Protein AF-A0A0G0E2L6-F1 (afdb_monomer_lite)

Organism: NCBI:txid1618350

pLDDT: mean 75.74, std 18.77, range [21.58, 97.19]

Secondary structure (DSSP, 8-state):
-----------HHHHHHHHHHHHHHHTT-TTTGGGTTSS-------TTTHHHHHHHHHHHHHHHHHHHHTTT-EEEEEEEEPPSSTT-TT----EESSPPTTTEEEEEEEEEEGGG--EEEEEEE-BTTBPPPHHHHHHHTS-GGG-SEEEEE---B--HHHHH-TTT-HHHH---TTHHHHSPPTT--BBSSEEEEEETTEEEEESS-TTEEEEEEETTS-EEEEEEE---SEEEEETTEEEEE-GGGBS-TT--SSEEEE-S----HHHHT-S-GGG---EE-TTSEEEEEEEEEETTEEEEEEEEEEES-EEPPTTEEEEEE-HHHHHHHTGGGSPPP-TTSEE--SSPEEEEEEE--SS-GGGS-EEEEEEEEEEEEETTEETTS-HHHHHHHHHHTTTTSHHHHHT-SS-TT-TTS-B-EEEEEEEE-TTS-EEEEEEEE--SBTTB--B-HHHHHHHHHHHHTTSEEEEEEE---GGG--EEEESSSS-EEE-S----BTTB-TT--SS--EEEEEEE-

Structure (mmCIF, N/CA/C/O backbone):
data_AF-A0A0G0E2L6-F1
#
_entry.id   AF-A0A0G0E2L6-F1
#
loop_
_atom_site.group_PDB
_atom_site.id
_atom_site.type_symbol
_atom_site.label_atom_id
_atom_site.label_alt_id
_atom_site.label_comp_id
_atom_site.label_asym_id
_atom_site.label_entity_id
_atom_site.label_seq_id
_atom_site.pdbx_PDB_ins_code
_atom_site.Cartn_x
_atom_site.Cartn_y
_atom_site.Cartn_z
_atom_site.occupancy
_atom_site.B_iso_or_equiv
_atom_site.auth_seq_id
_atom_site.auth_comp_id
_atom_site.auth_asym_id
_atom_site.auth_atom_id
_atom_site.pdbx_PDB_model_num
ATOM 1 N N . MET A 1 1 ? -48.039 12.949 16.502 1.00 31.61 1 MET A N 1
ATOM 2 C CA . MET A 1 1 ? -47.213 14.176 16.500 1.00 31.61 1 MET A CA 1
ATOM 3 C C . MET A 1 1 ? -45.758 13.743 16.453 1.00 31.61 1 MET A C 1
ATOM 5 O O . MET A 1 1 ? -45.265 13.211 17.435 1.00 31.61 1 MET A O 1
ATOM 9 N N . ASN A 1 2 ? -45.126 13.863 15.283 1.00 24.17 2 ASN A N 1
ATOM 10 C CA . ASN A 1 2 ? -43.745 13.449 15.037 1.00 24.17 2 ASN A CA 1
ATOM 11 C C . ASN A 1 2 ? -42.788 14.577 15.440 1.00 24.17 2 ASN A C 1
ATOM 13 O O . ASN A 1 2 ? -42.776 15.619 14.794 1.00 24.17 2 ASN A O 1
ATOM 17 N N . PHE A 1 3 ? -41.979 14.352 16.474 1.00 21.58 3 PHE A N 1
ATOM 18 C CA . PHE A 1 3 ? -40.835 15.193 16.834 1.00 21.58 3 PHE A CA 1
ATOM 19 C C . PHE A 1 3 ? -39.559 14.341 16.794 1.00 21.58 3 PHE A C 1
ATOM 21 O O . PHE A 1 3 ? -38.997 13.979 17.819 1.00 21.58 3 PHE A O 1
ATOM 28 N N . PHE A 1 4 ? -39.102 14.015 15.585 1.00 23.95 4 PHE A N 1
ATOM 29 C CA . PHE A 1 4 ? -37.694 13.710 15.336 1.00 23.95 4 PHE A CA 1
ATOM 30 C C . PHE A 1 4 ? -37.155 14.843 14.470 1.00 23.95 4 PHE A C 1
ATOM 32 O O . PHE A 1 4 ? -37.249 14.821 13.246 1.00 23.95 4 PHE A O 1
ATOM 39 N N . SER A 1 5 ? -36.652 15.893 15.116 1.00 24.00 5 SER A N 1
ATOM 40 C CA . SER A 1 5 ? -35.817 16.874 14.434 1.00 24.00 5 SER A CA 1
ATOM 41 C C . SER A 1 5 ? -34.531 16.167 14.009 1.00 24.00 5 SER A C 1
ATOM 43 O O . SER A 1 5 ? -33.758 15.736 14.868 1.00 24.00 5 SER A O 1
ATOM 45 N N . ASN A 1 6 ? -34.317 16.028 12.698 1.00 26.70 6 ASN A N 1
ATOM 46 C CA . ASN A 1 6 ? -33.048 15.573 12.134 1.00 26.70 6 ASN A CA 1
ATOM 47 C C . ASN A 1 6 ? -31.884 16.336 12.802 1.00 26.70 6 ASN A C 1
ATOM 49 O O . ASN A 1 6 ? -31.960 17.566 12.907 1.00 26.70 6 ASN A O 1
ATOM 53 N N . PRO A 1 7 ? -30.812 15.664 13.270 1.00 26.58 7 PRO A N 1
ATOM 54 C CA . PRO A 1 7 ? -29.624 16.370 13.735 1.00 26.58 7 PRO A CA 1
ATOM 55 C C . PRO A 1 7 ? -29.091 17.253 12.594 1.00 26.58 7 PRO A C 1
ATOM 57 O O . PRO A 1 7 ? -29.231 16.867 11.433 1.00 26.58 7 PRO A O 1
ATOM 60 N N . PRO A 1 8 ? -28.481 18.417 12.889 1.00 27.38 8 PRO A N 1
ATOM 61 C CA . PRO A 1 8 ? -28.055 19.349 11.853 1.00 27.38 8 PRO A CA 1
ATOM 62 C C . PRO A 1 8 ? -27.110 18.649 10.873 1.00 27.38 8 PRO A C 1
ATOM 64 O O . PRO A 1 8 ? -26.011 18.228 11.241 1.00 27.38 8 PRO A O 1
ATOM 67 N N . VAL A 1 9 ? -27.582 18.505 9.635 1.00 33.31 9 VAL A N 1
ATOM 68 C CA . VAL A 1 9 ? -26.776 18.169 8.466 1.00 33.31 9 VAL A CA 1
ATOM 69 C C . VAL A 1 9 ? -26.040 19.453 8.116 1.00 33.31 9 VAL A C 1
ATOM 71 O O . VAL A 1 9 ? -26.652 20.420 7.671 1.00 33.31 9 VAL A O 1
ATOM 74 N N . ILE A 1 10 ? -24.745 19.509 8.413 1.00 36.28 10 ILE A N 1
ATOM 75 C CA . ILE A 1 10 ? -23.910 20.631 7.983 1.00 36.28 10 ILE A CA 1
ATOM 76 C C . ILE A 1 10 ? -23.690 20.429 6.485 1.00 36.28 10 ILE A C 1
ATOM 78 O O . ILE A 1 10 ? -23.135 19.406 6.085 1.00 36.28 10 ILE A O 1
ATOM 82 N N . SER A 1 11 ? -24.163 21.364 5.660 1.00 33.00 11 SER A N 1
ATOM 83 C CA . SER A 1 11 ? -23.913 21.301 4.222 1.00 33.00 11 SER A CA 1
ATOM 84 C C . SER A 1 11 ? -22.411 21.469 3.959 1.00 33.00 11 SER A C 1
ATOM 86 O O . SER A 1 11 ? -21.733 22.207 4.677 1.00 33.00 11 SER A O 1
ATOM 88 N N . ILE A 1 12 ? -21.880 20.826 2.915 1.00 36.09 12 ILE A N 1
ATOM 89 C CA . ILE A 1 12 ? -20.471 20.969 2.491 1.00 36.09 12 ILE A CA 1
ATOM 90 C C . ILE A 1 12 ? -20.079 22.460 2.364 1.00 36.09 12 ILE A C 1
ATOM 92 O O . ILE A 1 12 ? -18.966 22.848 2.717 1.00 36.09 12 ILE A O 1
ATOM 96 N N . LYS A 1 13 ? -21.025 23.329 1.973 1.00 31.09 13 LYS A N 1
ATOM 97 C CA . LYS A 1 13 ? -20.834 24.785 1.859 1.00 31.09 13 LYS A CA 1
ATOM 98 C C . LYS A 1 13 ? -20.595 25.499 3.196 1.00 31.09 13 LYS A C 1
ATOM 100 O O . LYS A 1 13 ? -19.802 26.438 3.236 1.00 31.09 13 LYS A O 1
ATOM 105 N N . ASP A 1 14 ? -21.215 25.053 4.286 1.00 35.53 14 ASP A N 1
ATOM 106 C CA . ASP A 1 14 ? -21.037 25.662 5.615 1.00 35.53 14 ASP A CA 1
ATOM 107 C C . AS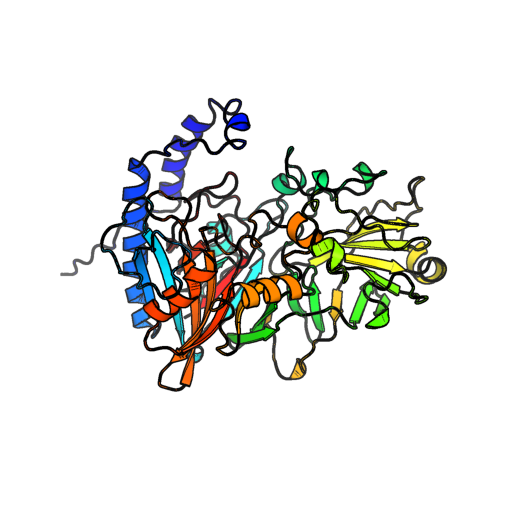P A 1 14 ? -19.688 25.289 6.253 1.00 35.53 14 ASP A C 1
ATOM 109 O O . ASP A 1 14 ? -19.181 26.005 7.122 1.00 35.53 14 ASP A O 1
ATOM 113 N N . TYR A 1 15 ? -19.083 24.187 5.798 1.00 39.19 15 TYR A N 1
ATOM 114 C CA . TYR A 1 15 ? -17.747 23.755 6.207 1.00 39.19 15 TYR A CA 1
ATOM 115 C C . TYR A 1 15 ? -16.658 24.654 5.585 1.00 39.19 15 TYR A C 1
ATOM 117 O O . TYR A 1 15 ? -15.788 25.162 6.291 1.00 39.19 15 TYR A O 1
ATOM 125 N N . VAL A 1 16 ? -16.790 24.968 4.288 1.00 34.47 16 VAL A N 1
ATOM 126 C CA . VAL A 1 16 ? -15.856 25.817 3.514 1.00 34.47 16 VAL A CA 1
ATOM 127 C C . VAL A 1 16 ? -15.777 27.257 4.049 1.00 34.47 16 VAL A C 1
ATOM 129 O O . VAL A 1 16 ? -14.713 27.876 4.034 1.00 34.47 16 VAL A O 1
ATOM 132 N N . LEU A 1 17 ? -16.877 27.800 4.582 1.00 29.02 17 LEU A N 1
ATOM 133 C CA . LEU A 1 17 ? -16.919 29.162 5.134 1.00 29.02 17 LEU A CA 1
ATOM 134 C C . LEU A 1 17 ? -16.094 29.333 6.422 1.00 29.02 17 LEU A C 1
ATOM 136 O O . LEU A 1 17 ? -15.585 30.427 6.674 1.00 29.02 17 LEU A O 1
ATOM 140 N N . LYS A 1 18 ? -15.900 28.269 7.214 1.00 36.81 18 LYS A N 1
ATOM 141 C CA . LYS A 1 18 ? -15.017 28.309 8.394 1.00 36.81 18 LYS A CA 1
ATOM 142 C C . LYS A 1 18 ? -13.532 28.198 8.026 1.00 36.81 18 LYS A C 1
ATOM 144 O O . LYS A 1 18 ? -12.710 28.804 8.711 1.00 36.81 18 LYS A O 1
ATOM 149 N N . ASP A 1 19 ? -13.201 27.550 6.909 1.00 35.25 19 ASP A N 1
ATOM 150 C CA . ASP A 1 19 ? -11.825 27.437 6.395 1.00 35.25 19 ASP A CA 1
ATOM 151 C C . ASP A 1 19 ? -11.312 28.724 5.726 1.00 35.25 19 ASP A C 1
ATOM 153 O O . ASP A 1 19 ? -10.116 29.023 5.775 1.00 35.25 19 ASP A O 1
ATOM 157 N N . ILE A 1 20 ? -12.199 29.558 5.168 1.00 31.78 20 ILE A N 1
ATOM 158 C CA . ILE A 1 20 ? -11.823 30.883 4.632 1.00 31.78 20 ILE A CA 1
ATOM 159 C C . ILE A 1 20 ? -11.288 31.804 5.746 1.00 31.78 20 ILE A C 1
ATOM 161 O O . ILE A 1 20 ? -10.346 32.570 5.525 1.00 31.78 20 ILE A O 1
ATOM 165 N N . ILE A 1 21 ? -11.818 31.687 6.969 1.00 35.00 21 ILE A N 1
ATOM 166 C CA . ILE A 1 21 ? -11.309 32.415 8.145 1.00 35.00 21 ILE A CA 1
ATOM 167 C C . ILE A 1 21 ? -9.904 31.908 8.526 1.00 35.00 21 ILE A C 1
ATOM 169 O O . ILE A 1 21 ? -9.052 32.694 8.940 1.00 35.00 21 ILE A O 1
ATOM 173 N N . TRP A 1 22 ? -9.627 30.617 8.318 1.00 37.72 22 TRP A N 1
ATOM 174 C CA . TRP A 1 22 ? -8.330 29.995 8.593 1.00 37.72 22 TRP A CA 1
ATOM 175 C C . TRP A 1 22 ? -7.247 30.427 7.582 1.00 37.72 22 TRP A C 1
ATOM 177 O O . TRP A 1 22 ? -6.146 30.821 7.979 1.00 37.72 22 TRP A O 1
ATOM 187 N N . LYS A 1 23 ? -7.577 30.486 6.281 1.00 36.22 23 LYS A N 1
ATOM 188 C CA . LYS A 1 23 ? -6.663 30.948 5.211 1.00 36.22 23 LYS A CA 1
ATOM 189 C C . LYS A 1 23 ? -6.197 32.399 5.373 1.00 36.22 23 LYS A C 1
ATOM 191 O O . LYS A 1 23 ? -5.044 32.705 5.063 1.00 36.22 23 LYS A O 1
ATOM 196 N N . ASN A 1 24 ? -7.037 33.282 5.913 1.00 33.84 24 ASN A N 1
ATOM 197 C CA . ASN A 1 24 ? -6.653 34.678 6.153 1.00 33.84 24 ASN A CA 1
ATOM 198 C C . ASN A 1 24 ? -5.701 34.859 7.350 1.00 33.84 24 ASN A C 1
ATOM 200 O O . ASN A 1 24 ? -5.024 35.880 7.431 1.00 33.84 24 ASN A O 1
ATOM 204 N N . HIS A 1 25 ? -5.586 33.872 8.248 1.00 36.31 25 HIS A N 1
ATOM 205 C CA . HIS A 1 25 ? -4.620 33.918 9.352 1.00 36.31 25 HIS A CA 1
ATOM 206 C C . HIS A 1 25 ? -3.267 33.267 9.021 1.00 36.31 25 HIS A C 1
ATOM 208 O O . HIS A 1 25 ? -2.248 33.696 9.558 1.00 36.31 25 HIS A O 1
ATOM 214 N N . VAL A 1 26 ? -3.227 32.276 8.122 1.00 37.56 26 VAL A N 1
ATOM 215 C CA . VAL A 1 26 ? -1.995 31.533 7.778 1.00 37.56 26 VAL A CA 1
ATOM 216 C C . VAL A 1 26 ? -1.183 32.203 6.657 1.00 37.56 26 VAL A C 1
ATOM 218 O O . VAL A 1 26 ? 0.040 32.067 6.601 1.00 37.56 26 VAL A O 1
ATOM 221 N N . THR A 1 27 ? -1.814 32.997 5.788 1.00 39.41 27 THR A N 1
ATOM 222 C CA . THR A 1 27 ? -1.138 33.637 4.640 1.00 39.41 27 THR A CA 1
ATOM 223 C C . THR A 1 27 ? -0.225 34.821 5.007 1.00 39.41 27 THR A C 1
ATOM 225 O O . THR A 1 27 ? 0.546 35.270 4.160 1.00 39.41 27 THR A O 1
ATOM 228 N N . GLY A 1 28 ? -0.225 35.282 6.265 1.00 32.06 28 GLY A N 1
ATOM 229 C CA . GLY A 1 28 ? 0.577 36.426 6.725 1.00 32.06 28 GLY A CA 1
ATOM 230 C C . GLY A 1 28 ? 2.044 36.150 7.106 1.00 32.06 28 GLY A C 1
ATOM 231 O O . GLY A 1 28 ? 2.835 37.088 7.133 1.00 32.06 28 GLY A O 1
ATOM 232 N N . GLU A 1 29 ? 2.458 34.903 7.378 1.00 35.09 29 GLU A N 1
ATOM 233 C CA . GLU A 1 29 ? 3.817 34.602 7.895 1.00 35.09 29 GLU A CA 1
ATOM 234 C C . GLU A 1 29 ? 4.496 33.373 7.240 1.00 35.09 29 GLU A C 1
ATOM 236 O O . GLU A 1 29 ? 5.267 32.634 7.860 1.00 35.09 29 GLU A O 1
ATOM 241 N N . SER A 1 30 ? 4.301 33.173 5.934 1.00 34.34 30 SER A N 1
ATOM 242 C CA . SER A 1 30 ? 4.857 32.027 5.181 1.00 34.34 30 SER A CA 1
ATOM 243 C C . SER A 1 30 ? 6.397 31.939 5.131 1.00 34.34 30 SER A C 1
ATOM 245 O O . SER A 1 30 ? 6.946 30.914 4.725 1.00 34.34 30 SER A O 1
ATOM 247 N N . LYS A 1 31 ? 7.134 32.963 5.590 1.00 33.06 31 LYS A N 1
ATOM 248 C CA . LYS A 1 31 ? 8.609 32.929 5.673 1.00 33.06 31 LYS A CA 1
ATOM 249 C C . LYS A 1 31 ? 9.169 32.405 7.002 1.00 33.06 31 LYS A C 1
ATOM 251 O O . LYS A 1 31 ? 10.318 31.968 7.011 1.00 33.06 31 LYS A O 1
ATOM 256 N N . LYS A 1 32 ? 8.402 32.384 8.101 1.00 30.34 32 LYS A N 1
ATOM 257 C CA . LYS A 1 32 ? 8.890 31.873 9.404 1.00 30.34 32 LYS A CA 1
ATOM 258 C C . LYS A 1 32 ? 8.626 30.382 9.628 1.00 30.34 32 LYS A C 1
ATOM 260 O O . LYS A 1 32 ? 9.382 29.743 10.354 1.00 30.34 32 LYS A O 1
ATOM 265 N N . ILE A 1 33 ? 7.643 29.796 8.942 1.00 35.12 33 ILE A N 1
ATOM 266 C CA . ILE A 1 33 ? 7.292 28.369 9.090 1.00 35.12 33 ILE A CA 1
ATOM 267 C C . ILE A 1 33 ? 8.382 27.440 8.515 1.00 35.12 33 ILE A C 1
ATOM 269 O O . ILE A 1 33 ? 8.577 26.333 9.009 1.00 35.12 33 ILE A O 1
ATOM 273 N N . LYS A 1 34 ? 9.202 27.909 7.561 1.00 31.06 34 LYS A N 1
ATOM 274 C CA . LYS A 1 34 ? 10.324 27.123 7.006 1.00 31.06 34 LYS A CA 1
ATOM 275 C C . LYS A 1 34 ? 11.425 26.772 8.018 1.00 31.06 34 LYS A C 1
ATOM 277 O O . LYS A 1 34 ? 12.205 25.865 7.755 1.00 31.06 34 LYS A O 1
ATOM 282 N N . ARG A 1 35 ? 11.493 27.446 9.173 1.00 29.92 35 ARG A N 1
ATOM 283 C CA . ARG A 1 35 ? 12.408 27.079 10.271 1.00 29.92 35 ARG A CA 1
ATOM 284 C C . ARG A 1 35 ? 11.776 26.165 11.329 1.00 29.92 35 ARG A C 1
ATOM 286 O O . ARG A 1 35 ? 12.506 25.671 12.178 1.00 29.92 35 ARG A O 1
ATOM 293 N N . PHE A 1 36 ? 10.470 25.903 11.262 1.00 29.31 36 PHE A N 1
ATOM 294 C CA . PHE A 1 36 ? 9.711 25.246 12.334 1.00 29.31 36 PHE A CA 1
ATOM 295 C C . PHE A 1 36 ? 9.744 23.708 12.308 1.00 29.31 36 PHE A C 1
ATOM 297 O O . PHE A 1 36 ? 9.370 23.085 13.290 1.00 29.31 36 PHE A O 1
ATOM 304 N N . PHE A 1 37 ? 10.208 23.083 11.219 1.00 31.06 37 PHE A N 1
ATOM 305 C CA . PHE A 1 37 ? 10.222 21.615 11.089 1.00 31.06 37 PHE A CA 1
ATOM 306 C C . PHE A 1 37 ? 11.603 20.962 11.274 1.00 31.06 37 PHE A C 1
ATOM 308 O O . PHE A 1 37 ? 11.700 19.740 11.230 1.00 31.06 37 PHE A O 1
ATOM 315 N N . ASN A 1 38 ? 12.664 21.742 11.526 1.00 29.64 38 ASN A N 1
ATOM 316 C CA . ASN A 1 38 ? 14.022 21.212 11.756 1.00 29.64 38 ASN A CA 1
ATOM 317 C C . ASN A 1 38 ? 14.417 21.076 13.234 1.00 29.64 38 ASN A C 1
ATOM 319 O O . ASN A 1 38 ? 15.556 20.752 13.556 1.00 29.64 38 ASN A O 1
ATOM 323 N N . GLY A 1 39 ? 13.467 21.259 14.137 1.00 26.28 39 GLY A N 1
ATOM 324 C CA . GLY A 1 39 ? 13.588 20.883 15.532 1.00 26.28 39 GLY A CA 1
ATOM 325 C C . GLY A 1 39 ? 12.181 20.678 16.045 1.00 26.28 39 GLY A C 1
ATOM 326 O O . GLY A 1 39 ? 11.316 21.503 15.774 1.00 26.28 39 GLY A O 1
ATOM 327 N N . TYR A 1 40 ? 11.936 19.565 16.730 1.00 33.19 40 TYR A N 1
ATOM 328 C CA . TYR A 1 40 ? 10.768 19.433 17.588 1.00 33.19 40 TYR A CA 1
ATOM 329 C C . TYR A 1 40 ? 10.705 20.670 18.488 1.00 33.19 40 TYR A C 1
ATOM 331 O O . TYR A 1 40 ? 11.457 20.745 19.458 1.00 33.19 40 TYR A O 1
ATOM 339 N N . ASP A 1 41 ? 9.830 21.624 18.174 1.00 26.61 41 ASP A N 1
ATOM 340 C CA . ASP A 1 41 ? 9.464 22.657 19.124 1.00 26.61 41 ASP A CA 1
ATOM 341 C C . ASP A 1 41 ? 7.949 22.776 19.248 1.00 26.61 41 ASP A C 1
ATOM 343 O O . ASP A 1 41 ? 7.178 22.825 18.285 1.00 26.61 41 ASP A O 1
ATOM 347 N N . LYS A 1 42 ? 7.554 22.711 20.512 1.00 34.97 42 LYS A N 1
ATOM 348 C CA . LYS A 1 42 ? 6.214 22.537 21.042 1.00 34.97 42 LYS A CA 1
ATOM 349 C C . LYS A 1 42 ? 5.433 23.828 20.816 1.00 34.97 42 LYS A C 1
ATOM 351 O O . LYS A 1 42 ? 5.510 24.754 21.614 1.00 34.97 42 LYS A O 1
ATOM 356 N N . GLY A 1 43 ? 4.661 23.886 19.737 1.00 29.44 43 GLY A N 1
ATOM 357 C CA . GLY A 1 43 ? 3.778 25.009 19.432 1.00 29.44 43 GLY A CA 1
ATOM 358 C C . GLY A 1 43 ? 2.333 24.558 19.282 1.00 29.44 43 GLY A C 1
ATOM 359 O O . GLY A 1 43 ? 1.904 24.241 18.180 1.00 29.44 43 GLY A O 1
ATOM 360 N N . LEU A 1 44 ? 1.605 24.534 20.401 1.00 35.66 44 LEU A N 1
ATOM 361 C CA . LEU A 1 44 ? 0.147 24.431 20.513 1.00 35.66 44 LEU A CA 1
ATOM 362 C C . LEU A 1 44 ? -0.625 24.965 19.286 1.00 35.66 44 LEU A C 1
ATOM 364 O O . LEU A 1 44 ? -0.798 26.175 19.119 1.00 35.66 44 LEU A O 1
ATOM 368 N N . LEU A 1 45 ? -1.223 24.063 18.508 1.00 36.59 45 LEU A N 1
ATOM 369 C CA . LEU A 1 45 ? -2.431 24.387 17.751 1.00 36.59 45 LEU A CA 1
ATOM 370 C C . LEU A 1 45 ? -3.613 24.338 18.732 1.00 36.59 45 LEU A C 1
ATOM 372 O O . LEU A 1 45 ? -4.063 23.278 19.148 1.00 36.59 45 LEU A O 1
ATOM 376 N N . LYS A 1 46 ? -4.022 25.539 19.157 1.00 36.97 46 LYS A N 1
ATOM 377 C CA . LYS A 1 46 ? -5.048 25.894 20.156 1.00 36.97 46 LYS A CA 1
ATOM 378 C C . LYS A 1 46 ? -6.202 24.882 20.331 1.00 36.97 46 LYS A C 1
ATOM 380 O O . LYS A 1 46 ? -7.015 24.681 19.430 1.00 36.97 46 LYS A O 1
ATOM 385 N N . ALA A 1 47 ? -6.350 24.429 21.578 1.00 36.81 47 ALA A N 1
ATOM 386 C CA . ALA A 1 47 ? -7.369 23.533 22.143 1.00 36.81 47 ALA A CA 1
ATOM 387 C C . ALA A 1 47 ? -8.857 23.880 21.877 1.00 36.81 47 ALA A C 1
ATOM 389 O O . ALA A 1 47 ? -9.732 23.042 22.047 1.00 36.81 47 ALA A O 1
ATOM 390 N N . ASN A 1 48 ? -9.202 25.084 21.407 1.00 36.97 48 ASN A N 1
ATOM 391 C CA . ASN A 1 48 ? -10.617 25.455 21.230 1.00 36.97 48 ASN A CA 1
ATOM 392 C C . ASN A 1 48 ? -11.272 24.893 19.953 1.00 36.97 48 ASN A C 1
ATOM 394 O O . ASN A 1 48 ? -12.501 24.864 19.855 1.00 36.97 48 ASN A O 1
ATOM 398 N N . LEU A 1 49 ? -10.480 24.467 18.962 1.00 44.91 49 LEU A N 1
ATOM 399 C CA . LEU A 1 49 ? -10.991 23.794 17.759 1.00 44.91 49 LEU A CA 1
ATOM 400 C C . LEU A 1 49 ? -11.029 22.269 17.922 1.00 44.91 49 LEU A C 1
ATOM 402 O O . LEU A 1 49 ? -11.872 21.631 17.291 1.00 44.91 49 LEU A O 1
ATOM 406 N N . SER A 1 50 ? -10.189 21.693 18.793 1.00 58.16 50 SER A N 1
ATOM 407 C CA . SER A 1 50 ? -10.164 20.247 19.026 1.00 58.16 50 SER A CA 1
ATOM 408 C C . SER A 1 50 ? -11.463 19.755 19.643 1.00 58.16 50 SER A C 1
ATOM 410 O O . SER A 1 50 ? -12.002 18.771 19.163 1.00 58.16 50 SER A O 1
ATOM 412 N N . ASP A 1 51 ? -12.022 20.447 20.636 1.00 64.75 51 ASP A N 1
ATOM 413 C CA . ASP A 1 51 ? -13.127 19.887 21.430 1.00 64.75 51 ASP A CA 1
ATOM 414 C C . ASP A 1 51 ? -14.444 19.820 20.651 1.00 64.75 51 ASP A C 1
ATOM 416 O O . ASP A 1 51 ? -15.169 18.826 20.709 1.00 64.75 51 ASP A O 1
ATOM 420 N N . LYS A 1 52 ? -14.737 20.845 19.840 1.00 68.62 52 LYS A N 1
ATOM 421 C CA . LYS A 1 52 ? -15.905 20.829 18.943 1.00 68.62 52 LYS A CA 1
ATOM 422 C C . LYS A 1 52 ? -15.758 19.782 17.845 1.00 68.62 52 LYS A C 1
ATOM 424 O O . LYS A 1 52 ? -16.746 19.154 17.468 1.00 68.62 52 LYS A O 1
ATOM 429 N N . TYR A 1 53 ? -14.545 19.611 17.326 1.00 73.56 53 TYR A N 1
ATOM 430 C CA . TYR A 1 53 ? -14.269 18.604 16.310 1.00 73.56 53 TYR A CA 1
ATOM 431 C C . TYR A 1 53 ? -14.353 17.190 16.898 1.00 73.56 53 TYR A C 1
ATOM 433 O O . TYR A 1 53 ? -14.998 16.325 16.317 1.00 73.56 53 TYR A O 1
ATOM 441 N N . TRP A 1 54 ? -13.830 16.984 18.107 1.00 78.00 54 TRP A N 1
ATOM 442 C CA . TRP A 1 54 ? -13.972 15.748 18.871 1.00 78.00 54 TRP A CA 1
ATOM 443 C C . TRP A 1 54 ? -15.431 15.388 19.116 1.00 78.00 54 TRP A C 1
ATOM 445 O O . TRP A 1 54 ? -15.847 14.284 18.779 1.00 78.00 54 TRP A O 1
ATOM 455 N N . ALA A 1 55 ? -16.229 16.328 19.625 1.00 82.88 55 ALA A N 1
ATOM 456 C CA . ALA A 1 55 ? -17.655 16.108 19.843 1.00 82.88 55 ALA A CA 1
ATOM 457 C C . ALA A 1 55 ? -18.387 15.723 18.544 1.00 82.88 55 ALA A C 1
ATOM 459 O O . ALA A 1 55 ? -19.284 14.880 18.563 1.00 82.88 55 ALA A O 1
ATOM 460 N N . LEU A 1 56 ? -17.990 16.302 17.404 1.00 85.31 56 LEU A N 1
ATOM 461 C CA . LEU A 1 56 ? -18.529 15.932 16.096 1.00 85.31 56 LEU A CA 1
ATOM 462 C C . LEU A 1 56 ? -18.129 14.508 15.684 1.00 85.31 56 LEU A C 1
ATOM 464 O O . LEU A 1 56 ? -18.992 13.762 15.226 1.00 85.31 56 LEU A O 1
ATOM 468 N N . ILE A 1 57 ? -16.859 14.127 15.848 1.00 88.12 57 ILE A N 1
ATOM 469 C CA . ILE A 1 57 ? -16.377 12.774 15.535 1.00 88.12 57 ILE A CA 1
ATOM 470 C C . ILE A 1 57 ? -17.090 11.735 16.399 1.00 88.12 57 ILE A C 1
ATOM 472 O O . ILE A 1 57 ? -17.620 10.775 15.852 1.00 88.12 57 ILE A O 1
ATOM 476 N N . ILE A 1 58 ? -17.196 11.952 17.713 1.00 90.06 58 ILE A N 1
ATOM 477 C CA . ILE A 1 58 ? -17.917 11.040 18.614 1.00 90.06 58 ILE A CA 1
ATOM 478 C C . ILE A 1 58 ? -19.386 10.915 18.199 1.00 90.06 58 ILE A C 1
ATOM 480 O O . ILE A 1 58 ? -19.878 9.807 18.013 1.00 90.06 58 ILE A O 1
ATOM 484 N N . LYS A 1 59 ? -20.065 12.035 17.920 1.00 92.19 59 LYS A N 1
ATOM 485 C CA . LYS A 1 59 ? -21.453 12.013 17.435 1.00 92.19 59 LYS A CA 1
ATOM 486 C C . LYS A 1 59 ? -21.604 11.257 16.109 1.00 92.19 59 LYS A C 1
ATOM 488 O O . LYS A 1 59 ? -22.606 10.574 15.900 1.00 92.19 59 LYS A O 1
ATOM 493 N N . ASN A 1 60 ? -20.645 11.402 15.194 1.00 93.25 60 ASN A N 1
ATOM 494 C CA . ASN A 1 60 ? -20.630 10.653 13.940 1.00 93.25 60 ASN A CA 1
ATOM 495 C C . ASN A 1 60 ? -20.436 9.155 14.191 1.00 93.25 60 ASN A C 1
ATOM 497 O O . ASN A 1 60 ? -21.166 8.359 13.610 1.00 93.25 60 ASN A O 1
ATOM 501 N N . CYS A 1 61 ? -19.505 8.784 15.068 1.00 94.75 61 CYS A N 1
ATOM 502 C CA . CYS A 1 61 ? -19.263 7.407 15.480 1.00 94.75 61 CYS A CA 1
ATOM 503 C C . CYS A 1 61 ? -20.505 6.768 16.114 1.00 94.75 61 CYS A C 1
ATOM 505 O O . CYS A 1 61 ? -20.891 5.679 15.706 1.00 94.75 61 CYS A O 1
ATOM 507 N N . ASP A 1 62 ? -21.191 7.463 17.025 1.00 94.88 62 ASP A N 1
ATOM 508 C CA . ASP A 1 62 ? -22.424 6.976 17.659 1.00 94.88 62 ASP A CA 1
ATOM 509 C C . ASP A 1 62 ? -23.553 6.751 16.649 1.00 94.88 62 ASP A C 1
ATOM 511 O O . ASP A 1 62 ? -24.327 5.798 16.762 1.00 94.88 62 ASP A O 1
ATOM 515 N N . PHE A 1 63 ? -23.667 7.640 15.659 1.00 94.38 63 PHE A N 1
ATOM 516 C CA . PHE A 1 63 ? -24.621 7.480 14.568 1.00 94.38 63 PHE A CA 1
ATOM 517 C C . PHE A 1 63 ? -24.285 6.244 13.729 1.00 94.38 63 PHE A C 1
ATOM 519 O O . PHE A 1 63 ? -25.142 5.389 13.526 1.00 94.38 63 PHE A O 1
ATOM 526 N N . VAL A 1 64 ? -23.035 6.140 13.268 1.00 93.31 64 VAL A N 1
ATOM 527 C CA . VAL A 1 64 ? -22.591 5.034 12.412 1.00 93.31 64 VAL A CA 1
ATOM 528 C C . VAL A 1 64 ? -22.688 3.706 13.143 1.00 93.31 64 VAL A C 1
ATOM 530 O O . VAL A 1 64 ? -23.133 2.732 12.553 1.00 93.31 64 VAL A O 1
ATOM 533 N N . LYS A 1 65 ? -22.380 3.665 14.439 1.00 95.25 65 LYS A N 1
ATOM 534 C CA . LYS A 1 65 ? -22.552 2.469 15.259 1.00 95.25 65 LYS A CA 1
ATOM 535 C C . LYS A 1 65 ? -23.962 1.895 15.158 1.00 95.25 65 LYS A C 1
ATOM 537 O O . LYS A 1 65 ? -24.104 0.724 14.830 1.00 95.25 65 LYS A O 1
ATOM 542 N N . LYS A 1 66 ? -24.989 2.729 15.340 1.00 93.81 66 LYS A N 1
ATOM 543 C CA . LYS A 1 66 ? -26.395 2.304 15.232 1.00 93.81 66 LYS A CA 1
ATOM 544 C C . LYS A 1 66 ? -26.755 1.831 13.823 1.00 93.81 66 LYS A C 1
ATOM 546 O O . LYS A 1 66 ? -27.472 0.847 13.677 1.00 93.81 66 LYS A O 1
ATOM 551 N N . GLU A 1 67 ? -26.257 2.523 12.799 1.00 91.25 67 GLU A N 1
ATOM 552 C CA . GLU A 1 67 ? -26.505 2.164 11.397 1.00 91.25 67 GLU A CA 1
ATOM 553 C C . GLU A 1 67 ? -25.894 0.808 11.030 1.00 91.25 67 GLU A C 1
ATOM 555 O O . GLU A 1 67 ? -26.553 -0.007 10.388 1.00 91.25 67 GLU A O 1
ATOM 560 N N . LEU A 1 68 ? -24.645 0.556 11.435 1.00 90.06 68 LEU A N 1
ATOM 561 C CA . LEU A 1 68 ? -23.946 -0.688 11.113 1.00 90.06 68 LEU A CA 1
ATOM 562 C C . LEU A 1 68 ? -24.481 -1.865 11.942 1.00 90.06 68 LEU A C 1
ATOM 564 O O . LEU A 1 68 ? -24.663 -2.946 11.389 1.00 90.06 68 LEU A O 1
ATOM 568 N N . GLU A 1 69 ? -24.815 -1.652 13.221 1.00 90.88 69 GLU A N 1
ATOM 569 C CA . GLU A 1 69 ? -25.474 -2.662 14.069 1.00 90.88 69 GLU A CA 1
ATOM 570 C C . GLU A 1 69 ? -26.820 -3.105 13.478 1.00 90.88 69 GLU A C 1
ATOM 572 O O . GLU A 1 69 ? -27.115 -4.299 13.430 1.00 90.88 69 GLU A O 1
ATOM 577 N N . GLY A 1 70 ? -27.607 -2.166 12.936 1.00 87.44 70 GLY A N 1
ATOM 578 C CA . GLY A 1 70 ? -28.862 -2.468 12.235 1.00 87.44 70 GLY A CA 1
ATOM 579 C C . GLY A 1 70 ? -28.698 -3.319 10.968 1.00 87.44 70 GLY A C 1
ATOM 580 O O . GLY A 1 70 ? -29.683 -3.853 10.464 1.00 87.44 70 GLY A O 1
ATOM 581 N N . ARG A 1 71 ? -27.465 -3.467 10.470 1.00 86.56 71 ARG A N 1
ATOM 582 C CA . ARG A 1 71 ? -27.090 -4.243 9.276 1.00 86.56 71 ARG A CA 1
ATOM 583 C C . ARG A 1 71 ? -26.269 -5.492 9.613 1.00 86.56 71 ARG A C 1
ATOM 585 O O . ARG A 1 71 ? -25.683 -6.104 8.729 1.00 86.56 71 ARG A O 1
ATOM 592 N N . GLY A 1 72 ? -26.192 -5.860 10.894 1.00 88.12 72 GLY A N 1
ATOM 593 C CA . GLY A 1 72 ? -25.428 -7.023 11.355 1.00 88.12 72 GLY A CA 1
ATOM 594 C C . GLY A 1 72 ? -23.912 -6.807 11.435 1.00 88.12 72 GLY A C 1
ATOM 595 O O . GLY A 1 72 ? -23.179 -7.766 11.670 1.00 88.12 72 GLY A O 1
ATOM 596 N N . GLY A 1 73 ? -23.438 -5.573 11.251 1.00 91.31 73 GLY A N 1
ATOM 597 C CA . GLY A 1 73 ? -22.049 -5.184 11.473 1.00 91.31 73 GLY A CA 1
ATOM 598 C C . GLY A 1 73 ? -21.795 -4.664 12.887 1.00 91.31 73 GLY A C 1
ATOM 599 O O . GLY A 1 73 ? -22.698 -4.514 13.709 1.00 91.31 73 GLY A O 1
ATOM 600 N N . PHE A 1 74 ? -20.535 -4.347 13.164 1.00 93.94 74 PHE A N 1
ATOM 601 C CA . PHE A 1 74 ? -20.071 -3.823 14.444 1.00 93.94 74 PHE A CA 1
ATOM 602 C C . PHE A 1 74 ? -19.239 -2.570 14.217 1.00 93.94 74 PHE A C 1
ATOM 604 O O . PHE A 1 74 ? -18.427 -2.514 13.294 1.00 93.94 74 PHE A O 1
ATOM 611 N N . PHE A 1 75 ? -19.399 -1.583 15.096 1.00 95.56 75 PHE A N 1
ATOM 612 C CA . PHE A 1 75 ? -18.568 -0.386 15.111 1.00 95.56 75 PHE A CA 1
ATOM 613 C C . PHE A 1 75 ? -17.958 -0.167 16.491 1.00 95.56 75 PHE A C 1
ATOM 615 O O . PHE A 1 75 ? -18.625 -0.288 17.522 1.00 95.56 75 PHE A O 1
ATOM 622 N N . TYR A 1 76 ? -16.686 0.205 16.494 1.00 96.00 76 TYR A N 1
ATOM 623 C CA . TYR A 1 76 ? -15.883 0.442 17.679 1.00 96.00 76 TYR A CA 1
ATOM 624 C C . TYR A 1 76 ? -15.389 1.880 17.642 1.00 96.00 76 TYR A C 1
ATOM 626 O O . TYR A 1 76 ? -14.824 2.309 16.640 1.00 96.00 76 TYR A O 1
ATOM 634 N N . SER A 1 77 ? -15.577 2.616 18.733 1.00 95.69 77 SER A N 1
ATOM 635 C CA . SER A 1 77 ? -15.032 3.965 18.884 1.00 95.69 77 SER A CA 1
ATOM 636 C C . SER A 1 77 ? -14.820 4.296 20.351 1.00 95.69 77 SER A C 1
ATOM 638 O O . SER A 1 77 ? -15.794 4.541 21.057 1.00 95.69 77 SER A O 1
ATOM 640 N N . ASN A 1 78 ? -13.572 4.281 20.815 1.00 94.81 78 ASN A N 1
ATOM 641 C CA . ASN A 1 78 ? -13.239 4.539 22.218 1.00 94.81 78 ASN A CA 1
ATOM 642 C C . ASN A 1 78 ? -11.845 5.156 22.357 1.00 94.81 78 ASN A C 1
ATOM 644 O O . ASN A 1 78 ? -10.969 4.958 21.508 1.00 94.81 78 ASN A O 1
ATOM 648 N N . PHE A 1 79 ? -11.626 5.855 23.470 1.00 93.94 79 PHE A N 1
ATOM 649 C CA . PHE A 1 79 ? -10.283 6.199 23.920 1.00 93.94 79 PHE A CA 1
ATOM 650 C C . PHE A 1 79 ? -9.712 5.059 24.748 1.00 93.94 79 PHE A C 1
ATOM 652 O O . PHE A 1 79 ? -10.366 4.557 25.662 1.00 93.94 79 PHE A O 1
ATOM 659 N N . HIS A 1 80 ? -8.471 4.697 24.456 1.00 95.38 80 HIS A N 1
ATOM 660 C CA . HIS A 1 80 ? -7.719 3.711 25.213 1.00 95.38 80 HIS A CA 1
ATOM 661 C C . HIS A 1 80 ? -6.507 4.367 25.854 1.00 95.38 80 HIS A C 1
ATOM 663 O O . HIS A 1 80 ? -5.763 5.090 25.188 1.00 95.38 80 HIS A O 1
ATOM 669 N N . ILE A 1 81 ? -6.317 4.123 27.148 1.00 92.75 81 ILE A N 1
ATOM 670 C CA . ILE A 1 81 ? -5.124 4.550 27.876 1.00 92.75 81 ILE A CA 1
ATOM 671 C C . ILE A 1 81 ? -3.986 3.611 27.486 1.00 92.75 81 ILE A C 1
ATOM 673 O O . ILE A 1 81 ? -4.085 2.398 27.661 1.00 92.75 81 ILE A O 1
ATOM 677 N N . LEU A 1 82 ? -2.917 4.184 26.943 1.00 89.50 82 LEU A N 1
ATOM 678 C CA . LEU A 1 82 ? -1.703 3.469 26.579 1.00 89.50 82 LEU A CA 1
ATOM 679 C C . LEU A 1 82 ? -0.718 3.466 27.760 1.00 89.50 82 LEU A C 1
ATOM 681 O O . LEU A 1 82 ? -0.641 4.460 28.491 1.00 89.50 82 LEU A O 1
ATOM 685 N N . PRO A 1 83 ? 0.073 2.394 27.946 1.00 84.38 83 PRO A N 1
ATOM 686 C CA . PRO A 1 83 ? 1.079 2.331 29.002 1.00 84.38 83 PRO A CA 1
ATOM 687 C C . PRO A 1 83 ? 2.147 3.416 28.811 1.00 84.38 83 PRO A C 1
ATOM 689 O O . PRO A 1 83 ? 2.461 3.822 27.690 1.00 84.38 83 PRO A O 1
ATOM 692 N N . GLU A 1 84 ? 2.754 3.889 29.899 1.00 76.81 84 GLU A N 1
ATOM 693 C CA . GLU A 1 84 ? 3.898 4.808 29.796 1.00 76.81 84 GLU A CA 1
ATOM 694 C C . GLU A 1 84 ? 5.139 4.085 29.264 1.00 76.81 84 GLU A C 1
ATOM 696 O O . GLU A 1 84 ? 5.882 4.632 28.444 1.00 76.81 84 GLU A O 1
ATOM 701 N N . ASN A 1 85 ? 5.331 2.831 29.683 1.00 73.44 85 ASN A N 1
ATOM 702 C CA . ASN A 1 85 ? 6.416 1.996 29.201 1.00 73.44 85 ASN A CA 1
ATOM 703 C C . ASN A 1 85 ? 6.009 1.242 27.928 1.00 73.44 85 ASN A C 1
ATOM 705 O O . ASN A 1 85 ? 5.166 0.348 27.959 1.00 73.44 85 ASN A O 1
ATOM 709 N N . ARG A 1 86 ? 6.667 1.574 26.814 1.00 67.75 86 ARG A N 1
ATOM 710 C CA . ARG A 1 86 ? 6.411 0.983 25.492 1.00 67.75 86 ARG A CA 1
ATOM 711 C C . ARG A 1 86 ? 6.872 -0.472 25.357 1.00 67.75 86 ARG A C 1
ATOM 713 O O . ARG A 1 86 ? 6.568 -1.078 24.341 1.00 67.75 86 ARG A O 1
ATOM 720 N N . SER A 1 87 ? 7.600 -1.019 26.336 1.00 61.81 87 SER A N 1
ATOM 721 C CA . SER A 1 87 ? 8.024 -2.428 26.344 1.00 61.81 87 SER A CA 1
ATOM 722 C C . SER A 1 87 ? 7.048 -3.374 27.057 1.00 61.81 87 SER A C 1
ATOM 724 O O . SER A 1 87 ? 7.316 -4.568 27.152 1.00 61.81 87 SER A O 1
ATOM 726 N N . GLN A 1 88 ? 5.930 -2.864 27.587 1.00 64.06 88 GLN A N 1
ATOM 727 C CA . GLN A 1 88 ? 4.892 -3.676 28.231 1.00 64.06 88 GLN A CA 1
ATOM 728 C C . GLN A 1 88 ? 3.811 -4.066 27.216 1.00 64.06 88 GLN A C 1
ATOM 730 O O . GLN A 1 88 ? 2.735 -3.468 27.170 1.00 64.06 88 GLN A O 1
ATOM 735 N N . PHE A 1 89 ? 4.116 -5.064 26.387 1.00 59.16 89 PHE A N 1
ATOM 736 C CA . PHE A 1 89 ? 3.256 -5.501 25.279 1.00 59.16 89 PHE A CA 1
ATOM 737 C C . PHE A 1 89 ? 1.977 -6.225 25.742 1.00 59.16 89 PHE A C 1
ATOM 739 O O . PHE A 1 89 ? 0.944 -6.105 25.089 1.00 59.16 89 PHE A O 1
ATOM 746 N N . ASP A 1 90 ? 2.008 -6.847 26.927 1.00 60.25 90 ASP A N 1
ATOM 747 C CA . ASP A 1 90 ? 0.863 -7.519 27.574 1.00 60.25 90 ASP A CA 1
ATOM 748 C C . ASP A 1 90 ? 0.044 -6.594 28.493 1.00 60.25 90 ASP A C 1
ATOM 750 O O . ASP A 1 90 ? -0.681 -7.040 29.388 1.00 60.25 90 ASP A O 1
ATOM 754 N N . SER A 1 91 ? 0.197 -5.280 28.338 1.00 65.62 91 SER A N 1
ATOM 755 C CA . SER A 1 91 ? -0.517 -4.320 29.175 1.00 65.62 91 SER A CA 1
ATOM 756 C C . SER A 1 91 ? -2.020 -4.326 28.888 1.00 65.62 91 SER A C 1
ATOM 758 O O . SER A 1 91 ? -2.484 -4.517 27.765 1.00 65.62 91 SER A O 1
ATOM 760 N N . VAL A 1 92 ? -2.807 -4.097 29.938 1.00 78.88 92 VAL A N 1
ATOM 761 C CA . VAL A 1 92 ? -4.224 -3.762 29.789 1.00 78.88 92 VAL A CA 1
ATOM 762 C C . VAL A 1 92 ? -4.300 -2.344 29.229 1.00 78.88 92 VAL A C 1
ATOM 764 O O . VAL A 1 92 ? -3.588 -1.463 29.712 1.00 78.88 92 VAL A O 1
ATOM 767 N N . TYR A 1 93 ? -5.197 -2.109 28.270 1.00 87.69 93 TYR A N 1
ATOM 768 C CA . TYR A 1 93 ? -5.469 -0.793 27.688 1.00 87.69 93 TYR A CA 1
ATOM 769 C C . TYR A 1 93 ? -6.857 -0.296 28.126 1.00 87.69 93 TYR A C 1
ATOM 771 O O . TYR A 1 93 ? -7.830 -0.458 27.373 1.00 87.69 93 TYR A O 1
ATOM 779 N N . PRO A 1 94 ? -7.018 0.245 29.352 1.00 91.19 94 PRO A N 1
ATOM 780 C CA . PRO A 1 94 ? -8.318 0.662 29.863 1.00 91.19 94 PRO A CA 1
ATOM 781 C C . PRO A 1 94 ? -9.027 1.620 28.912 1.00 91.19 94 PRO A C 1
ATOM 783 O O . PRO A 1 94 ? -8.398 2.497 28.315 1.00 91.19 94 PRO A O 1
ATOM 786 N N . ILE A 1 95 ? -10.344 1.463 28.805 1.00 92.81 95 ILE A N 1
ATOM 787 C CA . ILE A 1 95 ? -11.185 2.447 28.129 1.00 92.81 95 ILE A CA 1
ATOM 788 C C . ILE A 1 95 ? -11.294 3.672 29.035 1.00 92.81 95 ILE A C 1
ATOM 790 O O . ILE A 1 95 ? -11.418 3.537 30.253 1.00 92.81 95 ILE A O 1
ATOM 794 N N . SER A 1 96 ? -11.248 4.855 28.433 1.00 89.12 96 SER A N 1
ATOM 795 C CA . SER A 1 96 ? -11.517 6.114 29.113 1.00 89.12 96 SER A CA 1
ATOM 796 C C . SER A 1 96 ? -12.688 6.828 28.451 1.00 89.12 96 SER A C 1
ATOM 798 O O . SER A 1 96 ? -12.707 6.982 27.231 1.00 89.12 96 SER A O 1
ATOM 800 N N . ASP A 1 97 ? -13.629 7.319 29.255 1.00 85.75 97 ASP A N 1
ATOM 801 C CA . ASP A 1 97 ? -14.747 8.134 28.759 1.00 85.75 97 ASP A CA 1
ATOM 802 C C . ASP A 1 97 ? -14.278 9.518 28.281 1.00 85.75 97 ASP A C 1
ATOM 804 O O . ASP A 1 97 ? -14.949 10.175 27.490 1.00 85.75 97 ASP A O 1
ATOM 808 N N . ASN A 1 98 ? -13.103 9.960 28.749 1.00 85.50 98 ASN A N 1
ATOM 809 C CA . ASN A 1 98 ? -12.481 11.225 28.369 1.00 85.50 98 ASN A CA 1
ATOM 810 C C . ASN A 1 98 ? -11.013 11.011 27.969 1.00 85.50 98 ASN A C 1
ATOM 812 O O . ASN A 1 98 ? -10.307 10.247 28.634 1.00 85.50 98 ASN A O 1
ATOM 816 N N . PRO A 1 99 ? -10.503 11.687 26.927 1.00 86.81 99 PRO A N 1
ATOM 817 C CA . PRO A 1 99 ? -9.092 11.590 26.581 1.00 86.81 99 PRO A CA 1
ATOM 818 C C . PRO A 1 99 ? -8.205 12.108 27.717 1.00 86.81 99 PRO A C 1
ATOM 820 O O . PRO A 1 99 ? -8.475 13.148 28.317 1.00 86.81 99 PRO A O 1
ATOM 823 N N . ILE A 1 100 ? -7.108 11.397 27.975 1.00 87.44 100 ILE A N 1
ATOM 824 C CA . ILE A 1 100 ? -6.046 11.841 28.879 1.00 87.44 100 ILE A CA 1
ATOM 825 C C . ILE A 1 100 ? -4.890 12.331 28.017 1.00 87.44 100 ILE A C 1
ATOM 827 O O . ILE A 1 100 ? -4.339 11.565 27.212 1.00 87.44 100 ILE A O 1
ATOM 831 N N . SER A 1 101 ? -4.538 13.602 28.211 1.00 86.00 101 SER A N 1
ATOM 832 C CA . SER A 1 101 ? -3.453 14.283 27.509 1.00 86.00 101 SER A CA 1
ATOM 833 C C . SER A 1 101 ? -2.171 13.446 27.533 1.00 86.00 101 SER A C 1
ATOM 835 O O . SER A 1 101 ? -1.737 12.954 28.576 1.00 86.00 101 SER A O 1
ATOM 837 N N . PHE A 1 102 ? -1.612 13.228 26.346 1.00 85.38 102 PHE A N 1
ATOM 838 C CA . PHE A 1 102 ? -0.406 12.457 26.056 1.00 85.38 102 PHE A CA 1
ATOM 839 C C . PHE A 1 102 ? -0.395 10.986 26.505 1.00 85.38 102 PHE A C 1
ATOM 841 O O . PHE A 1 102 ? 0.659 10.348 26.465 1.00 85.38 102 PHE A O 1
ATOM 848 N N . LYS A 1 103 ? -1.542 10.424 26.904 1.00 88.94 103 LYS A N 1
ATOM 849 C CA . LYS A 1 103 ? -1.649 9.034 27.384 1.00 88.94 103 LYS A CA 1
ATOM 850 C C . LYS A 1 103 ? -2.691 8.199 26.657 1.00 88.94 103 LYS A C 1
ATOM 852 O O . LYS A 1 103 ? -2.751 6.997 26.878 1.00 88.94 103 LYS A O 1
ATOM 857 N N . THR A 1 104 ? -3.517 8.807 25.814 1.00 92.19 104 THR A N 1
ATOM 858 C CA . THR A 1 104 ? -4.618 8.106 25.147 1.00 92.19 104 THR A CA 1
ATOM 859 C C . THR A 1 104 ? -4.421 7.996 23.647 1.00 92.19 104 THR A C 1
ATOM 861 O O . THR A 1 104 ? -3.769 8.835 23.025 1.00 92.19 104 THR A O 1
ATOM 864 N N . VAL A 1 105 ? -5.012 6.955 23.067 1.00 94.19 105 VAL A N 1
ATOM 865 C CA . VAL A 1 105 ? -5.252 6.823 21.629 1.00 94.19 105 VAL A CA 1
ATOM 866 C C . VAL A 1 105 ? -6.750 6.696 21.393 1.00 94.19 105 VAL A C 1
ATOM 868 O O . VAL A 1 105 ? -7.429 5.917 22.061 1.00 94.19 105 VAL A O 1
ATOM 871 N N . PHE A 1 106 ? -7.275 7.470 20.450 1.00 95.12 106 PHE A N 1
ATOM 872 C CA . PHE A 1 106 ? -8.621 7.273 19.938 1.00 95.12 106 PHE A CA 1
ATOM 873 C C . PHE A 1 106 ? -8.591 6.228 18.831 1.00 95.12 106 PHE A C 1
ATOM 875 O O . PHE A 1 106 ? -7.910 6.402 17.811 1.00 95.12 106 PHE A O 1
ATOM 882 N N . VAL A 1 107 ? -9.340 5.155 19.043 1.00 96.44 107 VAL A N 1
ATOM 883 C CA . VAL A 1 107 ? -9.515 4.076 18.078 1.00 96.44 107 VAL A CA 1
ATOM 884 C C . VAL A 1 107 ? -10.901 4.195 17.486 1.00 96.44 107 VAL A C 1
ATOM 886 O O . VAL A 1 107 ? -11.868 4.317 18.237 1.00 96.44 107 VAL A O 1
ATOM 889 N N . SER A 1 108 ? -11.005 4.109 16.164 1.00 95.88 108 SER A N 1
ATOM 890 C CA . SER A 1 108 ? -12.281 3.885 15.498 1.00 95.88 108 SER A CA 1
ATOM 891 C C . SER A 1 108 ? -12.156 2.863 14.381 1.00 95.88 108 SER A C 1
ATOM 893 O O . SER A 1 108 ? -11.188 2.871 13.620 1.00 95.88 108 SER A O 1
ATOM 895 N N . GLY A 1 109 ? -13.126 1.965 14.286 1.00 95.69 109 GLY A N 1
ATOM 896 C CA . GLY A 1 109 ? -13.093 0.886 13.314 1.00 95.69 109 GLY A CA 1
ATOM 897 C C . GLY A 1 109 ? -14.393 0.112 13.253 1.00 95.69 109 GLY A C 1
ATOM 898 O O . GLY A 1 109 ? -15.296 0.320 14.061 1.00 95.69 109 GLY A O 1
ATOM 899 N N . PHE A 1 110 ? -14.487 -0.785 12.285 1.00 94.38 110 PHE A N 1
ATOM 900 C CA 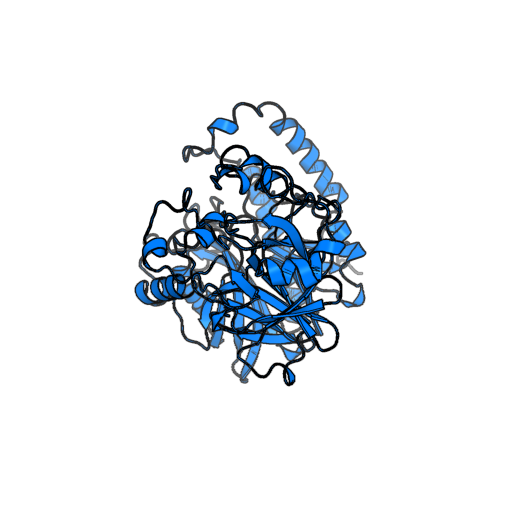. PHE A 1 110 ? -15.678 -1.591 12.058 1.00 94.38 110 PHE A CA 1
ATOM 901 C C . PHE A 1 110 ? -15.318 -3.041 11.753 1.00 94.38 110 PHE A C 1
ATOM 903 O O . PHE A 1 110 ? -14.183 -3.329 11.379 1.00 94.38 110 PHE A O 1
ATOM 910 N N . LEU A 1 111 ? -16.302 -3.928 11.881 1.00 93.94 111 LEU A N 1
ATOM 911 C CA . LEU A 1 111 ? -16.276 -5.294 11.363 1.00 93.94 111 LEU A CA 1
ATOM 912 C C . LEU A 1 111 ? -17.628 -5.626 10.730 1.00 93.94 111 LEU A C 1
ATOM 914 O O . LEU A 1 111 ? -18.667 -5.304 11.301 1.00 93.94 111 LEU A O 1
ATOM 918 N N . PHE A 1 112 ? -17.607 -6.289 9.580 1.00 90.88 112 PHE A N 1
ATOM 919 C CA . PHE A 1 112 ? -18.793 -6.788 8.890 1.00 90.88 112 PHE A CA 1
ATOM 920 C C . PHE A 1 112 ? -18.631 -8.258 8.531 1.00 90.88 112 PHE A C 1
ATOM 922 O O . PHE A 1 112 ? -17.566 -8.626 8.031 1.00 90.88 112 PHE A O 1
ATOM 929 N N . PRO A 1 113 ? -19.667 -9.092 8.727 1.00 90.19 113 PRO A N 1
ATOM 930 C CA . PRO A 1 113 ? -19.670 -10.446 8.194 1.00 90.19 113 PRO A CA 1
ATOM 931 C C . PRO A 1 113 ? -19.448 -10.423 6.682 1.00 90.19 113 PRO A C 1
ATOM 933 O O . PRO A 1 113 ? -20.051 -9.615 5.976 1.00 90.19 113 PRO A O 1
ATOM 936 N N . GLN A 1 114 ? -18.594 -11.316 6.185 1.00 87.62 114 GLN A N 1
ATOM 937 C CA . GLN A 1 114 ? -18.264 -11.389 4.763 1.00 87.62 114 GLN A CA 1
ATOM 938 C C . GLN A 1 114 ? -19.518 -11.512 3.882 1.00 87.62 114 GLN A C 1
ATOM 940 O O . GLN A 1 114 ? -19.592 -10.897 2.823 1.00 87.62 114 GLN A O 1
ATOM 945 N N . ASP A 1 115 ? -20.502 -12.299 4.323 1.00 85.06 115 ASP A N 1
ATOM 946 C CA . ASP A 1 115 ? -21.743 -12.564 3.588 1.00 85.06 115 ASP A CA 1
ATOM 947 C C . ASP A 1 115 ? -22.681 -11.345 3.481 1.00 85.06 115 ASP A C 1
ATOM 949 O O . ASP A 1 115 ? -23.622 -11.381 2.692 1.00 85.06 115 ASP A O 1
ATOM 953 N N . GLN A 1 116 ? -22.418 -10.267 4.229 1.00 84.06 116 GLN A N 1
ATOM 954 C CA . GLN A 1 116 ? -23.142 -8.992 4.137 1.00 84.06 116 GLN A CA 1
ATOM 955 C C . GLN A 1 116 ? -22.452 -7.969 3.228 1.00 84.06 116 GLN A C 1
ATOM 957 O O . GLN A 1 116 ? -23.002 -6.899 2.977 1.00 84.06 116 GLN A O 1
ATOM 962 N N . ILE A 1 117 ? -21.244 -8.258 2.742 1.00 80.81 117 ILE A N 1
ATOM 963 C CA . ILE A 1 117 ? -20.505 -7.328 1.892 1.00 80.81 117 ILE A CA 1
ATOM 964 C C . ILE A 1 117 ? -20.957 -7.522 0.449 1.00 80.81 117 ILE A C 1
ATOM 966 O O . ILE A 1 117 ? -20.644 -8.524 -0.190 1.00 80.81 117 ILE A O 1
ATOM 970 N N . ILE A 1 118 ? -21.682 -6.534 -0.068 1.00 77.00 118 ILE A N 1
ATOM 971 C CA . ILE A 1 118 ? -22.246 -6.569 -1.422 1.00 77.00 118 ILE A CA 1
ATOM 972 C C . ILE A 1 118 ? -21.163 -6.274 -2.459 1.00 77.00 118 ILE A C 1
ATOM 974 O O . ILE A 1 118 ? -21.162 -6.839 -3.551 1.00 77.00 118 ILE A O 1
ATOM 978 N N . ASN A 1 119 ? -20.248 -5.363 -2.126 1.00 76.19 119 ASN A N 1
ATOM 979 C CA . ASN A 1 119 ? -19.208 -4.911 -3.034 1.00 76.19 119 ASN A CA 1
ATOM 980 C C . ASN A 1 119 ? -17.977 -4.431 -2.261 1.00 76.19 119 ASN A C 1
ATOM 982 O O . ASN A 1 119 ? -18.107 -3.766 -1.229 1.00 76.19 119 ASN A O 1
ATOM 986 N N . ILE A 1 120 ? -16.800 -4.747 -2.808 1.00 76.62 120 ILE A N 1
ATOM 987 C CA . ILE A 1 120 ? -15.503 -4.225 -2.388 1.00 76.62 120 ILE A CA 1
ATOM 988 C C . ILE A 1 120 ? -14.816 -3.650 -3.624 1.00 76.62 120 ILE A C 1
ATOM 990 O O . ILE A 1 120 ? -14.499 -4.383 -4.561 1.00 76.62 120 ILE A O 1
ATOM 994 N N . GLU A 1 121 ? -14.541 -2.347 -3.622 1.00 74.88 121 GLU A N 1
ATOM 995 C CA . GLU A 1 121 ? -13.850 -1.688 -4.735 1.00 74.88 121 GLU A CA 1
ATOM 996 C C . GLU A 1 121 ? -12.698 -0.820 -4.265 1.00 74.88 121 GLU A C 1
ATOM 998 O O . GLU A 1 121 ? -12.888 0.042 -3.413 1.00 74.88 121 GLU A O 1
ATOM 1003 N N . GLY A 1 122 ? -11.540 -1.028 -4.893 1.00 72.25 122 GLY A N 1
ATOM 1004 C CA . GLY A 1 122 ? -10.422 -0.100 -4.936 1.00 72.25 122 GLY A CA 1
ATOM 1005 C C . GLY A 1 122 ? -10.645 0.976 -5.997 1.00 72.25 122 GLY A C 1
ATOM 1006 O O . GLY A 1 122 ? -11.159 0.689 -7.079 1.00 72.25 122 GLY A O 1
ATOM 1007 N N . GLY A 1 123 ? -10.209 2.201 -5.737 1.00 67.31 123 GLY A N 1
ATOM 1008 C CA . GLY A 1 123 ? -10.127 3.224 -6.776 1.00 67.31 123 GLY A CA 1
ATOM 1009 C C . GLY A 1 123 ? -9.072 4.260 -6.456 1.00 67.31 123 GLY A C 1
ATOM 1010 O O . GLY A 1 123 ? -8.764 4.448 -5.285 1.00 67.31 123 GLY A O 1
ATOM 1011 N N . PHE A 1 124 ? -8.511 4.879 -7.494 1.00 66.56 124 PHE A N 1
ATOM 1012 C CA . PHE A 1 124 ? -7.306 5.701 -7.420 1.00 66.56 124 PHE A CA 1
ATOM 1013 C C . PHE A 1 124 ? -7.526 7.092 -8.011 1.00 66.56 124 PHE A C 1
ATOM 1015 O O . PHE A 1 124 ? -7.065 7.442 -9.098 1.00 66.56 124 PHE A O 1
ATOM 1022 N N . TYR A 1 125 ? -8.274 7.917 -7.299 1.00 63.34 125 TYR A N 1
ATOM 1023 C CA . TYR A 1 125 ? -8.880 9.075 -7.933 1.00 63.34 125 TYR A CA 1
ATOM 1024 C C . TYR A 1 125 ? -7.895 10.248 -8.002 1.00 63.34 125 TYR A C 1
ATOM 1026 O O . TYR A 1 125 ? -7.650 10.930 -7.012 1.00 63.34 125 TYR A O 1
ATOM 1034 N N . ILE A 1 126 ? -7.321 10.465 -9.187 1.00 61.28 126 ILE A N 1
ATOM 1035 C CA . ILE A 1 126 ? -6.569 11.663 -9.582 1.00 61.28 126 ILE A CA 1
ATOM 1036 C C . ILE A 1 126 ? -7.149 12.161 -10.909 1.00 61.28 126 ILE A C 1
ATOM 1038 O O . ILE A 1 126 ? -7.341 11.382 -11.847 1.00 61.28 126 ILE A O 1
ATOM 1042 N N . LYS A 1 127 ? -7.409 13.470 -10.993 1.00 57.09 127 LYS A N 1
ATOM 1043 C CA . LYS A 1 127 ? -7.926 14.160 -12.179 1.00 57.09 127 LYS A CA 1
ATOM 1044 C C . LYS A 1 127 ? -6.888 15.168 -12.670 1.00 57.09 127 LYS A C 1
ATOM 1046 O O . LYS A 1 127 ? -6.699 16.235 -12.084 1.00 57.09 127 LYS A O 1
ATOM 1051 N N . GLY A 1 128 ? -6.201 14.827 -13.759 1.00 63.81 128 GLY A N 1
ATOM 1052 C CA . GLY A 1 128 ? -5.061 15.608 -14.246 1.00 63.81 128 GLY A CA 1
ATOM 1053 C C . GLY A 1 128 ? -3.916 15.600 -13.230 1.00 63.81 128 GLY A C 1
ATOM 1054 O O . GLY A 1 128 ? -3.459 14.536 -12.833 1.00 63.81 128 GLY A O 1
ATOM 1055 N N . GLU A 1 129 ? -3.474 16.779 -12.785 1.00 57.84 129 GLU A N 1
ATOM 1056 C CA . GLU A 1 129 ? -2.414 16.925 -11.769 1.00 57.84 129 GLU A CA 1
ATOM 1057 C C . GLU A 1 129 ? -2.946 17.065 -10.325 1.00 57.84 129 GLU A C 1
ATOM 1059 O O . GLU A 1 129 ? -2.177 17.401 -9.422 1.00 57.84 129 GLU A O 1
ATOM 1064 N N . LYS A 1 130 ? -4.255 16.881 -10.086 1.00 59.41 130 LYS A N 1
ATOM 1065 C CA . LYS A 1 130 ? -4.888 17.153 -8.784 1.00 59.41 130 LYS A CA 1
ATOM 1066 C C . LYS A 1 130 ? -5.684 15.968 -8.251 1.00 59.41 130 LYS A C 1
ATOM 1068 O O . LYS A 1 130 ? -6.329 15.239 -9.005 1.00 59.41 130 LYS A O 1
ATOM 1073 N N . SER A 1 131 ? -5.684 15.835 -6.931 1.00 60.50 131 SER A N 1
ATOM 1074 C CA . SER A 1 131 ? -6.654 15.016 -6.210 1.00 60.50 131 SER A CA 1
ATOM 1075 C C . SER A 1 131 ? -8.057 15.627 -6.371 1.00 60.50 131 SER A C 1
ATOM 1077 O O . SER A 1 131 ? -8.186 16.845 -6.215 1.00 60.50 131 SER A O 1
ATOM 1079 N N . PRO A 1 132 ? -9.097 14.842 -6.702 1.00 60.66 132 PRO A N 1
ATOM 1080 C CA . PRO A 1 132 ? -10.466 15.337 -6.773 1.00 60.66 132 PRO A CA 1
ATOM 1081 C C . PRO A 1 132 ? -10.957 15.728 -5.381 1.00 60.66 132 PRO A C 1
ATOM 1083 O O . PRO A 1 132 ? -10.430 15.250 -4.375 1.00 60.66 132 PRO A O 1
ATOM 1086 N N . SER A 1 133 ? -11.979 16.579 -5.311 1.00 67.06 133 SER A N 1
ATOM 1087 C CA . SER A 1 133 ? -12.648 16.830 -4.034 1.00 67.06 133 SER A CA 1
ATOM 1088 C C . SER A 1 133 ? -13.399 15.581 -3.548 1.00 67.06 133 SER A C 1
ATOM 1090 O O . SER A 1 133 ? -13.751 14.704 -4.336 1.00 67.06 133 SER A O 1
ATOM 1092 N N . LEU A 1 134 ? -13.697 15.498 -2.248 1.00 68.62 134 LEU A N 1
ATOM 1093 C CA . LEU A 1 134 ? -14.579 14.447 -1.721 1.00 68.62 134 LEU A CA 1
ATOM 1094 C C . LEU A 1 134 ? -15.960 14.462 -2.395 1.00 68.62 134 LEU A C 1
ATOM 1096 O O . LEU A 1 134 ? -16.526 13.404 -2.619 1.00 68.62 134 LEU A O 1
ATOM 1100 N N . GLU A 1 135 ? -16.479 15.641 -2.735 1.00 69.75 135 GLU A N 1
ATOM 1101 C CA . GLU A 1 135 ? -17.736 15.790 -3.479 1.00 69.75 135 GLU A CA 1
ATOM 1102 C C . GLU A 1 135 ? -17.609 15.222 -4.897 1.00 69.75 135 GLU A C 1
ATOM 1104 O O . GLU A 1 135 ? -18.436 14.420 -5.313 1.00 69.75 135 GLU A O 1
ATOM 1109 N N . GLU A 1 136 ? -16.527 15.536 -5.618 1.00 71.12 136 GLU A N 1
ATOM 1110 C CA . GLU A 1 136 ? -16.269 14.936 -6.932 1.00 71.12 136 GLU A CA 1
ATOM 1111 C C . GLU A 1 136 ? -16.149 13.409 -6.831 1.00 71.12 136 GLU A C 1
ATOM 1113 O O . GLU A 1 136 ? -16.702 12.688 -7.660 1.00 71.12 136 GLU A O 1
ATOM 1118 N N . LEU A 1 137 ? -15.478 12.909 -5.790 1.00 72.38 137 LEU A N 1
ATOM 1119 C CA . LEU A 1 137 ? -15.367 11.483 -5.513 1.00 72.38 137 LEU A CA 1
ATOM 1120 C C . LEU A 1 137 ? -16.743 10.834 -5.287 1.00 72.38 137 LEU A C 1
ATOM 1122 O O . LEU A 1 137 ? -17.043 9.812 -5.907 1.00 72.38 137 LEU A O 1
ATOM 1126 N N . THR A 1 138 ? -17.586 11.398 -4.418 1.00 72.81 138 THR A N 1
ATOM 1127 C CA . THR A 1 138 ? -18.910 10.825 -4.135 1.00 72.81 138 THR A CA 1
ATOM 1128 C C . THR A 1 138 ? -19.861 10.951 -5.319 1.00 72.81 138 THR A C 1
ATOM 1130 O O . THR A 1 138 ? -20.659 10.050 -5.567 1.00 72.81 138 THR A O 1
ATOM 1133 N N . GLU A 1 139 ? -19.782 12.034 -6.088 1.00 73.12 139 GLU A N 1
ATOM 1134 C CA . GLU A 1 139 ? -20.678 12.258 -7.216 1.00 73.12 139 GLU A CA 1
ATOM 1135 C C . GLU A 1 139 ? -20.335 11.414 -8.441 1.00 73.12 139 GLU A C 1
ATOM 1137 O O . GLU A 1 139 ? -21.261 10.899 -9.080 1.00 73.12 139 GLU A O 1
ATOM 1142 N N . GLN A 1 140 ? -19.042 11.286 -8.762 1.00 71.62 140 GLN A N 1
ATOM 1143 C CA . GLN A 1 140 ? -18.559 10.749 -10.040 1.00 71.62 140 GLN A CA 1
ATOM 1144 C C . GLN A 1 140 ? -18.050 9.309 -9.948 1.00 71.62 140 GLN A C 1
ATOM 1146 O O . GLN A 1 140 ? -17.954 8.639 -10.977 1.00 71.62 140 GLN A O 1
ATOM 1151 N N . HIS A 1 141 ? -17.699 8.829 -8.752 1.00 71.88 141 HIS A N 1
ATOM 1152 C CA . HIS A 1 141 ? -16.977 7.563 -8.609 1.00 71.88 141 HIS A CA 1
ATOM 1153 C C . HIS A 1 141 ? -17.641 6.536 -7.694 1.00 71.88 141 HIS A C 1
ATOM 1155 O O . HIS A 1 141 ? -17.251 5.371 -7.733 1.00 71.88 141 HIS A O 1
ATOM 1161 N N . ILE A 1 142 ? -18.653 6.928 -6.917 1.00 75.94 142 ILE A N 1
ATOM 1162 C CA . ILE A 1 142 ? -19.443 6.005 -6.098 1.00 75.94 142 ILE A CA 1
ATOM 1163 C C . ILE A 1 142 ? -20.876 5.959 -6.659 1.00 75.94 142 ILE A C 1
ATOM 1165 O O . ILE A 1 142 ? -21.619 6.940 -6.537 1.00 75.94 142 ILE A O 1
ATOM 1169 N N . PRO A 1 143 ? -21.268 4.850 -7.314 1.00 76.69 143 PRO A N 1
ATOM 1170 C CA . PRO A 1 143 ? -22.628 4.641 -7.804 1.00 76.69 143 PRO A CA 1
ATOM 1171 C C . PRO A 1 143 ? -23.684 4.749 -6.694 1.00 76.69 143 PRO A C 1
ATOM 1173 O O . PRO A 1 143 ? -23.411 4.480 -5.524 1.00 76.69 143 PRO A O 1
ATOM 1176 N N . GLN A 1 144 ? -24.908 5.154 -7.046 1.00 79.56 144 GLN A N 1
ATOM 1177 C CA . GLN A 1 144 ? -25.966 5.398 -6.055 1.00 79.56 144 GLN A CA 1
ATOM 1178 C C . GLN A 1 144 ? -26.401 4.107 -5.339 1.00 79.56 144 GLN A C 1
ATOM 1180 O O . GLN A 1 144 ? -26.784 4.130 -4.172 1.00 79.56 144 GLN A O 1
ATOM 1185 N N . GLU A 1 145 ? -26.310 2.985 -6.035 1.00 80.62 145 GLU A N 1
ATOM 1186 C CA . GLU A 1 145 ? -26.579 1.635 -5.560 1.00 80.62 145 GLU A CA 1
ATOM 1187 C C . GLU A 1 145 ? -25.545 1.119 -4.547 1.00 80.62 145 GLU A C 1
ATOM 1189 O O . GLU A 1 145 ? -25.816 0.146 -3.854 1.00 80.62 145 GLU A O 1
ATOM 1194 N N . HIS A 1 146 ? -24.379 1.765 -4.428 1.00 79.50 146 HIS A N 1
ATOM 1195 C CA . HIS A 1 146 ? -23.326 1.360 -3.490 1.00 79.50 146 HIS A CA 1
ATOM 1196 C C . HIS A 1 146 ? -23.484 1.994 -2.101 1.00 79.50 146 HIS A C 1
ATOM 1198 O O . HIS A 1 146 ? -22.658 1.736 -1.223 1.00 79.50 146 HIS A O 1
ATOM 1204 N N . TYR A 1 147 ? -24.510 2.825 -1.887 1.00 81.31 147 TYR A N 1
ATOM 1205 C CA . TYR A 1 147 ? -24.771 3.450 -0.593 1.00 81.31 147 TYR A CA 1
ATOM 1206 C C . TYR A 1 147 ? -25.682 2.594 0.308 1.00 81.31 147 TYR A C 1
ATOM 1208 O O . TYR A 1 147 ? -26.660 2.025 -0.177 1.00 81.31 147 TYR A O 1
ATOM 1216 N N . PRO A 1 148 ? -25.450 2.602 1.635 1.00 86.25 148 PRO A N 1
ATOM 1217 C CA . PRO A 1 148 ? -24.359 3.298 2.317 1.00 86.25 148 PRO A CA 1
ATOM 1218 C C . PRO A 1 148 ? -23.008 2.599 2.114 1.00 86.25 148 PRO A C 1
ATOM 1220 O O . PRO A 1 148 ? -22.949 1.386 1.944 1.00 86.25 148 PRO A O 1
ATOM 1223 N N . THR A 1 149 ? -21.917 3.369 2.165 1.00 86.44 149 THR A N 1
ATOM 1224 C CA . THR A 1 149 ? -20.558 2.825 2.034 1.00 86.44 149 THR A CA 1
ATOM 1225 C C . THR A 1 149 ? -19.626 3.338 3.119 1.00 86.44 149 THR A C 1
ATOM 1227 O O . THR A 1 149 ? -19.659 4.514 3.495 1.00 86.44 149 THR A O 1
ATOM 1230 N N . LEU A 1 150 ? -18.738 2.468 3.590 1.00 87.25 150 LEU A N 1
ATOM 1231 C CA . LEU A 1 150 ? -17.559 2.866 4.359 1.00 87.25 150 LEU A CA 1
ATOM 1232 C C . LEU A 1 150 ? -16.402 3.132 3.400 1.00 87.25 150 LEU A C 1
ATOM 1234 O O . LEU A 1 150 ? -16.238 2.401 2.427 1.00 87.25 150 LEU A O 1
ATOM 1238 N N . LEU A 1 151 ? -15.631 4.182 3.676 1.00 83.56 151 LEU A N 1
ATOM 1239 C CA . LEU A 1 151 ? -14.450 4.584 2.917 1.00 83.56 151 LEU A CA 1
ATOM 1240 C C . LEU A 1 151 ? -13.248 4.686 3.845 1.00 83.56 151 LEU A C 1
ATOM 1242 O O . LEU A 1 151 ? -13.313 5.354 4.879 1.00 83.56 151 LEU A O 1
ATOM 1246 N N . PHE A 1 152 ? -12.126 4.103 3.441 1.00 82.25 152 PHE A N 1
ATOM 1247 C CA . PHE A 1 152 ? -10.871 4.218 4.176 1.00 82.25 152 PHE A CA 1
ATOM 1248 C C . PHE A 1 152 ? -9.649 4.122 3.270 1.00 82.25 152 PHE A C 1
ATOM 1250 O O . PHE A 1 152 ? -9.732 3.569 2.178 1.00 82.25 152 PHE A O 1
ATOM 1257 N N . ASN A 1 153 ? -8.517 4.677 3.710 1.00 76.31 153 ASN A N 1
ATOM 1258 C CA . ASN A 1 153 ? -7.317 4.799 2.884 1.00 76.31 153 ASN A CA 1
ATOM 1259 C C . ASN A 1 153 ? -6.560 3.467 2.704 1.00 76.31 153 ASN A C 1
ATOM 1261 O O . ASN A 1 153 ? -6.329 2.729 3.658 1.00 76.31 153 ASN A O 1
ATOM 1265 N N . LEU A 1 154 ? -6.092 3.216 1.481 1.00 65.50 154 LEU A N 1
ATOM 1266 C CA . LEU A 1 154 ? -5.200 2.113 1.116 1.00 65.50 154 LEU A CA 1
ATOM 1267 C C . LEU A 1 154 ? -3.740 2.563 0.986 1.00 65.50 154 LEU A C 1
ATOM 1269 O O . LEU A 1 154 ? -2.837 1.829 1.366 1.00 65.50 154 LEU A O 1
ATOM 1273 N N . GLY A 1 155 ? -3.492 3.765 0.467 1.00 65.50 155 GLY A N 1
ATOM 1274 C CA . GLY A 1 155 ? -2.148 4.269 0.176 1.00 65.50 155 GLY A CA 1
ATOM 1275 C C . GLY A 1 155 ? -2.175 5.614 -0.536 1.00 65.50 155 GLY A C 1
ATOM 1276 O O . GLY A 1 155 ? -3.226 6.250 -0.606 1.00 65.50 155 GLY A O 1
ATOM 1277 N N . TYR A 1 156 ? -1.054 6.012 -1.139 1.00 65.06 156 TYR A N 1
ATOM 1278 C CA . TYR A 1 156 ? -0.855 7.370 -1.652 1.00 65.06 156 TYR A CA 1
ATOM 1279 C C . TYR A 1 156 ? -0.073 7.418 -2.994 1.00 65.06 156 TYR A C 1
ATOM 1281 O O . TYR A 1 156 ? 0.544 6.433 -3.399 1.00 65.06 156 TYR A O 1
ATOM 1289 N N . TYR A 1 157 ? -0.115 8.554 -3.702 1.00 65.31 157 TYR A N 1
ATOM 1290 C CA . TYR A 1 157 ? 0.702 8.870 -4.891 1.00 65.31 157 TYR A CA 1
ATOM 1291 C C . TYR A 1 157 ? 1.575 10.072 -4.604 1.00 65.31 157 TYR A C 1
ATOM 1293 O O . TYR A 1 157 ? 1.054 11.060 -4.098 1.00 65.31 157 TYR A O 1
ATOM 1301 N N . TYR A 1 158 ? 2.836 10.079 -5.036 1.00 63.09 158 TYR A N 1
ATOM 1302 C CA . TYR A 1 158 ? 3.619 11.313 -4.964 1.00 63.09 158 TYR A CA 1
ATOM 1303 C C . TYR A 1 158 ? 2.958 12.409 -5.795 1.00 63.09 158 TYR A C 1
ATOM 1305 O O . TYR A 1 158 ? 2.978 12.381 -7.023 1.00 63.09 158 TYR A O 1
ATOM 1313 N N . THR A 1 159 ? 2.414 13.415 -5.120 1.00 60.53 159 THR A N 1
ATOM 1314 C CA . THR A 1 159 ? 1.984 14.647 -5.773 1.00 60.53 159 THR A CA 1
ATOM 1315 C C . THR A 1 159 ? 3.182 15.376 -6.379 1.00 60.53 159 THR A C 1
ATOM 1317 O O . THR A 1 159 ? 4.337 15.186 -5.985 1.00 60.53 159 THR A O 1
ATOM 1320 N N . LYS A 1 160 ? 2.909 16.292 -7.309 1.00 64.12 160 LYS A N 1
ATOM 1321 C CA . LYS A 1 160 ? 3.900 17.220 -7.875 1.00 64.12 160 LYS A CA 1
ATOM 1322 C C . LYS A 1 160 ? 4.748 17.911 -6.810 1.00 64.12 160 LYS A C 1
ATOM 1324 O O . LYS A 1 160 ? 5.955 18.068 -6.985 1.00 64.12 160 LYS A O 1
ATOM 1329 N N . GLN A 1 161 ? 4.125 18.301 -5.701 1.00 62.19 161 GLN A N 1
ATOM 1330 C CA . GLN A 1 161 ? 4.821 18.912 -4.580 1.00 62.19 161 GLN A CA 1
ATOM 1331 C C . GLN A 1 161 ? 5.866 17.960 -3.985 1.00 62.19 161 GLN A C 1
ATOM 1333 O O . GLN A 1 161 ? 6.996 18.373 -3.775 1.00 62.19 161 GLN A O 1
ATOM 1338 N N . LEU A 1 162 ? 5.557 16.677 -3.816 1.00 61.28 162 LEU A N 1
ATOM 1339 C CA . LEU A 1 162 ? 6.487 15.686 -3.261 1.00 61.28 162 LEU A CA 1
ATOM 1340 C C . LEU A 1 162 ? 7.566 15.232 -4.232 1.00 61.28 162 LEU A C 1
ATOM 1342 O O . LEU A 1 162 ? 8.649 14.818 -3.820 1.00 61.28 162 LEU A O 1
ATOM 1346 N N . LEU A 1 163 ? 7.294 15.312 -5.529 1.00 66.75 163 LEU A N 1
ATOM 1347 C CA . LEU A 1 163 ? 8.329 15.118 -6.536 1.00 66.75 163 LEU A CA 1
ATOM 1348 C C . LEU A 1 163 ? 9.351 16.263 -6.498 1.00 66.75 163 LEU A C 1
ATOM 1350 O O . LEU A 1 163 ? 10.545 16.011 -6.659 1.00 66.75 163 LEU A O 1
ATOM 1354 N N . ASN A 1 164 ? 8.896 17.494 -6.233 1.00 61.31 164 ASN A N 1
ATOM 1355 C CA . ASN A 1 164 ? 9.679 18.721 -6.423 1.00 61.31 164 ASN A CA 1
ATOM 1356 C C . ASN A 1 164 ? 10.111 19.445 -5.128 1.00 61.31 164 ASN A C 1
ATOM 1358 O O . ASN A 1 164 ? 10.867 20.417 -5.205 1.00 61.31 164 ASN A O 1
ATOM 1362 N N . GLU A 1 165 ? 9.639 19.021 -3.950 1.00 61.25 165 GLU A N 1
ATOM 1363 C CA . GLU A 1 165 ? 9.879 19.692 -2.665 1.00 61.25 165 GLU A CA 1
ATOM 1364 C C . GLU A 1 165 ? 11.377 19.863 -2.374 1.00 61.25 165 GLU A C 1
ATOM 1366 O O . GLU A 1 165 ? 12.195 18.970 -2.602 1.00 61.25 165 GLU A O 1
ATOM 1371 N N . ILE A 1 166 ? 11.739 21.050 -1.870 1.00 48.81 166 ILE A N 1
ATOM 1372 C CA . ILE A 1 166 ? 13.114 21.564 -1.930 1.00 48.81 166 ILE A CA 1
ATOM 1373 C C . ILE A 1 166 ? 14.096 20.812 -1.017 1.00 48.81 166 ILE A C 1
ATOM 1375 O O . ILE A 1 166 ? 15.280 20.772 -1.350 1.00 48.81 166 ILE A O 1
ATOM 1379 N N . ASP A 1 167 ? 13.625 20.171 0.048 1.00 46.66 167 ASP A N 1
ATOM 1380 C CA . ASP A 1 167 ? 14.510 19.568 1.053 1.00 46.66 167 ASP A CA 1
ATOM 1381 C C . ASP A 1 167 ? 14.386 18.033 1.140 1.00 46.66 167 ASP A C 1
ATOM 1383 O O . ASP A 1 167 ? 15.333 17.368 1.560 1.00 46.66 167 ASP A O 1
ATOM 1387 N N . TYR A 1 168 ? 13.266 17.456 0.677 1.00 48.75 168 TYR A N 1
ATOM 1388 C CA . TYR A 1 168 ? 12.964 16.019 0.820 1.00 48.75 168 TYR A CA 1
ATOM 1389 C C . TYR A 1 168 ? 12.263 15.387 -0.393 1.00 48.75 168 TYR A C 1
ATOM 1391 O O . TYR A 1 168 ? 11.852 14.231 -0.320 1.00 48.75 168 TYR A O 1
ATOM 1399 N N . GLY A 1 169 ? 12.111 16.117 -1.504 1.00 57.28 169 GLY A N 1
ATOM 1400 C CA . GLY A 1 169 ? 11.409 15.598 -2.674 1.00 57.28 169 GLY A CA 1
ATOM 1401 C C . GLY A 1 169 ? 12.123 14.403 -3.313 1.00 57.28 169 GLY A C 1
ATOM 1402 O O . GLY A 1 169 ? 13.357 14.335 -3.322 1.00 57.28 169 GLY A O 1
ATOM 1403 N N . TYR A 1 170 ? 11.350 13.478 -3.889 1.00 64.38 170 TYR A N 1
ATOM 1404 C CA . TYR A 1 170 ? 11.857 12.245 -4.509 1.00 64.38 170 TYR A CA 1
ATOM 1405 C C . TYR A 1 170 ? 13.029 12.486 -5.470 1.00 64.38 170 TYR A C 1
ATOM 1407 O O . TYR A 1 170 ? 14.046 11.792 -5.442 1.00 64.38 170 TYR A O 1
ATOM 1415 N N . ASN A 1 171 ? 12.907 13.514 -6.307 1.00 67.44 171 ASN A N 1
ATOM 1416 C CA . ASN A 1 171 ? 13.909 13.852 -7.309 1.00 67.44 171 ASN A CA 1
ATOM 1417 C C . ASN A 1 171 ? 15.210 14.403 -6.704 1.00 67.44 171 ASN A C 1
ATOM 1419 O O . ASN A 1 171 ? 16.262 14.298 -7.328 1.00 67.44 171 ASN A O 1
ATOM 1423 N N . LYS A 1 172 ? 15.171 14.953 -5.484 1.00 65.50 172 LYS A N 1
ATOM 1424 C CA . LYS A 1 172 ? 16.346 15.527 -4.809 1.00 65.50 172 LYS A CA 1
ATOM 1425 C C . LYS A 1 172 ? 17.161 14.518 -4.016 1.00 65.50 172 LYS A C 1
ATOM 1427 O O . LYS A 1 172 ? 18.367 14.701 -3.861 1.00 65.50 172 LYS A O 1
ATOM 1432 N N . VAL A 1 173 ? 16.525 13.461 -3.510 1.00 59.56 173 VAL A N 1
ATOM 1433 C CA . VAL A 1 173 ? 17.236 12.381 -2.804 1.00 59.56 173 VAL A CA 1
ATOM 1434 C C . VAL A 1 173 ? 18.000 11.461 -3.765 1.00 59.56 173 VAL A C 1
ATOM 1436 O O . VAL A 1 173 ? 18.885 10.725 -3.343 1.00 59.56 173 VAL A O 1
ATOM 1439 N N . ARG A 1 174 ? 17.731 11.534 -5.074 1.00 60.53 174 ARG A N 1
ATOM 1440 C CA . ARG A 1 174 ? 18.465 10.789 -6.106 1.00 60.53 174 ARG A CA 1
ATOM 1441 C C . ARG A 1 174 ? 19.676 11.601 -6.568 1.00 60.53 174 ARG A C 1
ATOM 1443 O O . ARG A 1 174 ? 19.540 12.761 -6.930 1.00 60.53 174 ARG A O 1
ATOM 1450 N N . ARG A 1 175 ? 20.875 11.005 -6.567 1.00 53.16 175 ARG A N 1
ATOM 1451 C CA . ARG A 1 175 ? 22.107 11.662 -7.050 1.00 53.16 175 ARG A CA 1
ATOM 1452 C C . ARG A 1 175 ? 22.620 10.939 -8.293 1.00 53.16 175 ARG A C 1
ATOM 1454 O O . ARG A 1 175 ? 23.023 9.785 -8.212 1.00 53.16 175 ARG A O 1
ATOM 1461 N N . SER A 1 176 ? 22.643 11.629 -9.432 1.00 48.41 176 SER A N 1
ATOM 1462 C CA . SER A 1 176 ? 23.180 11.121 -10.700 1.00 48.41 176 SER A CA 1
ATOM 1463 C C . SER A 1 176 ? 24.068 12.160 -11.385 1.00 48.41 176 SER A C 1
ATOM 1465 O O . SER A 1 176 ? 23.888 13.357 -11.183 1.00 48.41 176 SER A O 1
ATOM 1467 N N . LYS A 1 177 ? 25.006 11.707 -12.233 1.00 42.47 177 LYS A N 1
ATOM 1468 C CA . LYS A 1 177 ? 25.792 12.585 -13.123 1.00 42.47 177 LYS A CA 1
ATOM 1469 C C . LYS A 1 177 ? 24.938 13.232 -14.226 1.00 42.47 177 LYS A C 1
ATOM 1471 O O . LYS A 1 177 ? 25.373 14.213 -14.812 1.00 42.47 177 LYS A O 1
ATOM 1476 N N . HIS A 1 178 ? 23.741 12.701 -14.487 1.00 51.75 178 HIS A N 1
ATOM 1477 C CA . HIS A 1 178 ? 22.764 13.240 -15.440 1.00 51.75 178 HIS A CA 1
ATOM 1478 C C . HIS A 1 178 ? 21.455 13.597 -14.727 1.00 51.75 178 HIS A C 1
ATOM 1480 O O . HIS A 1 178 ? 20.380 13.251 -15.211 1.00 51.75 178 HIS A O 1
ATOM 1486 N N . LEU A 1 179 ? 21.551 14.223 -13.545 1.00 61.62 179 LEU A N 1
ATOM 1487 C CA . LEU A 1 179 ? 20.416 14.442 -12.644 1.00 61.62 179 LEU A CA 1
ATOM 1488 C C . LEU A 1 179 ? 19.203 15.032 -13.377 1.00 61.62 179 LEU A C 1
ATOM 1490 O O . LEU A 1 179 ? 18.141 14.420 -13.368 1.00 61.62 179 LEU A O 1
ATOM 1494 N N . ASP A 1 180 ? 19.393 16.120 -14.119 1.00 60.44 180 ASP A N 1
ATOM 1495 C CA . ASP A 1 180 ? 18.308 16.815 -14.823 1.00 60.44 180 ASP A CA 1
ATOM 1496 C C . ASP A 1 180 ? 17.586 15.928 -15.851 1.00 60.44 180 ASP A C 1
ATOM 1498 O O . ASP A 1 180 ? 16.379 16.049 -16.050 1.00 60.44 180 ASP A O 1
ATOM 1502 N N . LYS A 1 181 ? 18.302 14.974 -16.463 1.00 64.31 181 LYS A N 1
ATOM 1503 C CA . LYS A 1 181 ? 17.748 14.034 -17.451 1.00 64.31 181 LYS A CA 1
ATOM 1504 C C . LYS A 1 181 ? 17.209 12.744 -16.834 1.00 64.31 181 LYS A C 1
ATOM 1506 O O . LYS A 1 181 ? 16.471 12.029 -17.504 1.00 64.31 181 LYS A O 1
ATOM 1511 N N . GLU A 1 182 ? 17.498 12.451 -15.569 1.00 66.94 182 GLU A N 1
ATOM 1512 C CA . GLU A 1 182 ? 17.021 11.254 -14.852 1.00 66.94 182 GLU A CA 1
ATOM 1513 C C . GLU A 1 182 ? 15.912 11.550 -13.828 1.00 66.94 182 GLU A C 1
ATOM 1515 O O . GLU A 1 182 ? 15.266 10.623 -13.343 1.00 66.94 182 GLU A O 1
ATOM 1520 N N . ILE A 1 183 ? 15.646 12.829 -13.552 1.00 71.25 183 ILE A N 1
ATOM 1521 C CA . ILE A 1 183 ? 14.522 13.312 -12.739 1.00 71.25 183 ILE A CA 1
ATOM 1522 C C . ILE A 1 183 ? 13.182 12.869 -13.341 1.00 71.25 183 ILE A C 1
ATOM 1524 O O . ILE A 1 183 ? 12.995 12.935 -14.557 1.00 71.25 183 ILE A O 1
ATOM 1528 N N . LEU A 1 184 ? 12.243 12.417 -12.507 1.00 70.44 184 LEU A N 1
ATOM 1529 C CA . LEU A 1 184 ? 10.873 12.161 -12.952 1.00 70.44 184 LEU A CA 1
ATOM 1530 C C . LEU A 1 184 ? 10.150 13.487 -13.170 1.00 70.44 184 LEU A C 1
ATOM 1532 O O . LEU A 1 184 ? 10.223 14.383 -12.324 1.00 70.44 184 LEU A O 1
ATOM 1536 N N . GLU A 1 185 ? 9.437 13.592 -14.285 1.00 70.44 185 GLU A N 1
ATOM 1537 C CA . GLU A 1 185 ? 8.602 14.753 -14.570 1.00 70.44 185 GLU A CA 1
ATOM 1538 C C . GLU A 1 185 ? 7.462 14.846 -13.550 1.00 70.44 185 GLU A C 1
ATOM 1540 O O . GLU A 1 185 ? 6.986 13.846 -13.006 1.00 70.44 185 GLU A O 1
ATOM 1545 N N . SER A 1 186 ? 7.049 16.071 -13.228 1.00 62.81 186 SER A N 1
ATOM 1546 C CA . SER A 1 186 ? 6.115 16.316 -12.127 1.00 62.81 186 SER A CA 1
ATOM 1547 C C . SER A 1 186 ? 4.702 15.775 -12.348 1.00 62.81 186 SER A C 1
ATOM 1549 O O . SER A 1 186 ? 3.937 15.654 -11.395 1.00 62.81 186 SER A O 1
ATOM 1551 N N . ASP A 1 187 ? 4.360 15.482 -13.595 1.00 64.38 187 ASP A N 1
ATOM 1552 C CA . ASP A 1 187 ? 3.102 14.891 -14.046 1.00 64.38 187 ASP A CA 1
ATOM 1553 C C . ASP A 1 187 ? 3.130 13.346 -13.992 1.00 64.38 187 ASP A C 1
ATOM 1555 O O . ASP A 1 187 ? 2.155 12.680 -14.342 1.00 64.38 187 ASP A O 1
ATOM 1559 N N . CYS A 1 188 ? 4.257 12.740 -13.596 1.00 68.50 188 CYS A N 1
ATOM 1560 C CA . CYS A 1 188 ? 4.374 11.288 -13.516 1.00 68.50 188 CYS A CA 1
ATOM 1561 C C . CYS A 1 188 ? 3.622 10.694 -12.322 1.00 68.50 188 CYS A C 1
ATOM 1563 O O . CYS A 1 188 ? 3.268 9.526 -12.389 1.00 68.50 188 CYS A O 1
ATOM 1565 N N . LEU A 1 189 ? 3.379 11.468 -11.257 1.00 70.06 189 LEU A N 1
ATOM 1566 C CA . LEU A 1 189 ? 2.573 11.083 -10.086 1.00 70.06 189 LEU A CA 1
ATOM 1567 C C . LEU A 1 189 ? 2.733 9.600 -9.674 1.00 70.06 189 LEU A C 1
ATOM 1569 O O . LEU A 1 189 ? 1.762 8.837 -9.738 1.00 70.06 189 LEU A O 1
ATOM 1573 N N . PRO A 1 190 ? 3.961 9.154 -9.328 1.00 71.19 190 PRO A N 1
ATOM 1574 C CA . PRO A 1 190 ? 4.247 7.745 -9.132 1.00 71.19 190 PRO A CA 1
ATOM 1575 C C . PRO A 1 190 ? 3.465 7.184 -7.950 1.00 71.19 190 PRO A C 1
ATOM 1577 O O . PRO A 1 190 ? 3.356 7.801 -6.884 1.00 71.19 190 PRO A O 1
ATOM 1580 N N . PHE A 1 191 ? 2.938 5.985 -8.158 1.00 71.88 191 PHE A N 1
ATOM 1581 C CA . PHE A 1 191 ? 2.253 5.222 -7.133 1.00 71.88 191 PHE A CA 1
ATOM 1582 C C . PHE A 1 191 ? 3.231 4.592 -6.145 1.00 71.88 191 PHE A C 1
ATOM 1584 O O . PHE A 1 191 ? 4.248 4.032 -6.556 1.00 71.88 191 PHE A O 1
ATOM 1591 N N . LEU A 1 192 ? 2.925 4.690 -4.848 1.00 67.81 192 LEU A N 1
ATOM 1592 C CA . LEU A 1 192 ? 3.835 4.261 -3.786 1.00 67.81 192 LEU A CA 1
ATOM 1593 C C . LEU A 1 192 ? 3.754 2.790 -3.415 1.00 67.81 192 LEU A C 1
ATOM 1595 O O . LEU A 1 192 ? 4.774 2.178 -3.101 1.00 67.81 192 LEU A O 1
ATOM 1599 N N . GLY A 1 193 ? 2.548 2.237 -3.415 1.00 69.69 193 GLY A N 1
ATOM 1600 C CA . GLY A 1 193 ? 2.395 0.795 -3.414 1.00 69.69 193 GLY A CA 1
ATOM 1601 C C . GLY A 1 193 ? 2.334 0.306 -4.843 1.00 69.69 193 GLY A C 1
ATOM 1602 O O . GLY A 1 193 ? 2.547 1.057 -5.794 1.00 69.69 193 GLY A O 1
ATOM 1603 N N . GLY A 1 194 ? 1.968 -0.947 -5.016 1.00 75.56 194 GLY A N 1
ATOM 1604 C CA . GLY A 1 194 ? 1.571 -1.359 -6.344 1.00 75.56 194 GLY A CA 1
ATOM 1605 C C . GLY A 1 194 ? 0.264 -2.112 -6.337 1.00 75.56 194 GLY A C 1
ATOM 1606 O O . GLY A 1 194 ? -0.323 -2.370 -5.289 1.00 75.56 194 GLY A O 1
ATOM 1607 N N . SER A 1 195 ? -0.261 -2.335 -7.528 1.00 80.25 195 SER A N 1
ATOM 1608 C CA . SER A 1 195 ? -1.646 -2.749 -7.711 1.00 80.25 195 SER A CA 1
ATOM 1609 C C . SER A 1 195 ? -1.743 -3.935 -8.635 1.00 80.25 195 SER A C 1
ATOM 1611 O O . SER A 1 195 ? -0.901 -4.151 -9.508 1.00 80.25 195 SER A O 1
ATOM 1613 N N . VAL A 1 196 ? -2.803 -4.688 -8.418 1.00 81.12 196 VAL A N 1
ATOM 1614 C CA . VAL A 1 196 ? -3.157 -5.857 -9.193 1.00 81.12 196 VAL A CA 1
ATOM 1615 C C . VAL A 1 196 ? -4.612 -5.709 -9.570 1.00 81.12 196 VAL A C 1
ATOM 1617 O O . VAL A 1 196 ? -5.430 -5.331 -8.740 1.00 81.12 196 VAL A O 1
ATOM 1620 N N . TRP A 1 197 ? -4.958 -5.984 -10.812 1.00 79.56 197 TRP A N 1
ATOM 1621 C CA . TRP A 1 197 ? -6.351 -6.020 -11.237 1.00 79.56 197 TRP A CA 1
ATOM 1622 C C . TRP A 1 197 ? -6.479 -6.910 -12.461 1.00 79.56 197 TRP A C 1
ATOM 1624 O O . TRP A 1 197 ? -5.496 -7.207 -13.141 1.00 79.56 197 TRP A O 1
ATOM 1634 N N . LYS A 1 198 ? -7.695 -7.374 -12.731 1.00 76.19 198 LYS A N 1
ATOM 1635 C CA . LYS A 1 198 ? -7.959 -8.271 -13.851 1.00 76.19 198 LYS A CA 1
ATOM 1636 C C . LYS A 1 198 ? -8.529 -7.481 -15.029 1.00 76.19 198 LYS A C 1
ATOM 1638 O O . LYS A 1 198 ? -9.541 -6.795 -14.895 1.00 76.19 198 LYS A O 1
ATOM 1643 N N . LYS A 1 199 ? -7.883 -7.575 -16.192 1.00 73.50 199 LYS A N 1
ATOM 1644 C CA . LYS A 1 199 ? -8.391 -7.082 -17.479 1.00 73.50 199 LYS A CA 1
ATOM 1645 C C . LYS A 1 199 ? -8.755 -8.286 -18.339 1.00 73.50 199 LYS A C 1
ATOM 1647 O O . LYS A 1 199 ? -7.860 -8.947 -18.863 1.00 73.50 199 LYS A O 1
ATOM 1652 N N . SER A 1 200 ? -10.047 -8.572 -18.491 1.00 73.38 200 SER A N 1
ATOM 1653 C CA . SER A 1 200 ? -10.505 -9.814 -19.139 1.00 73.38 200 SER A CA 1
ATOM 1654 C C . SER A 1 200 ? -9.901 -11.037 -18.427 1.00 73.38 200 SER A C 1
ATOM 1656 O O . SER A 1 200 ? -10.138 -11.183 -17.234 1.00 73.38 200 SER A O 1
ATOM 1658 N N . ASP A 1 201 ? -9.079 -11.855 -19.092 1.00 67.81 201 ASP A N 1
ATOM 1659 C CA . ASP A 1 201 ? -8.394 -13.014 -18.490 1.00 67.81 201 ASP A CA 1
ATOM 1660 C C . ASP A 1 201 ? -6.924 -12.739 -18.126 1.00 67.81 201 ASP A C 1
ATOM 1662 O O . ASP A 1 201 ? -6.158 -13.651 -17.817 1.00 67.81 201 ASP A O 1
ATOM 1666 N N . ILE A 1 202 ? -6.496 -11.474 -18.174 1.00 68.00 202 ILE A N 1
ATOM 1667 C CA . ILE A 1 202 ? -5.114 -11.072 -17.904 1.00 68.00 202 ILE A CA 1
ATOM 1668 C C . ILE A 1 202 ? -5.042 -10.388 -16.544 1.00 68.00 202 ILE A C 1
ATOM 1670 O O . ILE A 1 202 ? -5.719 -9.390 -16.293 1.00 68.00 202 ILE A O 1
ATOM 1674 N N . LEU A 1 203 ? -4.169 -10.896 -15.678 1.00 72.12 203 LEU A N 1
ATOM 1675 C CA . LEU A 1 203 ? -3.798 -10.212 -14.450 1.00 72.12 203 LEU A CA 1
ATOM 1676 C C . LEU A 1 203 ? -2.785 -9.113 -14.774 1.00 72.12 203 LEU A C 1
ATOM 1678 O O . LEU A 1 203 ? -1.674 -9.410 -15.208 1.00 72.12 203 LEU A O 1
ATOM 1682 N N . VAL A 1 204 ? -3.180 -7.861 -14.569 1.00 76.75 204 VAL A N 1
ATOM 1683 C CA . VAL A 1 204 ? -2.328 -6.686 -14.738 1.00 76.75 204 VAL A CA 1
ATOM 1684 C C . VAL A 1 204 ? -1.697 -6.347 -13.398 1.00 76.75 204 VAL A C 1
ATOM 1686 O O . VAL A 1 204 ? -2.401 -6.170 -12.404 1.00 76.75 204 VAL A O 1
ATOM 1689 N N . VAL A 1 205 ? -0.371 -6.238 -13.381 1.00 77.00 205 VAL A N 1
ATOM 1690 C CA . VAL A 1 205 ? 0.414 -5.939 -12.178 1.00 77.00 205 VAL A CA 1
ATOM 1691 C C . VAL A 1 205 ? 1.221 -4.665 -12.387 1.00 77.00 205 VAL A C 1
ATOM 1693 O O . VAL A 1 205 ? 1.936 -4.531 -13.373 1.00 77.00 205 VAL A O 1
ATOM 1696 N N . ASN A 1 206 ? 1.118 -3.724 -11.453 1.00 75.81 206 ASN A N 1
ATOM 1697 C CA . ASN A 1 206 ? 1.818 -2.445 -11.504 1.00 75.81 206 ASN A CA 1
ATOM 1698 C C . ASN A 1 206 ? 2.836 -2.349 -10.354 1.00 75.81 206 ASN A C 1
ATOM 1700 O O . ASN A 1 206 ? 2.432 -2.479 -9.196 1.00 75.81 206 ASN A O 1
ATOM 1704 N N . PRO A 1 207 ? 4.130 -2.096 -10.624 1.00 69.31 207 PRO A N 1
ATOM 1705 C CA . PRO A 1 207 ? 5.147 -1.885 -9.589 1.00 69.31 207 PRO A CA 1
ATOM 1706 C C . PRO A 1 207 ? 4.912 -0.575 -8.797 1.00 69.31 207 PRO A C 1
ATOM 1708 O O . PRO A 1 207 ? 4.176 0.287 -9.284 1.00 69.31 207 PRO A O 1
ATOM 1711 N N . PRO A 1 208 ? 5.581 -0.363 -7.643 1.00 61.78 208 PRO A N 1
ATOM 1712 C CA . PRO A 1 208 ? 6.485 -1.280 -6.938 1.00 61.78 208 PRO A CA 1
ATOM 1713 C C . PRO A 1 208 ? 5.732 -2.224 -5.974 1.00 61.78 208 PRO A C 1
ATOM 1715 O O . PRO A 1 208 ? 5.461 -1.884 -4.828 1.00 61.78 208 PRO A O 1
ATOM 1718 N N . LEU A 1 209 ? 5.418 -3.447 -6.417 1.00 60.56 209 LEU A N 1
ATOM 1719 C CA . LEU A 1 209 ? 4.754 -4.467 -5.580 1.00 60.56 209 LEU A CA 1
ATOM 1720 C C . LEU A 1 209 ? 5.709 -5.424 -4.877 1.00 60.56 209 LEU A C 1
ATOM 1722 O O . LEU A 1 209 ? 5.338 -6.078 -3.903 1.00 60.56 209 LEU A O 1
ATOM 1726 N N . PHE A 1 210 ? 6.897 -5.589 -5.444 1.00 71.62 210 PHE A N 1
ATOM 1727 C CA . PHE A 1 210 ? 7.629 -6.825 -5.246 1.00 71.62 210 PHE A CA 1
ATOM 1728 C C . PHE A 1 210 ? 8.321 -6.871 -3.882 1.00 71.62 210 PHE A C 1
ATOM 1730 O O . PHE A 1 210 ? 8.702 -5.857 -3.318 1.00 71.62 210 PHE A O 1
ATOM 1737 N N . ASN A 1 211 ? 8.458 -8.066 -3.324 1.00 81.56 211 ASN A N 1
ATOM 1738 C CA . ASN A 1 211 ? 9.005 -8.329 -1.997 1.00 81.56 211 ASN A CA 1
ATOM 1739 C C . ASN A 1 211 ? 8.183 -7.762 -0.812 1.00 81.56 211 ASN A C 1
ATOM 1741 O O . ASN A 1 211 ? 8.675 -7.713 0.313 1.00 81.56 211 ASN A O 1
ATOM 1745 N N . LYS A 1 212 ? 6.929 -7.343 -1.034 1.00 84.50 212 LYS A N 1
ATOM 1746 C CA . LYS A 1 212 ? 5.983 -6.875 0.000 1.00 84.50 212 LYS A CA 1
ATOM 1747 C C . LYS A 1 212 ? 4.759 -7.782 0.069 1.00 84.50 212 LYS A C 1
ATOM 1749 O O . LYS A 1 212 ? 4.538 -8.610 -0.815 1.00 84.50 212 LYS A O 1
ATOM 1754 N N . SER A 1 213 ? 3.962 -7.641 1.125 1.00 86.94 213 SER A N 1
ATOM 1755 C CA . SER A 1 213 ? 2.665 -8.318 1.188 1.00 86.94 213 SER A CA 1
ATOM 1756 C C . SER A 1 213 ? 1.613 -7.585 0.357 1.00 86.94 213 SER A C 1
ATOM 1758 O O . SER A 1 213 ? 1.647 -6.354 0.236 1.00 86.94 213 SER A O 1
ATOM 1760 N N . VAL A 1 214 ? 0.688 -8.360 -0.208 1.00 86.19 214 VAL A N 1
ATOM 1761 C CA . VAL A 1 214 ? -0.391 -7.900 -1.088 1.00 86.19 214 VAL A CA 1
ATOM 1762 C C . VAL A 1 214 ? -1.718 -8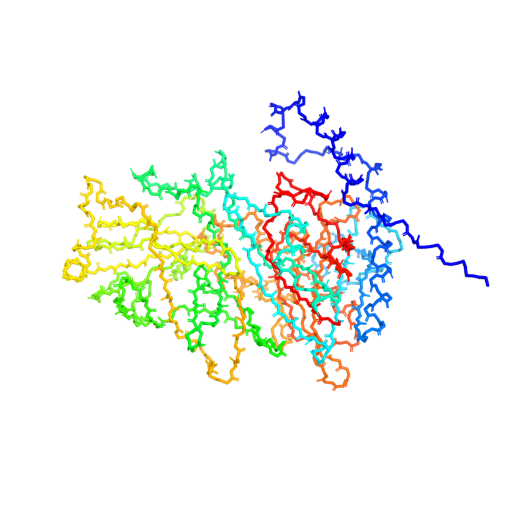.449 -0.581 1.00 86.19 214 VAL A C 1
ATOM 1764 O O . VAL A 1 214 ? -1.803 -9.623 -0.220 1.00 86.19 214 VAL A O 1
ATOM 1767 N N . ILE A 1 215 ? -2.744 -7.601 -0.568 1.00 86.94 215 ILE A N 1
ATOM 1768 C CA . ILE A 1 215 ? -4.131 -7.991 -0.319 1.00 86.94 215 ILE A CA 1
ATOM 1769 C C . ILE A 1 215 ? -4.849 -8.025 -1.667 1.00 86.94 215 ILE A C 1
ATOM 1771 O O . ILE A 1 215 ? -4.774 -7.065 -2.435 1.00 86.94 215 ILE A O 1
ATOM 1775 N N . LEU A 1 216 ? -5.522 -9.129 -1.957 1.00 86.56 216 LEU A N 1
ATOM 1776 C CA . LEU A 1 216 ? -6.291 -9.373 -3.168 1.00 86.56 216 LEU A CA 1
ATOM 1777 C C . LEU A 1 216 ? -7.763 -9.541 -2.800 1.00 86.56 216 LEU A C 1
ATOM 1779 O O . LEU A 1 216 ? -8.094 -10.303 -1.894 1.00 86.56 216 LEU A O 1
ATOM 1783 N N . PHE A 1 217 ? -8.635 -8.873 -3.539 1.00 84.06 217 PHE A N 1
ATOM 1784 C CA . PHE A 1 217 ? -10.076 -8.870 -3.329 1.00 84.06 217 PHE A CA 1
ATOM 1785 C C . PHE A 1 217 ? -10.763 -9.522 -4.529 1.00 84.06 217 PHE A C 1
ATOM 1787 O O . PHE A 1 217 ? -10.492 -9.157 -5.680 1.00 84.06 217 PHE A O 1
ATOM 1794 N N . SER A 1 218 ? -11.633 -10.499 -4.273 1.00 82.06 218 SER A N 1
ATOM 1795 C CA . SER A 1 218 ? -12.481 -11.083 -5.316 1.00 82.06 218 SER A CA 1
ATOM 1796 C C . SER A 1 218 ? -13.712 -10.213 -5.574 1.00 82.06 218 SER A C 1
ATOM 1798 O O . SER A 1 218 ? -14.041 -9.337 -4.770 1.00 82.06 218 SER A O 1
ATOM 1800 N N . LYS A 1 219 ? -14.410 -10.446 -6.691 1.00 75.06 219 LYS A N 1
ATOM 1801 C CA . LYS A 1 219 ? -15.692 -9.773 -6.965 1.00 75.06 219 LYS A CA 1
ATOM 1802 C C . LYS A 1 219 ? -16.772 -10.102 -5.935 1.00 75.06 219 LYS A C 1
ATOM 1804 O O . LYS A 1 219 ? -17.600 -9.256 -5.635 1.00 75.06 219 LYS A O 1
ATOM 1809 N N . GLU A 1 220 ? -16.736 -11.300 -5.365 1.00 73.62 220 GLU A N 1
ATOM 1810 C CA . GLU A 1 220 ? -17.643 -11.772 -4.311 1.00 73.62 220 GLU A CA 1
ATOM 1811 C C . GLU A 1 220 ? -17.180 -11.352 -2.905 1.00 73.62 220 GLU A C 1
ATOM 1813 O O . GLU A 1 220 ? -17.582 -11.946 -1.906 1.00 73.62 220 GLU A O 1
ATOM 1818 N N . GLY A 1 221 ? -16.260 -10.388 -2.821 1.00 74.06 221 GLY A N 1
ATOM 1819 C CA . GLY A 1 221 ? -15.780 -9.837 -1.562 1.00 74.06 221 GLY A CA 1
ATOM 1820 C C . GLY A 1 221 ? -14.818 -10.736 -0.788 1.00 74.06 221 GLY A C 1
ATOM 1821 O O . GLY A 1 221 ? -14.447 -10.363 0.317 1.00 74.06 221 GLY A O 1
ATOM 1822 N N . LYS A 1 222 ? -14.370 -11.883 -1.324 1.00 81.94 222 LYS A N 1
ATOM 1823 C CA . LYS A 1 222 ? -13.353 -12.720 -0.656 1.00 81.94 222 LYS A CA 1
ATOM 1824 C C . LYS A 1 222 ? -12.015 -11.998 -0.603 1.00 81.94 222 LYS A C 1
ATOM 1826 O O . LYS A 1 222 ? -11.678 -11.223 -1.505 1.00 81.94 222 LYS A O 1
ATOM 1831 N N . ILE A 1 223 ? -11.213 -12.322 0.409 1.00 84.25 223 ILE A N 1
ATOM 1832 C CA . ILE A 1 223 ? -9.882 -11.742 0.593 1.00 84.25 223 ILE A CA 1
ATOM 1833 C C . ILE A 1 223 ? -8.810 -12.827 0.585 1.00 84.25 223 ILE A C 1
ATOM 1835 O O . ILE A 1 223 ? -8.898 -13.821 1.300 1.00 84.25 223 ILE A O 1
ATOM 1839 N N . LEU A 1 224 ? -7.761 -12.596 -0.201 1.00 86.62 224 LEU A N 1
ATOM 1840 C CA . LEU A 1 224 ? -6.561 -13.418 -0.250 1.00 86.62 224 LEU A CA 1
ATOM 1841 C C . LEU A 1 224 ? -5.350 -12.544 0.061 1.00 86.62 224 LEU A C 1
ATOM 1843 O O . LEU A 1 224 ? -5.160 -11.486 -0.535 1.00 86.62 224 LEU A O 1
ATOM 1847 N N . ILE A 1 225 ? -4.511 -12.993 0.989 1.00 87.25 225 ILE A N 1
ATOM 1848 C CA . ILE A 1 225 ? -3.318 -12.256 1.406 1.00 87.25 225 ILE A CA 1
ATOM 1849 C C . ILE A 1 225 ? -2.086 -13.051 0.997 1.00 87.25 225 ILE A C 1
ATOM 1851 O O . ILE A 1 225 ? -1.869 -14.167 1.465 1.00 87.25 225 ILE A O 1
ATOM 1855 N N . ILE A 1 226 ? -1.260 -12.454 0.141 1.00 85.88 226 ILE A N 1
ATOM 1856 C CA . ILE A 1 226 ? 0.007 -13.036 -0.301 1.00 85.88 226 ILE A CA 1
ATOM 1857 C C . ILE A 1 226 ? 1.132 -12.338 0.453 1.00 85.88 226 ILE A C 1
ATOM 1859 O O . ILE A 1 226 ? 1.365 -11.141 0.278 1.00 85.88 226 ILE A O 1
ATOM 1863 N N . LYS A 1 227 ? 1.852 -13.091 1.288 1.00 86.94 227 LYS A N 1
ATOM 1864 C CA . LYS A 1 227 ? 3.074 -12.612 1.942 1.00 86.94 227 LYS A CA 1
ATOM 1865 C C . LYS A 1 227 ? 4.233 -12.656 0.949 1.00 86.94 227 LYS A C 1
ATOM 1867 O O . LYS A 1 227 ? 4.481 -13.695 0.348 1.00 86.94 227 LYS A O 1
ATOM 1872 N N . ASN A 1 228 ? 4.991 -11.563 0.867 1.00 82.62 228 ASN A N 1
ATOM 1873 C CA . ASN A 1 228 ? 6.239 -11.487 0.102 1.00 82.62 228 ASN A CA 1
ATOM 1874 C C . ASN A 1 228 ? 6.077 -11.861 -1.388 1.00 82.62 228 ASN A C 1
ATOM 1876 O O . ASN A 1 228 ? 6.718 -12.788 -1.884 1.00 82.62 228 ASN A O 1
ATOM 1880 N N . TRP A 1 229 ? 5.210 -11.149 -2.112 1.00 82.94 229 TRP A N 1
ATOM 1881 C CA . TRP A 1 229 ? 5.029 -11.390 -3.544 1.00 82.94 229 TRP A CA 1
ATOM 1882 C C . TRP A 1 229 ? 6.276 -10.942 -4.310 1.00 82.94 229 TRP A C 1
ATOM 1884 O O . TRP A 1 229 ? 6.573 -9.754 -4.385 1.00 82.94 229 TRP A O 1
ATOM 1894 N N . LYS A 1 230 ? 7.013 -11.881 -4.908 1.00 81.25 230 LYS A N 1
ATOM 1895 C CA . LYS A 1 230 ? 8.182 -11.596 -5.752 1.00 81.25 230 LYS A CA 1
ATOM 1896 C C . LYS A 1 230 ? 7.829 -11.595 -7.237 1.00 81.25 230 LYS A C 1
ATOM 1898 O O . LYS A 1 230 ? 6.985 -12.368 -7.676 1.00 81.25 230 LYS A O 1
ATOM 1903 N N . LEU A 1 231 ? 8.504 -10.744 -8.007 1.00 82.06 231 LEU A N 1
ATOM 1904 C CA . LEU A 1 231 ? 8.492 -10.870 -9.460 1.00 82.06 231 LEU A CA 1
ATOM 1905 C C . LEU A 1 231 ? 9.355 -12.074 -9.831 1.00 82.06 231 LEU A C 1
ATOM 1907 O O . LEU A 1 231 ? 10.554 -12.062 -9.563 1.00 82.06 231 LEU A O 1
ATOM 1911 N N . GLU A 1 232 ? 8.741 -13.101 -10.405 1.00 82.44 232 GLU A N 1
ATOM 1912 C CA . GLU A 1 232 ? 9.451 -14.281 -10.893 1.00 82.44 232 GLU A CA 1
ATOM 1913 C C . GLU A 1 232 ? 9.478 -14.241 -12.420 1.00 82.44 232 GLU A C 1
ATOM 1915 O O . GLU A 1 232 ? 10.311 -13.560 -13.007 1.00 82.44 232 GLU A O 1
ATOM 1920 N N . GLU A 1 233 ? 8.525 -14.885 -13.073 1.00 86.00 233 GLU A N 1
ATOM 1921 C CA . GLU A 1 233 ? 8.364 -14.852 -14.524 1.00 86.00 233 GLU A CA 1
ATOM 1922 C C . GLU A 1 233 ? 7.214 -13.938 -14.947 1.00 86.00 233 GLU A C 1
ATOM 1924 O O . GLU A 1 233 ? 6.328 -13.584 -14.157 1.00 86.00 233 GLU A O 1
ATOM 1929 N N . GLY A 1 234 ? 7.216 -13.562 -16.219 1.00 86.25 234 GLY A N 1
ATOM 1930 C CA . GLY A 1 234 ? 6.107 -12.829 -16.791 1.00 86.25 234 GLY A CA 1
ATOM 1931 C C . GLY A 1 234 ? 6.371 -12.340 -18.201 1.00 86.25 234 GLY A C 1
ATOM 1932 O O . GLY A 1 234 ? 7.363 -12.683 -18.842 1.00 86.25 234 GLY A O 1
ATOM 1933 N N . SER A 1 235 ? 5.442 -11.529 -18.683 1.00 87.12 235 SER A N 1
ATOM 1934 C CA . SER A 1 235 ? 5.534 -10.871 -19.971 1.00 87.12 235 SER A CA 1
ATOM 1935 C C . SER A 1 235 ? 5.023 -9.442 -19.905 1.00 87.12 235 SER A C 1
ATOM 1937 O O . SER A 1 235 ? 4.130 -9.129 -19.116 1.00 87.12 235 SER A O 1
ATOM 1939 N N . VAL A 1 236 ? 5.543 -8.593 -20.780 1.00 87.25 236 VAL A N 1
ATOM 1940 C CA . VAL A 1 236 ? 5.073 -7.229 -20.991 1.00 87.25 236 VAL A CA 1
ATOM 1941 C C . VAL A 1 236 ? 4.732 -7.026 -22.458 1.00 87.25 236 VAL A C 1
ATOM 1943 O O . VAL A 1 236 ? 5.447 -7.500 -23.338 1.00 87.25 236 VAL A O 1
ATOM 1946 N N . GLU A 1 237 ? 3.647 -6.313 -22.729 1.00 87.00 237 GLU A N 1
ATOM 1947 C CA . GLU A 1 237 ? 3.339 -5.845 -24.079 1.00 87.00 237 GLU A CA 1
ATOM 1948 C C . GLU A 1 237 ? 3.853 -4.413 -24.270 1.00 87.00 237 GLU A C 1
ATOM 1950 O O . GLU A 1 237 ? 3.495 -3.511 -23.507 1.00 87.00 237 GLU A O 1
ATOM 1955 N N . ILE A 1 238 ? 4.689 -4.202 -25.290 1.00 87.25 238 ILE A N 1
ATOM 1956 C CA . ILE A 1 238 ? 5.218 -2.892 -25.684 1.00 87.25 238 ILE A CA 1
ATOM 1957 C C . ILE A 1 238 ? 5.008 -2.733 -27.187 1.00 87.25 238 ILE A C 1
ATOM 1959 O O . ILE A 1 238 ? 5.578 -3.488 -27.972 1.00 87.25 238 ILE A O 1
ATOM 1963 N N . LEU A 1 239 ? 4.208 -1.741 -27.594 1.00 86.06 239 LEU A N 1
ATOM 1964 C CA . LEU A 1 239 ? 3.911 -1.455 -29.008 1.00 86.06 239 LEU A CA 1
ATOM 1965 C C . LEU A 1 239 ? 3.439 -2.706 -29.786 1.00 86.06 239 LEU A C 1
ATOM 1967 O O . LEU A 1 239 ? 3.908 -2.977 -30.889 1.00 86.06 239 LEU A O 1
ATOM 1971 N N . GLY A 1 240 ? 2.554 -3.505 -29.179 1.00 83.44 240 GLY A N 1
ATOM 1972 C CA . GLY A 1 240 ? 2.027 -4.744 -29.767 1.00 83.44 240 GLY A CA 1
ATOM 1973 C C . GLY A 1 240 ? 2.990 -5.937 -29.749 1.00 83.44 240 GLY A C 1
ATOM 1974 O O . GLY A 1 240 ? 2.635 -7.013 -30.227 1.00 83.44 240 GLY A O 1
ATOM 1975 N N . LYS A 1 241 ? 4.209 -5.782 -29.211 1.00 86.69 241 LYS A N 1
ATOM 1976 C CA . LYS A 1 241 ? 5.176 -6.875 -29.054 1.00 86.69 241 LYS A CA 1
ATOM 1977 C C . LYS A 1 241 ? 5.169 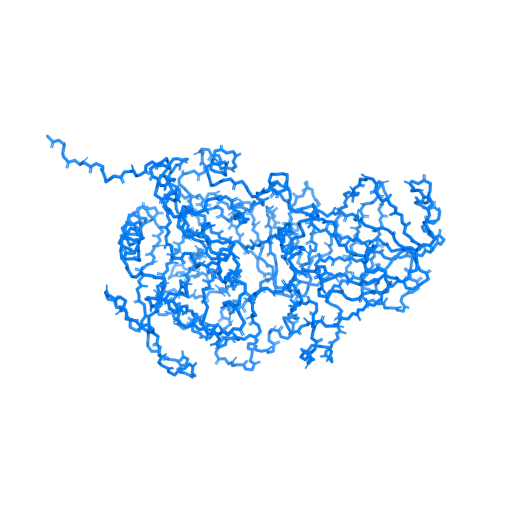-7.407 -27.629 1.00 86.69 241 LYS A C 1
ATOM 1979 O O . LYS A 1 241 ? 5.340 -6.642 -26.681 1.00 86.69 241 LYS A O 1
ATOM 1984 N N . PHE A 1 242 ? 5.046 -8.723 -27.491 1.00 87.69 242 PHE A N 1
ATOM 1985 C CA . PHE A 1 242 ? 5.156 -9.408 -26.208 1.00 87.69 242 PHE A CA 1
ATOM 1986 C C . PHE A 1 242 ? 6.611 -9.762 -25.915 1.00 87.69 242 PHE A C 1
ATOM 1988 O O . PHE A 1 242 ? 7.243 -10.513 -26.654 1.00 87.69 242 PHE A O 1
ATOM 1995 N N . LEU A 1 243 ? 7.127 -9.226 -24.817 1.00 90.75 243 LEU A N 1
ATOM 1996 C CA . LEU A 1 243 ? 8.443 -9.535 -24.278 1.00 90.75 243 LEU A CA 1
ATOM 1997 C C . LEU A 1 243 ? 8.252 -10.404 -23.045 1.00 90.75 243 LEU A C 1
ATOM 1999 O O . LEU A 1 243 ? 7.590 -9.970 -22.107 1.00 90.75 243 LEU A O 1
ATOM 2003 N N . SER A 1 244 ? 8.809 -11.610 -23.042 1.00 91.25 244 SER A N 1
ATOM 2004 C CA . SER A 1 244 ? 8.725 -12.520 -21.895 1.00 91.25 244 SER A CA 1
ATOM 2005 C C . SER A 1 244 ? 10.079 -12.635 -21.213 1.00 91.25 244 SER A C 1
ATOM 2007 O O . SER A 1 244 ? 11.108 -12.610 -21.884 1.00 91.25 244 SER A O 1
ATOM 2009 N N . TRP A 1 245 ? 10.071 -12.773 -19.894 1.00 90.88 245 TRP A N 1
ATOM 2010 C CA . TRP A 1 245 ? 11.261 -13.013 -19.084 1.00 90.88 245 TRP A CA 1
ATOM 2011 C C . TRP A 1 245 ? 11.011 -14.182 -18.135 1.00 90.88 245 TRP A C 1
ATOM 2013 O O . TRP A 1 245 ? 9.868 -14.513 -17.797 1.00 90.88 245 TRP A O 1
ATOM 2023 N N . LYS A 1 246 ? 12.099 -14.788 -17.678 1.00 90.94 246 LYS A N 1
ATOM 2024 C CA . LYS A 1 246 ? 12.093 -15.847 -16.674 1.00 90.94 246 LYS A CA 1
ATOM 2025 C C . LYS A 1 246 ? 12.574 -15.315 -15.331 1.00 90.94 246 LYS A C 1
ATOM 2027 O O . LYS A 1 246 ? 13.093 -14.205 -15.221 1.00 90.94 246 LYS A O 1
ATOM 2032 N N . LYS A 1 247 ? 12.439 -16.131 -14.290 1.00 88.19 247 LYS A N 1
ATOM 2033 C CA . LYS A 1 247 ? 12.872 -15.782 -12.932 1.00 88.19 247 LYS A CA 1
ATOM 2034 C C . LYS A 1 247 ? 14.348 -15.372 -12.866 1.00 88.19 247 LYS A C 1
ATOM 2036 O O . LYS A 1 247 ? 14.689 -14.433 -12.154 1.00 88.19 247 LYS A O 1
ATOM 2041 N N . GLU A 1 248 ? 15.210 -16.047 -13.619 1.00 91.75 248 GLU A N 1
ATOM 2042 C CA . GLU A 1 248 ? 16.645 -15.767 -13.713 1.00 91.75 248 GLU A CA 1
ATOM 2043 C C . GLU A 1 248 ? 16.995 -14.428 -14.386 1.00 91.75 248 GLU A C 1
ATOM 2045 O O . GLU A 1 248 ? 18.132 -13.973 -14.258 1.00 91.75 248 GLU A O 1
ATOM 2050 N N . ASP A 1 249 ? 16.035 -13.777 -15.049 1.00 92.31 249 ASP A N 1
ATOM 2051 C CA . ASP A 1 249 ? 16.203 -12.468 -15.690 1.00 92.31 249 ASP A CA 1
ATOM 2052 C C . ASP A 1 249 ? 15.888 -11.296 -14.748 1.00 92.31 249 ASP A C 1
ATOM 2054 O O . ASP A 1 249 ? 16.162 -10.136 -15.072 1.00 92.31 249 ASP A O 1
ATOM 2058 N N . VAL A 1 250 ? 15.309 -11.572 -13.574 1.00 90.12 250 VAL A N 1
ATOM 2059 C CA . VAL A 1 250 ? 14.915 -10.550 -12.601 1.00 90.12 250 VAL A CA 1
ATOM 2060 C C . VAL A 1 250 ? 16.060 -10.260 -11.634 1.00 90.12 250 VAL A C 1
ATOM 2062 O O . VAL A 1 250 ? 16.530 -11.136 -10.913 1.00 90.12 250 VAL A O 1
ATOM 2065 N N . ASN A 1 251 ? 16.485 -8.997 -11.568 1.00 90.31 251 ASN A N 1
ATOM 2066 C CA . ASN A 1 251 ? 17.564 -8.490 -10.717 1.00 90.31 251 ASN A CA 1
ATOM 2067 C C . ASN A 1 251 ? 18.906 -9.224 -10.897 1.00 90.31 251 ASN A C 1
ATOM 2069 O O . ASN A 1 251 ? 19.771 -9.156 -10.022 1.00 90.31 251 ASN A O 1
ATOM 2073 N N . ASN A 1 252 ? 19.106 -9.880 -12.041 1.00 89.50 252 ASN A N 1
ATOM 2074 C CA . ASN A 1 252 ? 20.343 -10.564 -12.382 1.00 89.50 252 ASN A CA 1
ATOM 2075 C C . ASN A 1 252 ? 21.226 -9.670 -13.260 1.00 89.50 252 ASN A C 1
ATOM 2077 O O . ASN A 1 252 ? 20.963 -9.466 -14.442 1.00 89.50 252 ASN A O 1
ATOM 2081 N N . PHE A 1 253 ? 22.300 -9.150 -12.670 1.00 90.00 253 PHE A N 1
ATOM 2082 C CA . PHE A 1 253 ? 23.243 -8.250 -13.341 1.00 90.00 253 PHE A CA 1
ATOM 2083 C C . PHE A 1 253 ? 24.095 -8.942 -14.412 1.00 90.00 253 PHE A C 1
ATOM 2085 O O . PHE A 1 253 ? 24.690 -8.253 -15.236 1.00 90.00 253 PHE A O 1
ATOM 2092 N N . ASN A 1 254 ? 24.142 -10.276 -14.394 1.00 87.75 254 ASN A N 1
ATOM 2093 C CA . ASN A 1 254 ? 25.003 -11.093 -15.246 1.00 87.75 254 ASN A CA 1
ATOM 2094 C C . ASN A 1 254 ? 24.200 -11.974 -16.219 1.00 87.75 254 ASN A C 1
ATOM 2096 O O . ASN A 1 254 ? 24.763 -12.911 -16.772 1.00 87.75 254 ASN A O 1
ATOM 2100 N N . SER A 1 255 ? 22.889 -11.750 -16.381 1.00 86.44 255 SER A N 1
ATOM 2101 C CA . SER A 1 255 ? 22.107 -12.528 -17.350 1.00 86.44 255 SER A CA 1
ATOM 2102 C C . SER A 1 255 ? 22.490 -12.131 -18.780 1.00 86.44 255 SER A C 1
ATOM 2104 O O . SER A 1 255 ? 22.486 -10.949 -19.108 1.00 86.44 255 SER A O 1
ATOM 2106 N N . ASP A 1 256 ? 22.755 -13.096 -19.655 1.00 88.06 256 ASP A N 1
ATOM 2107 C CA . ASP A 1 256 ? 23.001 -12.834 -21.082 1.00 88.06 256 ASP A CA 1
ATOM 2108 C C . ASP A 1 256 ? 21.704 -12.800 -21.910 1.00 88.06 256 ASP A C 1
ATOM 2110 O O . ASP A 1 256 ? 21.742 -12.805 -23.138 1.00 88.06 256 ASP A O 1
ATOM 2114 N N . SER A 1 257 ? 20.534 -12.784 -21.264 1.00 93.12 257 SER A N 1
ATOM 2115 C CA . SER A 1 257 ? 19.255 -12.778 -21.972 1.00 93.12 257 SER A CA 1
ATOM 2116 C C . SER A 1 257 ? 18.988 -11.466 -22.715 1.00 93.12 257 SER A C 1
ATOM 2118 O O . SER A 1 257 ? 19.486 -10.388 -22.365 1.00 93.12 257 SER A O 1
ATOM 2120 N N . ASP A 1 258 ? 18.121 -11.541 -23.726 1.00 94.75 258 ASP A N 1
ATOM 2121 C CA . ASP A 1 258 ? 17.671 -10.377 -24.495 1.00 94.75 258 ASP A CA 1
ATOM 2122 C C . ASP A 1 258 ? 16.891 -9.371 -23.638 1.00 94.75 258 ASP A C 1
ATOM 2124 O O . ASP A 1 258 ? 16.845 -8.184 -23.964 1.00 94.75 258 ASP A O 1
ATOM 2128 N N . ILE A 1 259 ? 16.298 -9.816 -22.525 1.00 94.69 259 ILE A N 1
ATOM 2129 C CA . ILE A 1 259 ? 15.441 -9.015 -21.647 1.00 94.69 259 ILE A CA 1
ATOM 2130 C C . ILE A 1 259 ? 15.817 -9.280 -20.189 1.00 94.69 259 ILE A C 1
ATOM 2132 O O . ILE A 1 259 ? 15.631 -10.379 -19.688 1.00 94.69 259 ILE A O 1
ATOM 2136 N N . GLN A 1 260 ? 16.240 -8.239 -19.476 1.00 95.06 260 GLN A N 1
ATOM 2137 C CA . GLN A 1 260 ? 16.435 -8.267 -18.027 1.00 95.06 260 GLN A CA 1
ATOM 2138 C C . GLN A 1 260 ? 15.437 -7.336 -17.347 1.00 95.06 260 GLN A C 1
ATOM 2140 O O . GLN A 1 260 ? 15.122 -6.259 -17.866 1.00 95.06 260 GLN A O 1
ATOM 2145 N N . ILE A 1 261 ? 14.987 -7.713 -16.153 1.00 92.38 261 ILE A N 1
ATOM 2146 C CA . ILE A 1 261 ? 14.053 -6.916 -15.363 1.00 92.38 261 ILE A CA 1
ATOM 2147 C C . ILE A 1 261 ? 14.706 -6.495 -14.059 1.00 92.38 261 ILE A C 1
ATOM 2149 O O . ILE A 1 261 ? 15.175 -7.311 -13.280 1.00 92.38 261 ILE A O 1
ATOM 2153 N N . PHE A 1 262 ? 14.686 -5.205 -13.776 1.00 91.44 262 PHE A N 1
ATOM 2154 C CA . PHE A 1 262 ? 15.343 -4.615 -12.623 1.00 91.44 262 PHE A CA 1
ATOM 2155 C C . PHE A 1 262 ? 14.302 -3.908 -11.753 1.00 91.44 262 PHE A C 1
ATOM 2157 O O . PHE A 1 262 ? 13.602 -3.007 -12.212 1.00 91.44 262 PHE A O 1
ATOM 2164 N N . THR A 1 263 ? 14.185 -4.317 -10.492 1.00 88.00 263 THR A N 1
ATOM 2165 C CA . THR A 1 263 ? 13.230 -3.779 -9.512 1.00 88.00 263 THR A CA 1
ATOM 2166 C C . THR A 1 263 ? 13.971 -3.222 -8.290 1.00 88.00 263 THR A C 1
ATOM 2168 O O . THR A 1 263 ? 15.088 -3.649 -8.004 1.00 88.00 263 THR A O 1
ATOM 2171 N N . PRO A 1 264 ? 13.380 -2.300 -7.510 1.00 81.06 264 PRO A N 1
ATOM 2172 C CA . PRO A 1 264 ? 14.008 -1.733 -6.310 1.00 81.06 264 PRO A CA 1
ATOM 2173 C C . PRO A 1 264 ? 14.240 -2.733 -5.167 1.00 81.06 264 PRO A C 1
ATOM 2175 O O . PRO A 1 264 ? 14.833 -2.373 -4.153 1.00 81.06 264 PRO A O 1
ATOM 2178 N N . PHE A 1 265 ? 13.800 -3.982 -5.305 1.00 75.94 265 PHE A N 1
ATOM 2179 C CA . PHE A 1 265 ? 13.971 -5.030 -4.300 1.00 75.94 265 PHE A CA 1
ATOM 2180 C C . PHE A 1 265 ? 15.016 -6.060 -4.747 1.00 75.94 265 PHE A C 1
ATOM 2182 O O . PHE A 1 265 ? 14.784 -7.266 -4.691 1.00 75.94 265 PHE A O 1
ATOM 2189 N N . ILE A 1 266 ? 16.165 -5.578 -5.233 1.00 74.19 266 ILE A N 1
ATOM 2190 C CA . ILE A 1 266 ? 17.363 -6.409 -5.424 1.00 74.19 266 ILE A CA 1
ATOM 2191 C C . ILE A 1 266 ? 17.750 -6.987 -4.059 1.00 74.19 266 ILE A C 1
ATOM 2193 O O . ILE A 1 266 ? 17.790 -6.252 -3.072 1.00 74.19 266 ILE A O 1
ATOM 2197 N N . ASP A 1 267 ? 18.051 -8.286 -3.996 1.00 68.31 267 ASP A N 1
ATOM 2198 C CA . ASP A 1 267 ? 18.544 -8.893 -2.760 1.00 68.31 267 ASP A CA 1
ATOM 2199 C C . ASP A 1 267 ? 19.935 -8.331 -2.435 1.00 68.31 267 ASP A C 1
ATOM 2201 O O . ASP A 1 267 ? 20.951 -8.704 -3.022 1.00 68.31 267 ASP A O 1
ATOM 2205 N N . ASN A 1 268 ? 19.966 -7.360 -1.525 1.00 69.38 268 ASN A N 1
ATOM 2206 C CA . ASN A 1 268 ? 21.186 -6.767 -1.009 1.00 69.38 268 ASN A CA 1
ATOM 2207 C C . ASN A 1 268 ? 21.070 -6.607 0.508 1.00 69.38 268 ASN A C 1
ATOM 2209 O O . ASN A 1 268 ? 20.768 -5.534 1.045 1.00 69.38 268 ASN A O 1
ATOM 2213 N N . LYS A 1 269 ? 21.317 -7.716 1.212 1.00 73.88 269 LYS A N 1
ATOM 2214 C CA . LYS A 1 269 ? 21.285 -7.771 2.680 1.00 73.88 269 LYS A CA 1
ATOM 2215 C C . LYS A 1 269 ? 22.194 -6.721 3.321 1.00 73.88 269 LYS A C 1
ATOM 2217 O O . LYS A 1 269 ? 21.772 -6.044 4.251 1.00 73.88 269 LYS A O 1
ATOM 2222 N N . ASN A 1 270 ? 23.388 -6.504 2.766 1.00 72.94 270 ASN A N 1
ATOM 2223 C CA . ASN A 1 270 ? 24.339 -5.507 3.272 1.00 72.94 270 ASN A CA 1
ATOM 2224 C C . ASN A 1 270 ? 23.809 -4.073 3.137 1.00 72.94 270 ASN A C 1
ATOM 2226 O O . ASN A 1 270 ? 23.984 -3.259 4.042 1.00 72.94 270 ASN A O 1
ATOM 2230 N N . ALA A 1 271 ? 23.135 -3.753 2.030 1.00 73.56 271 ALA A N 1
ATOM 2231 C CA . ALA A 1 271 ? 22.519 -2.442 1.840 1.00 73.56 271 ALA A CA 1
ATOM 2232 C C . ALA A 1 271 ? 21.389 -2.187 2.847 1.00 73.56 271 ALA A C 1
ATOM 2234 O O . ALA A 1 271 ? 21.247 -1.064 3.327 1.00 73.56 271 ALA A O 1
ATOM 2235 N N . SER A 1 272 ? 20.633 -3.226 3.205 1.00 74.62 272 SER A N 1
ATOM 2236 C CA . SER A 1 272 ? 19.524 -3.143 4.168 1.00 74.62 272 SER A CA 1
ATOM 2237 C C . SER A 1 272 ? 19.985 -2.836 5.600 1.00 74.62 272 SER A C 1
ATOM 2239 O O . SER A 1 272 ? 19.217 -2.298 6.390 1.00 74.62 272 SER A O 1
ATOM 2241 N N . LEU A 1 273 ? 21.257 -3.097 5.918 1.00 74.06 273 LEU A N 1
ATOM 2242 C CA . LEU A 1 273 ? 21.880 -2.737 7.196 1.00 74.06 273 LEU A CA 1
ATOM 2243 C C . LEU A 1 273 ? 22.434 -1.299 7.212 1.00 74.06 273 LEU A C 1
ATOM 2245 O O . LEU A 1 273 ? 22.868 -0.810 8.252 1.00 74.06 273 LEU A O 1
ATOM 2249 N N . SER A 1 274 ? 22.451 -0.598 6.072 1.00 70.12 274 SER A N 1
ATOM 2250 C CA . SER A 1 274 ? 23.030 0.744 5.980 1.00 70.12 274 SER A CA 1
ATOM 2251 C C . SER A 1 274 ? 22.049 1.835 6.413 1.00 70.12 274 SER A C 1
ATOM 2253 O O . SER A 1 274 ? 20.942 1.954 5.887 1.00 70.12 274 SER A O 1
ATOM 2255 N N . GLU A 1 275 ? 22.497 2.730 7.293 1.00 64.19 275 GLU A N 1
ATOM 2256 C CA . GLU A 1 275 ? 21.753 3.948 7.651 1.00 64.19 275 GLU A CA 1
ATOM 2257 C C . GLU A 1 275 ? 21.836 5.046 6.572 1.00 64.19 275 GLU A C 1
ATOM 2259 O O . GLU A 1 275 ? 21.044 5.988 6.558 1.00 64.19 275 GLU A O 1
ATOM 2264 N N . LYS A 1 276 ? 22.762 4.933 5.606 1.00 73.00 276 LYS A N 1
ATOM 2265 C CA . LYS A 1 276 ? 23.001 5.950 4.562 1.00 73.00 276 LYS A CA 1
ATOM 2266 C C . LYS A 1 276 ? 22.073 5.798 3.348 1.00 73.00 276 LYS A C 1
ATOM 2268 O O . LYS A 1 276 ? 22.500 5.977 2.206 1.00 73.00 276 LYS A O 1
ATOM 2273 N N . TYR A 1 277 ? 20.791 5.514 3.573 1.00 75.25 277 TYR A N 1
ATOM 2274 C CA . TYR A 1 277 ? 19.842 5.239 2.488 1.00 75.25 277 TYR A CA 1
ATOM 2275 C C . TYR A 1 277 ? 19.616 6.437 1.551 1.00 75.25 277 TYR A C 1
ATOM 2277 O O . TYR A 1 277 ? 19.423 6.248 0.354 1.00 75.25 277 TYR A O 1
ATOM 2285 N N . LYS A 1 278 ? 19.721 7.680 2.042 1.00 73.50 278 LYS A N 1
ATOM 2286 C CA . LYS A 1 278 ? 19.496 8.905 1.243 1.00 73.50 278 LYS A CA 1
ATOM 2287 C C . LYS A 1 278 ? 20.468 9.102 0.073 1.00 73.50 278 LYS A C 1
ATOM 2289 O O . LYS A 1 278 ? 20.181 9.896 -0.805 1.00 73.50 278 LYS A O 1
ATOM 2294 N N . ASN A 1 279 ? 21.611 8.412 0.060 1.00 73.25 279 ASN A N 1
ATOM 2295 C CA . ASN A 1 279 ? 22.598 8.489 -1.027 1.00 73.25 279 ASN A CA 1
ATOM 2296 C C . ASN A 1 279 ? 22.796 7.144 -1.739 1.00 73.25 279 ASN A C 1
ATOM 2298 O O . ASN A 1 279 ? 23.752 6.982 -2.501 1.00 73.25 279 ASN A O 1
ATOM 2302 N N . TYR A 1 280 ? 21.932 6.168 -1.464 1.00 79.12 280 TYR A N 1
ATOM 2303 C CA . TYR A 1 280 ? 22.016 4.856 -2.078 1.00 79.12 280 TYR A CA 1
ATOM 2304 C C . TYR A 1 280 ? 21.600 4.936 -3.548 1.00 79.12 280 TYR A C 1
ATOM 2306 O O . TYR A 1 280 ? 20.490 5.359 -3.865 1.00 79.12 280 TYR A O 1
ATOM 2314 N N . ASN A 1 281 ? 22.504 4.542 -4.441 1.00 82.31 281 ASN A N 1
ATOM 2315 C CA . ASN A 1 281 ? 22.301 4.580 -5.883 1.00 82.31 281 ASN A CA 1
ATOM 2316 C C . ASN A 1 281 ? 22.788 3.262 -6.485 1.00 82.31 281 ASN A C 1
ATOM 2318 O O . ASN A 1 281 ? 23.898 2.820 -6.188 1.00 82.31 281 ASN A O 1
ATOM 2322 N N . VAL A 1 282 ? 21.979 2.670 -7.362 1.00 86.00 282 VAL A N 1
ATOM 2323 C CA . VAL A 1 282 ? 22.335 1.463 -8.116 1.00 86.00 282 VAL A CA 1
ATOM 2324 C C . VAL A 1 282 ? 22.131 1.753 -9.592 1.00 86.00 282 VAL A C 1
ATOM 2326 O O . VAL A 1 282 ? 21.043 2.153 -10.004 1.00 86.00 282 VAL A O 1
ATOM 2329 N N . PHE A 1 283 ? 23.185 1.569 -10.381 1.00 88.81 283 PHE A N 1
ATOM 2330 C CA . PHE A 1 283 ? 23.117 1.665 -11.834 1.00 88.81 283 PHE A CA 1
ATOM 2331 C C . PHE A 1 283 ? 22.920 0.271 -12.426 1.00 88.81 283 PHE A C 1
ATOM 2333 O O . PHE A 1 283 ? 23.620 -0.660 -12.032 1.00 88.81 283 PHE A O 1
ATOM 2340 N N . VAL A 1 284 ? 21.995 0.141 -13.375 1.00 91.69 284 VAL A N 1
ATOM 2341 C CA . VAL A 1 284 ? 21.648 -1.131 -14.030 1.00 91.69 284 VAL A CA 1
ATOM 2342 C C . VAL A 1 284 ? 21.688 -1.021 -15.552 1.00 91.69 284 VAL A C 1
ATOM 2344 O O . VAL A 1 284 ? 21.699 0.087 -16.094 1.00 91.69 284 VAL A O 1
ATOM 2347 N N . GLY A 1 285 ? 21.740 -2.174 -16.229 1.00 92.50 285 GLY A N 1
ATOM 2348 C CA . GLY A 1 285 ? 21.645 -2.272 -17.688 1.00 92.50 285 GLY A CA 1
ATOM 2349 C C . GLY A 1 285 ? 22.805 -1.624 -18.446 1.00 92.50 285 GLY A C 1
ATOM 2350 O O . GLY A 1 285 ? 22.596 -0.891 -19.414 1.00 92.50 285 GLY A O 1
ATOM 2351 N N . SER A 1 286 ? 24.037 -1.827 -17.975 1.00 92.06 286 SER A N 1
ATOM 2352 C CA . SER A 1 286 ? 25.229 -1.364 -18.695 1.00 92.06 286 SER A CA 1
ATOM 2353 C C . SER A 1 286 ? 25.333 -2.054 -20.058 1.00 92.06 286 SER A C 1
ATOM 2355 O O . SER A 1 286 ? 25.137 -3.258 -20.137 1.00 92.06 286 SER A O 1
ATOM 2357 N N . GLY A 1 287 ? 25.643 -1.299 -21.119 1.00 91.69 287 GLY A N 1
ATOM 2358 C CA . GLY A 1 287 ? 25.732 -1.835 -22.488 1.00 91.69 287 GLY A CA 1
ATOM 2359 C C . GLY A 1 287 ? 24.390 -2.221 -23.125 1.00 91.69 287 GLY A C 1
ATOM 2360 O O . GLY A 1 287 ? 24.382 -2.874 -24.157 1.00 91.69 287 GLY A O 1
ATOM 2361 N N . ARG A 1 288 ? 23.265 -1.835 -22.514 1.00 96.00 288 ARG A N 1
ATOM 2362 C CA . ARG A 1 288 ? 21.906 -2.225 -22.919 1.00 96.00 288 ARG A CA 1
ATOM 2363 C C . ARG A 1 288 ? 21.030 -1.000 -23.173 1.00 96.00 288 ARG A C 1
ATOM 2365 O O . ARG A 1 288 ? 21.424 0.126 -22.855 1.00 96.00 288 ARG A O 1
ATOM 2372 N N . VAL A 1 289 ? 19.833 -1.199 -23.719 1.00 95.75 289 VAL A N 1
ATOM 2373 C CA . VAL A 1 289 ? 18.810 -0.149 -23.842 1.00 95.75 289 VAL A CA 1
ATOM 2374 C C . VAL A 1 289 ? 17.769 -0.324 -22.741 1.00 95.75 289 VAL A C 1
ATOM 2376 O O . VAL A 1 289 ? 17.128 -1.360 -22.628 1.00 95.75 289 VAL A O 1
ATOM 2379 N N . ASN A 1 290 ? 17.606 0.698 -21.910 1.00 94.50 290 ASN A N 1
ATOM 2380 C CA . ASN A 1 290 ? 16.845 0.641 -20.670 1.00 94.50 290 ASN A CA 1
ATOM 2381 C C . ASN A 1 290 ? 15.556 1.448 -20.764 1.00 94.50 290 ASN A C 1
ATOM 2383 O O . ASN A 1 290 ? 15.600 2.660 -20.975 1.00 94.50 290 ASN A O 1
ATOM 2387 N N . PHE A 1 291 ? 14.421 0.795 -20.541 1.00 92.69 291 PHE A N 1
ATOM 2388 C CA . PHE A 1 291 ? 13.113 1.425 -20.403 1.00 92.69 291 PHE A CA 1
ATOM 2389 C C . PHE A 1 291 ? 12.809 1.626 -18.923 1.00 92.69 291 PHE A C 1
ATOM 2391 O O . PHE A 1 291 ? 12.660 0.661 -18.174 1.00 92.69 291 PHE A O 1
ATOM 2398 N N . LEU A 1 292 ? 12.722 2.885 -18.500 1.00 89.44 292 LEU A N 1
ATOM 2399 C CA . LEU A 1 292 ? 12.308 3.260 -17.155 1.00 89.44 292 LEU A CA 1
ATOM 2400 C C . LEU A 1 292 ? 10.784 3.259 -17.078 1.00 89.44 292 LEU A C 1
ATOM 2402 O O . LEU A 1 292 ? 10.135 4.023 -17.795 1.00 89.44 292 LEU A O 1
ATOM 2406 N N . ILE A 1 293 ? 10.234 2.440 -16.184 1.00 87.31 293 ILE A N 1
ATOM 2407 C CA . ILE A 1 293 ? 8.794 2.247 -16.039 1.00 87.31 293 ILE A CA 1
ATOM 2408 C C . ILE A 1 293 ? 8.328 2.738 -14.675 1.00 87.31 293 ILE A C 1
ATOM 2410 O O . ILE A 1 293 ? 8.906 2.389 -13.643 1.00 87.31 293 ILE A O 1
ATOM 2414 N N . ILE A 1 294 ? 7.264 3.539 -14.691 1.00 82.75 294 ILE A N 1
ATOM 2415 C CA . ILE A 1 294 ? 6.616 4.112 -13.512 1.00 82.75 294 ILE A CA 1
ATOM 2416 C C . ILE A 1 294 ? 5.106 3.908 -13.620 1.00 82.75 294 ILE A C 1
ATOM 2418 O O . ILE A 1 294 ? 4.521 4.108 -14.685 1.00 82.75 294 ILE A O 1
ATOM 2422 N N . SER A 1 295 ? 4.480 3.550 -12.503 1.00 79.62 295 SER A N 1
ATOM 2423 C CA . SER A 1 295 ? 3.024 3.489 -12.381 1.00 79.62 295 SER A CA 1
ATOM 2424 C C . SER A 1 295 ? 2.471 4.879 -12.093 1.00 79.62 295 SER A C 1
ATOM 2426 O O . SER A 1 295 ? 2.744 5.427 -11.025 1.00 79.62 295 SER A O 1
ATOM 2428 N N . LYS A 1 296 ? 1.692 5.442 -13.017 1.00 76.94 296 LYS A N 1
ATOM 2429 C CA . LYS A 1 296 ? 0.953 6.691 -12.808 1.00 76.94 296 LYS A CA 1
ATOM 2430 C C . LYS A 1 296 ? -0.415 6.391 -12.190 1.00 76.94 296 LYS A C 1
ATOM 2432 O O . LYS A 1 296 ? -1.074 5.414 -12.554 1.00 76.94 296 LYS A O 1
ATOM 2437 N N . GLY A 1 297 ? -0.854 7.234 -11.263 1.00 66.38 297 GLY A N 1
ATOM 2438 C CA . GLY A 1 297 ? -2.216 7.199 -10.731 1.00 66.38 297 GLY A CA 1
ATOM 2439 C C . GLY A 1 297 ? -3.187 7.969 -11.590 1.00 66.38 297 GLY A C 1
ATOM 2440 O O . GLY A 1 297 ? -3.229 9.188 -11.491 1.00 66.38 297 GLY A O 1
ATOM 2441 N N . THR A 1 298 ? -3.968 7.291 -12.423 1.00 61.75 298 THR A N 1
ATOM 2442 C CA . THR A 1 298 ? -4.992 7.954 -13.237 1.00 61.75 298 THR A CA 1
ATOM 2443 C C . THR A 1 298 ? -6.275 7.132 -13.244 1.00 61.75 298 THR A C 1
ATOM 2445 O O . THR A 1 298 ? -6.313 6.046 -13.815 1.00 61.75 298 THR A O 1
ATOM 2448 N N . GLY A 1 299 ? -7.352 7.664 -12.662 1.00 64.38 299 GLY A N 1
ATOM 2449 C CA . GLY A 1 299 ? -8.687 7.061 -12.740 1.00 64.38 299 GLY A CA 1
ATOM 2450 C C . GLY A 1 299 ? -8.918 5.862 -11.809 1.00 64.38 299 GLY A C 1
ATOM 2451 O O . GLY A 1 299 ? -8.551 5.880 -10.644 1.00 64.38 299 GLY A O 1
ATOM 2452 N N . LYS A 1 300 ? -9.610 4.815 -12.278 1.00 65.94 300 LYS A N 1
ATOM 2453 C CA . LYS A 1 300 ? -10.001 3.691 -11.401 1.00 65.94 300 LYS A CA 1
ATOM 2454 C C . LYS A 1 300 ? -8.820 2.791 -11.018 1.00 65.94 300 LYS A C 1
ATOM 2456 O O . LYS A 1 300 ? -8.834 2.257 -9.920 1.00 65.94 300 LYS A O 1
ATOM 2461 N N . ASN A 1 301 ? -7.812 2.648 -11.883 1.00 73.75 301 ASN A N 1
ATOM 2462 C CA . ASN A 1 301 ? -6.655 1.770 -11.677 1.00 73.75 301 ASN A CA 1
ATOM 2463 C C . ASN A 1 301 ? -5.348 2.521 -11.980 1.00 73.75 301 ASN A C 1
ATOM 2465 O O . ASN A 1 301 ? -5.325 3.307 -12.926 1.00 73.75 301 ASN A O 1
ATOM 2469 N N . PRO A 1 302 ? -4.239 2.259 -11.264 1.00 75.44 302 PRO A N 1
ATOM 2470 C CA . PRO A 1 302 ? -2.935 2.775 -11.649 1.00 75.44 302 PRO A CA 1
ATOM 2471 C C . PRO A 1 302 ? -2.503 2.120 -12.964 1.00 75.44 302 PRO A C 1
ATOM 2473 O O . PRO A 1 302 ? -2.846 0.967 -13.247 1.00 75.44 302 PRO A O 1
ATOM 2476 N N . GLU A 1 303 ? -1.717 2.834 -13.757 1.00 80.31 303 GLU A N 1
ATOM 2477 C CA . GLU A 1 303 ? -1.275 2.363 -15.066 1.00 80.31 303 GLU A CA 1
ATOM 2478 C C . GLU A 1 303 ? 0.232 2.543 -15.213 1.00 80.31 303 GLU A C 1
ATOM 2480 O O . GLU A 1 303 ? 0.778 3.583 -14.853 1.00 80.31 303 GLU A O 1
ATOM 2485 N N . SER A 1 304 ? 0.914 1.524 -15.729 1.00 83.56 304 SER A N 1
ATOM 2486 C CA . SER A 1 304 ? 2.360 1.557 -15.934 1.00 83.56 304 SER A CA 1
ATOM 2487 C C . SER A 1 304 ? 2.718 2.204 -17.265 1.00 83.56 304 SER A C 1
ATOM 2489 O O . SER A 1 304 ? 2.131 1.877 -18.297 1.00 83.56 304 SER A O 1
ATOM 2491 N N . TYR A 1 305 ? 3.724 3.077 -17.249 1.00 85.25 305 TYR A N 1
ATOM 2492 C CA . TYR A 1 305 ? 4.207 3.784 -18.429 1.00 85.25 305 TYR A CA 1
ATOM 2493 C C . TYR A 1 305 ? 5.726 3.728 -18.542 1.00 85.25 305 TYR A C 1
ATOM 2495 O O . TYR A 1 305 ? 6.428 3.916 -17.548 1.00 85.25 305 TYR A O 1
ATOM 2503 N N . ILE A 1 306 ? 6.235 3.569 -19.765 1.00 87.62 306 ILE A N 1
ATOM 2504 C CA . ILE A 1 306 ? 7.623 3.891 -20.100 1.00 87.62 306 ILE A CA 1
ATOM 2505 C C . ILE A 1 306 ? 7.740 5.414 -20.100 1.00 87.62 306 ILE A C 1
ATOM 2507 O O . ILE A 1 306 ? 7.204 6.082 -20.984 1.00 87.62 306 ILE A O 1
ATOM 2511 N N . VAL A 1 307 ? 8.427 5.954 -19.097 1.00 82.88 307 VAL A N 1
ATOM 2512 C CA . VAL A 1 307 ? 8.609 7.403 -18.931 1.00 82.88 307 VAL A CA 1
ATOM 2513 C C . VAL A 1 307 ? 9.918 7.895 -19.537 1.00 82.88 307 VAL A C 1
ATOM 2515 O O . VAL A 1 307 ? 10.005 9.050 -19.937 1.00 82.88 307 VAL A O 1
ATOM 2518 N N . LYS A 1 308 ? 10.945 7.036 -19.616 1.00 86.88 308 LYS A N 1
ATOM 2519 C CA . LYS A 1 308 ? 12.248 7.354 -20.224 1.00 86.88 308 LYS A CA 1
ATOM 2520 C C . LYS A 1 308 ? 12.868 6.123 -20.866 1.00 86.88 308 LYS A C 1
ATOM 2522 O O . LYS A 1 308 ? 12.703 5.012 -20.367 1.00 86.88 308 LYS A O 1
ATOM 2527 N N . ILE A 1 309 ? 13.637 6.343 -21.928 1.00 91.06 309 ILE A N 1
ATOM 2528 C CA . ILE A 1 309 ? 14.460 5.316 -22.571 1.00 91.06 309 ILE A CA 1
ATOM 2529 C C . ILE A 1 309 ? 15.904 5.805 -22.585 1.00 91.06 309 ILE A C 1
ATOM 2531 O O . ILE A 1 309 ? 16.162 6.942 -22.987 1.00 91.06 309 ILE A O 1
ATOM 2535 N N . LYS A 1 310 ? 16.836 4.957 -22.143 1.00 92.00 310 LYS A N 1
ATOM 2536 C CA . LYS A 1 310 ? 18.258 5.291 -22.048 1.00 92.00 310 LYS A CA 1
ATOM 2537 C C . LYS A 1 310 ? 19.146 4.191 -22.619 1.00 92.00 310 LYS A C 1
ATOM 2539 O O . LYS A 1 310 ? 19.050 3.044 -22.193 1.00 92.00 310 LYS A O 1
ATOM 2544 N N . LYS A 1 311 ? 20.061 4.546 -23.517 1.00 94.00 311 LYS A N 1
ATOM 2545 C CA . LYS A 1 311 ? 21.171 3.688 -23.940 1.00 94.00 311 LYS A CA 1
ATOM 2546 C C . LYS A 1 311 ? 22.293 3.713 -22.897 1.00 94.00 311 LYS A C 1
ATOM 2548 O O . LYS A 1 311 ? 22.719 4.776 -22.444 1.00 94.00 311 LYS A O 1
ATOM 2553 N N . GLY A 1 312 ? 22.795 2.536 -22.538 1.00 91.75 312 GLY A N 1
ATOM 2554 C CA . GLY A 1 312 ? 23.776 2.354 -21.473 1.00 91.75 312 GLY A CA 1
ATOM 2555 C C . GLY A 1 312 ? 23.160 2.483 -20.078 1.00 91.75 312 GLY A C 1
ATOM 2556 O O . GLY A 1 312 ? 21.948 2.587 -19.917 1.00 91.75 312 GLY A O 1
ATOM 2557 N N . LYS A 1 313 ? 24.007 2.479 -19.045 1.00 90.50 313 LYS A N 1
ATOM 2558 C CA . LYS A 1 313 ? 23.570 2.359 -17.645 1.00 90.50 313 LYS A CA 1
ATOM 2559 C C . LYS A 1 313 ? 22.552 3.426 -17.215 1.00 90.50 313 LYS A C 1
ATOM 2561 O O . LYS A 1 313 ? 22.770 4.619 -17.440 1.00 90.50 313 LYS A O 1
ATOM 2566 N N . ILE A 1 314 ? 21.507 3.023 -16.494 1.00 89.00 314 ILE A N 1
ATOM 2567 C CA . ILE A 1 314 ? 20.488 3.915 -15.913 1.00 89.00 314 ILE A CA 1
ATOM 2568 C C . ILE A 1 314 ? 20.436 3.777 -14.388 1.00 89.00 314 ILE A C 1
ATOM 2570 O O . ILE A 1 314 ? 20.720 2.708 -13.849 1.00 89.00 314 ILE A O 1
ATOM 2574 N N . LEU A 1 315 ? 20.085 4.853 -13.680 1.00 86.69 315 LEU A N 1
ATOM 2575 C CA . LEU A 1 315 ? 19.837 4.806 -12.240 1.00 86.69 315 LEU A CA 1
ATOM 2576 C C . LEU A 1 315 ? 18.503 4.098 -11.941 1.00 86.69 315 LEU A C 1
ATOM 2578 O O . LEU A 1 315 ? 17.445 4.556 -12.377 1.00 86.69 315 LEU A O 1
ATOM 2582 N N . MET A 1 316 ? 18.544 3.034 -11.137 1.00 86.38 316 MET A N 1
ATOM 2583 C CA . MET A 1 316 ? 17.355 2.310 -10.677 1.00 86.38 316 MET A CA 1
ATOM 2584 C C . MET A 1 316 ? 16.378 3.244 -9.934 1.00 86.38 316 MET A C 1
ATOM 2586 O O . MET A 1 316 ? 16.810 3.980 -9.040 1.00 86.38 316 MET A O 1
ATOM 2590 N N . PRO A 1 317 ? 15.068 3.222 -10.252 1.00 81.81 317 PRO A N 1
ATOM 2591 C CA . PRO A 1 317 ? 14.056 3.914 -9.462 1.00 81.81 317 PRO A CA 1
ATOM 2592 C C . PRO A 1 317 ? 13.673 3.151 -8.190 1.00 81.81 317 PRO A C 1
ATOM 2594 O O . PRO A 1 317 ? 13.466 1.944 -8.219 1.00 81.81 317 PRO A O 1
ATOM 2597 N N . SER A 1 318 ? 13.459 3.873 -7.089 1.00 79.19 318 SER A N 1
ATOM 2598 C CA . SER A 1 318 ? 12.821 3.335 -5.873 1.00 79.19 318 SER A CA 1
ATOM 2599 C C . SER A 1 318 ? 11.311 3.095 -6.006 1.00 79.19 318 SER A C 1
ATOM 2601 O O . SER A 1 318 ? 10.767 2.313 -5.240 1.00 79.19 318 SER A O 1
ATOM 2603 N N . MET A 1 319 ? 10.638 3.731 -6.975 1.00 78.19 319 MET A N 1
ATOM 2604 C CA . MET A 1 319 ? 9.177 3.664 -7.173 1.00 78.19 319 MET A CA 1
ATOM 2605 C C . MET A 1 319 ? 8.775 3.158 -8.566 1.00 78.19 319 MET A C 1
ATOM 2607 O O . MET A 1 319 ? 7.846 3.663 -9.193 1.00 78.19 319 MET A O 1
ATOM 2611 N N . GLY A 1 320 ? 9.526 2.207 -9.111 1.00 83.94 320 GLY A N 1
ATOM 2612 C CA . GLY A 1 320 ? 9.295 1.727 -10.468 1.00 83.94 320 GLY A CA 1
ATOM 2613 C C . GLY A 1 320 ? 10.103 0.491 -10.787 1.00 83.94 320 GLY A C 1
ATOM 2614 O O . GLY A 1 320 ? 10.485 -0.259 -9.894 1.00 83.94 320 GLY A O 1
ATOM 2615 N N . MET A 1 321 ? 10.386 0.301 -12.067 1.00 88.38 321 MET A N 1
ATOM 2616 C CA . MET A 1 321 ? 11.264 -0.761 -12.543 1.00 88.38 321 MET A CA 1
ATOM 2617 C C . MET A 1 321 ? 11.980 -0.344 -13.826 1.00 88.38 321 MET A C 1
ATOM 2619 O O . MET A 1 321 ? 11.636 0.662 -14.449 1.00 88.38 321 MET A O 1
ATOM 2623 N N . VAL A 1 322 ? 12.986 -1.116 -14.216 1.00 91.38 322 VAL A N 1
ATOM 2624 C CA . VAL A 1 322 ? 13.689 -0.964 -15.487 1.00 91.38 322 VAL A CA 1
ATOM 2625 C C . VAL A 1 322 ? 13.577 -2.266 -16.268 1.00 91.38 322 VAL A C 1
ATOM 2627 O O . VAL A 1 322 ? 13.892 -3.330 -15.742 1.00 91.38 322 VAL A O 1
ATOM 2630 N N . ILE A 1 323 ? 13.157 -2.174 -17.528 1.00 94.00 323 ILE A N 1
ATOM 2631 C CA . ILE A 1 323 ? 13.287 -3.266 -18.498 1.00 94.00 323 ILE A CA 1
ATOM 2632 C C . ILE A 1 323 ? 14.521 -2.972 -19.336 1.00 94.00 323 ILE A C 1
ATOM 2634 O O . ILE A 1 323 ? 14.597 -1.926 -19.977 1.00 94.00 323 ILE A O 1
ATOM 2638 N N . SER A 1 324 ? 15.502 -3.864 -19.297 1.00 96.25 324 SER A N 1
ATOM 2639 C CA . SER A 1 324 ? 16.782 -3.694 -19.973 1.00 96.25 324 SER A CA 1
ATOM 2640 C C . SER A 1 324 ? 16.904 -4.674 -21.129 1.00 96.25 324 SER A C 1
ATOM 2642 O O . SER A 1 324 ? 16.959 -5.888 -20.932 1.00 96.25 324 SER A O 1
ATOM 2644 N N . LEU A 1 325 ? 16.965 -4.143 -22.341 1.00 96.94 325 LEU A N 1
ATOM 2645 C CA . LEU A 1 325 ? 17.007 -4.906 -23.579 1.00 96.94 325 LEU A CA 1
ATOM 2646 C C . LEU A 1 325 ? 18.427 -4.972 -24.126 1.00 96.94 325 LEU A C 1
ATOM 2648 O O . LEU A 1 325 ? 19.145 -3.968 -24.097 1.00 96.94 325 LEU A O 1
ATOM 2652 N N . ASP A 1 326 ? 18.804 -6.126 -24.665 1.00 96.25 326 ASP A N 1
ATOM 2653 C CA . ASP A 1 326 ? 19.991 -6.223 -25.509 1.00 96.25 326 ASP A CA 1
ATOM 2654 C C . ASP A 1 326 ? 19.912 -5.194 -26.656 1.00 96.25 326 ASP A C 1
ATOM 2656 O O . ASP A 1 326 ? 18.832 -4.874 -27.167 1.00 96.25 326 ASP A O 1
ATOM 2660 N N . GLU A 1 327 ? 21.055 -4.624 -27.041 1.00 94.62 327 GLU A N 1
ATOM 2661 C CA . GLU A 1 327 ? 21.092 -3.546 -28.031 1.00 94.62 327 GLU A CA 1
ATOM 2662 C C . GLU A 1 327 ? 20.677 -4.025 -29.430 1.00 94.62 327 GLU A C 1
ATOM 2664 O O . GLU A 1 327 ? 19.948 -3.312 -30.134 1.00 94.62 327 GLU A O 1
ATOM 2669 N N . ASN A 1 328 ? 21.080 -5.236 -29.827 1.00 95.00 328 ASN A N 1
ATOM 2670 C CA . ASN A 1 328 ? 20.680 -5.812 -31.108 1.00 95.00 328 ASN A CA 1
ATOM 2671 C C . ASN A 1 328 ? 19.188 -6.135 -31.087 1.00 95.00 328 ASN A C 1
ATOM 2673 O O . ASN A 1 328 ? 18.470 -5.778 -32.026 1.00 95.00 328 ASN A O 1
ATOM 2677 N N . PHE A 1 329 ? 18.709 -6.721 -29.986 1.00 95.12 329 PHE A N 1
ATOM 2678 C CA . PHE A 1 329 ? 17.290 -7.002 -29.799 1.00 95.12 329 PHE A CA 1
ATOM 2679 C C . PHE A 1 329 ? 16.442 -5.725 -29.887 1.00 95.12 329 PHE A C 1
ATOM 2681 O O . PHE A 1 329 ? 15.447 -5.689 -30.617 1.00 95.12 329 PHE A O 1
ATOM 2688 N N . PHE A 1 330 ? 16.851 -4.643 -29.213 1.00 95.19 330 PHE A N 1
ATOM 2689 C CA . PHE A 1 330 ? 16.184 -3.342 -29.308 1.00 95.19 330 PHE A CA 1
ATOM 2690 C C . PHE A 1 330 ? 16.196 -2.796 -30.738 1.00 95.19 330 PHE A C 1
ATOM 2692 O O . PHE A 1 330 ? 15.169 -2.326 -31.234 1.00 95.19 330 PHE A O 1
ATOM 2699 N N . THR A 1 331 ? 17.341 -2.873 -31.415 1.00 93.50 331 THR A N 1
ATOM 2700 C CA . THR A 1 331 ? 17.499 -2.341 -32.772 1.00 93.50 331 THR A CA 1
ATOM 2701 C C . THR A 1 331 ? 16.567 -3.033 -33.759 1.00 93.50 331 THR A C 1
ATOM 2703 O O . THR A 1 331 ? 15.862 -2.365 -34.512 1.00 93.50 331 THR A O 1
ATOM 2706 N N . GLN A 1 332 ? 16.488 -4.361 -33.697 1.00 93.62 332 GLN A N 1
ATOM 2707 C CA . GLN A 1 332 ? 15.623 -5.157 -34.567 1.00 93.62 332 GLN A CA 1
ATOM 2708 C C . GLN A 1 332 ? 14.133 -4.949 -34.272 1.00 93.62 332 GLN A C 1
ATOM 2710 O O . GLN A 1 332 ? 13.307 -4.982 -35.183 1.00 93.62 332 GLN A O 1
ATOM 2715 N N . ASN A 1 333 ? 13.769 -4.749 -33.001 1.00 91.06 333 ASN A N 1
ATOM 2716 C CA . ASN A 1 333 ? 12.368 -4.794 -32.592 1.00 91.06 333 ASN A CA 1
ATOM 2717 C C . ASN A 1 333 ? 11.704 -3.435 -32.395 1.00 91.06 333 ASN A C 1
ATOM 2719 O O . ASN A 1 333 ? 10.489 -3.337 -32.572 1.00 91.06 333 ASN A O 1
ATOM 2723 N N . PHE A 1 334 ? 12.468 -2.418 -32.012 1.00 91.00 334 PHE A N 1
ATOM 2724 C CA . PHE A 1 334 ? 11.921 -1.188 -31.452 1.00 91.00 334 PHE A CA 1
ATOM 2725 C C . PHE A 1 334 ? 12.490 0.088 -32.058 1.00 91.00 334 PHE A C 1
ATOM 2727 O O . PHE A 1 334 ? 11.784 1.092 -32.051 1.00 91.00 334 PHE A O 1
ATOM 2734 N N . LYS A 1 335 ? 13.717 0.078 -32.595 1.00 86.44 335 LYS A N 1
ATOM 2735 C CA . LYS A 1 335 ? 14.397 1.307 -33.038 1.00 86.44 335 LYS A CA 1
ATOM 2736 C C . LYS A 1 335 ? 13.586 2.135 -34.038 1.00 86.44 335 LYS A C 1
ATOM 2738 O O . LYS A 1 335 ? 13.565 3.350 -33.907 1.00 86.44 335 LYS A O 1
ATOM 2743 N N . GLY A 1 336 ? 12.869 1.495 -34.964 1.00 86.50 336 GLY A N 1
ATOM 2744 C CA . GLY A 1 336 ? 12.000 2.184 -35.929 1.00 86.50 336 GLY A CA 1
ATOM 2745 C C . GLY A 1 336 ? 10.799 2.926 -35.320 1.00 86.50 336 GLY A C 1
ATOM 2746 O O . GLY A 1 336 ? 10.177 3.724 -36.011 1.00 86.50 336 GLY A O 1
ATOM 2747 N N . ASN A 1 337 ? 10.478 2.693 -34.043 1.00 87.44 337 ASN A N 1
ATOM 2748 C CA . ASN A 1 337 ? 9.361 3.334 -33.339 1.00 87.44 337 ASN A CA 1
ATOM 2749 C C . ASN A 1 337 ? 9.789 4.529 -32.475 1.00 87.44 337 ASN A C 1
ATOM 2751 O O . ASN A 1 337 ? 8.936 5.187 -31.883 1.00 87.44 337 ASN A O 1
ATOM 2755 N N . PHE A 1 338 ? 11.092 4.785 -32.346 1.00 86.75 338 PHE A N 1
ATOM 2756 C CA . PHE A 1 338 ? 11.624 5.805 -31.449 1.00 86.75 338 PHE A CA 1
ATOM 2757 C C . PHE A 1 338 ? 12.583 6.742 -32.178 1.00 86.75 338 PHE A C 1
ATOM 2759 O O . PHE A 1 338 ? 13.267 6.342 -33.119 1.00 86.75 338 PHE A O 1
ATOM 2766 N N . SER A 1 339 ? 12.676 7.986 -31.703 1.00 86.00 339 SER A N 1
ATOM 2767 C CA . SER A 1 339 ? 13.666 8.935 -32.206 1.00 86.00 339 SER A CA 1
ATOM 2768 C C . SER A 1 339 ? 15.098 8.469 -31.917 1.00 86.00 339 SER A C 1
ATOM 2770 O O . SER A 1 339 ? 15.351 7.499 -31.189 1.00 86.00 339 SER A O 1
ATOM 2772 N N . ASP A 1 340 ? 16.070 9.178 -32.482 1.00 88.62 340 ASP A N 1
ATOM 2773 C CA . ASP A 1 340 ? 17.465 8.968 -32.127 1.00 88.62 340 ASP A CA 1
ATOM 2774 C C . ASP A 1 340 ? 17.760 9.330 -30.673 1.00 88.62 340 ASP A C 1
ATOM 2776 O O . ASP A 1 340 ? 17.072 10.144 -30.050 1.00 88.62 340 ASP A O 1
ATOM 2780 N N . PHE A 1 341 ? 18.768 8.645 -30.128 1.00 90.19 341 PHE A N 1
ATOM 2781 C CA . PHE A 1 341 ? 19.303 8.957 -28.813 1.00 90.19 341 PHE A CA 1
ATOM 2782 C C . PHE A 1 341 ? 20.037 10.294 -28.891 1.00 90.19 341 PHE A C 1
ATOM 2784 O O . PHE A 1 341 ? 20.813 10.520 -29.819 1.00 90.19 341 PHE A O 1
ATOM 2791 N N . ASP A 1 342 ? 19.822 11.154 -27.901 1.00 88.88 342 ASP A N 1
ATOM 2792 C CA . ASP A 1 342 ? 20.614 12.368 -27.746 1.00 88.88 342 ASP A CA 1
ATOM 2793 C C . ASP A 1 342 ? 22.067 12.049 -27.337 1.00 88.88 342 ASP A C 1
ATOM 2795 O O . ASP A 1 342 ? 22.429 10.905 -27.048 1.00 88.88 342 ASP A O 1
ATOM 2799 N N . GLU A 1 343 ? 22.916 13.076 -27.254 1.00 86.06 343 GLU A N 1
ATOM 2800 C CA . GLU A 1 343 ? 24.324 12.934 -26.843 1.00 86.06 343 GLU A CA 1
ATOM 2801 C C . GLU A 1 343 ? 24.503 12.323 -25.441 1.00 86.06 343 GLU A C 1
ATOM 2803 O O . GLU A 1 343 ? 25.568 11.814 -25.099 1.00 86.06 343 GLU A O 1
ATOM 2808 N N . SER A 1 344 ? 23.469 12.375 -24.597 1.00 83.06 344 SER A N 1
ATOM 2809 C CA . SER A 1 344 ? 23.459 11.773 -23.260 1.00 83.06 344 SER A CA 1
ATOM 2810 C C . SER A 1 344 ? 22.863 10.362 -23.240 1.00 83.06 344 SER A C 1
ATOM 2812 O O . SER A 1 344 ? 22.724 9.778 -22.162 1.00 83.06 344 SER A O 1
ATOM 2814 N N . GLY A 1 345 ? 22.512 9.816 -24.405 1.00 88.69 345 GLY A N 1
ATOM 2815 C CA . GLY A 1 345 ? 21.944 8.487 -24.566 1.00 88.69 345 GLY A CA 1
ATOM 2816 C C . GLY A 1 345 ? 20.459 8.393 -24.222 1.00 88.69 345 GLY A C 1
ATOM 2817 O O . GLY A 1 345 ? 19.992 7.282 -23.996 1.00 88.69 345 GLY A O 1
ATOM 2818 N N . PHE A 1 346 ? 19.709 9.496 -24.148 1.00 88.25 346 PHE A N 1
ATOM 2819 C CA . PHE A 1 346 ? 18.271 9.480 -23.852 1.00 88.25 346 PHE A CA 1
ATOM 2820 C C . PHE A 1 346 ? 17.418 9.659 -25.105 1.00 88.25 346 PHE A C 1
ATOM 2822 O O . PHE A 1 346 ? 17.779 10.393 -26.019 1.00 88.25 346 PHE A O 1
ATOM 2829 N N . ILE A 1 347 ? 16.243 9.032 -25.105 1.00 85.62 347 ILE A N 1
ATOM 2830 C CA . ILE A 1 347 ? 15.164 9.334 -26.050 1.00 85.62 347 ILE A CA 1
ATOM 2831 C C . ILE A 1 347 ? 14.154 10.218 -25.322 1.00 85.62 347 ILE A C 1
ATOM 2833 O O . ILE A 1 347 ? 13.653 9.844 -24.255 1.00 85.62 347 ILE A O 1
ATOM 2837 N N . LYS A 1 348 ? 13.844 11.384 -25.897 1.00 66.06 348 LYS A N 1
ATOM 2838 C CA . LYS A 1 348 ? 12.744 12.222 -25.420 1.00 66.06 348 LYS A CA 1
ATOM 2839 C C . LYS A 1 348 ? 11.436 11.577 -25.869 1.00 66.06 348 LYS A C 1
ATOM 2841 O O . LYS A 1 348 ? 11.113 11.577 -27.051 1.00 66.06 348 LYS A O 1
ATOM 2846 N N . SER A 1 349 ? 10.710 10.988 -24.930 1.00 58.75 349 SER A N 1
ATOM 2847 C CA . SER A 1 349 ? 9.370 10.483 -25.202 1.00 58.75 349 SER A CA 1
ATOM 2848 C C . SER A 1 349 ? 8.399 11.663 -25.190 1.00 58.75 349 SER A C 1
ATOM 2850 O O . SER A 1 349 ? 8.273 12.340 -24.175 1.00 58.75 349 SER A O 1
ATOM 2852 N N . GLU A 1 350 ? 7.738 11.939 -26.314 1.00 57.28 350 GLU A N 1
ATOM 2853 C CA . GLU A 1 350 ? 6.663 12.944 -26.362 1.00 57.28 350 GLU A CA 1
ATOM 2854 C C . GLU A 1 350 ? 5.360 12.419 -25.743 1.00 57.28 350 GLU A C 1
ATOM 2856 O O . GLU A 1 350 ? 4.465 13.191 -25.409 1.00 57.28 350 GLU A O 1
ATOM 2861 N N . THR A 1 351 ? 5.228 11.100 -25.571 1.00 58.03 351 THR A N 1
ATOM 2862 C CA . THR A 1 351 ? 4.059 10.479 -24.946 1.00 58.03 351 THR A CA 1
ATOM 2863 C C . THR A 1 351 ? 4.473 9.204 -24.212 1.00 58.03 351 THR A C 1
ATOM 2865 O O . THR A 1 351 ? 4.966 8.272 -24.856 1.00 58.03 351 THR A O 1
ATOM 2868 N N . PRO A 1 352 ? 4.256 9.121 -22.885 1.00 65.19 352 PRO A N 1
ATOM 2869 C CA . PRO A 1 352 ? 4.546 7.916 -22.122 1.00 65.19 352 PRO A CA 1
ATOM 2870 C C . PRO A 1 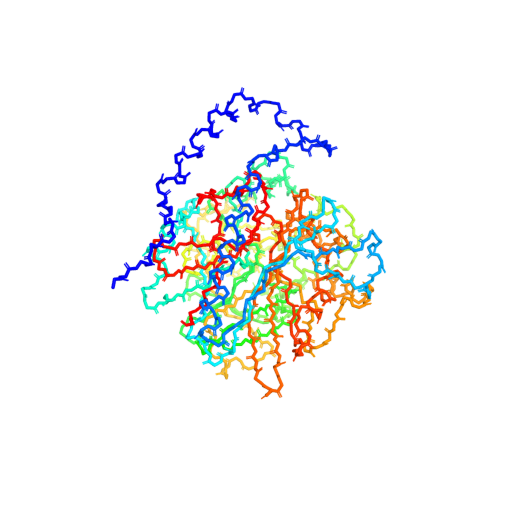352 ? 3.821 6.699 -22.711 1.00 65.19 352 PRO A C 1
ATOM 2872 O O . PRO A 1 352 ? 2.609 6.735 -22.934 1.00 65.19 352 PRO A O 1
ATOM 2875 N N . LEU A 1 353 ? 4.550 5.607 -22.954 1.00 74.44 353 LEU A N 1
ATOM 2876 C CA . LEU A 1 353 ? 3.974 4.393 -23.537 1.00 74.44 353 LEU A CA 1
ATOM 2877 C C . LEU A 1 353 ? 3.417 3.492 -22.445 1.00 74.44 353 LEU A C 1
ATOM 2879 O O . LEU A 1 353 ? 4.168 3.019 -21.593 1.00 74.44 353 LEU A O 1
ATOM 2883 N N . LYS A 1 354 ? 2.113 3.231 -22.491 1.00 75.00 354 LYS A N 1
ATOM 2884 C CA . LYS A 1 354 ? 1.451 2.320 -21.559 1.00 75.00 354 LYS A CA 1
ATOM 2885 C C . LYS A 1 354 ? 1.942 0.886 -21.751 1.00 75.00 354 LYS A C 1
ATOM 2887 O O . LYS A 1 354 ? 2.055 0.420 -22.883 1.00 75.00 354 LYS A O 1
ATOM 2892 N N . VAL A 1 355 ? 2.180 0.189 -20.646 1.00 72.38 355 VAL A N 1
ATOM 2893 C CA . VAL A 1 355 ? 2.627 -1.208 -20.627 1.00 72.38 355 VAL A CA 1
ATOM 2894 C C . VAL A 1 355 ? 1.760 -2.046 -19.695 1.00 72.38 355 VAL A C 1
ATOM 2896 O O . VAL A 1 355 ? 1.300 -1.567 -18.658 1.00 72.38 355 VAL A O 1
ATOM 2899 N N . TYR A 1 356 ? 1.541 -3.308 -20.063 1.00 69.38 356 TYR A N 1
ATOM 2900 C CA . TYR A 1 356 ? 0.794 -4.270 -19.254 1.00 69.38 356 TYR A CA 1
ATOM 2901 C C . TYR A 1 356 ? 1.697 -5.430 -18.879 1.00 69.38 356 TYR A C 1
ATOM 2903 O O . TYR A 1 356 ? 2.225 -6.100 -19.763 1.00 69.38 356 TYR A O 1
ATOM 2911 N N . PHE A 1 357 ? 1.843 -5.680 -17.582 1.00 73.12 357 PHE A N 1
ATOM 2912 C CA . PHE A 1 357 ? 2.573 -6.835 -17.082 1.00 73.12 357 PHE A CA 1
ATOM 2913 C C . PHE A 1 357 ? 1.607 -7.970 -16.793 1.00 73.12 357 PHE A C 1
ATOM 2915 O O . PHE A 1 357 ? 0.677 -7.797 -16.008 1.00 73.12 357 PHE A O 1
ATOM 2922 N N . LYS A 1 358 ? 1.885 -9.131 -17.377 1.00 69.25 358 LYS A N 1
ATOM 2923 C CA . LYS A 1 358 ? 1.338 -10.416 -16.958 1.00 69.25 358 LYS A CA 1
ATOM 2924 C C . LYS A 1 358 ? 2.426 -11.115 -16.161 1.00 69.25 358 LYS A C 1
ATOM 2926 O O . LYS A 1 358 ? 3.465 -11.432 -16.724 1.00 69.25 358 LYS A O 1
ATOM 2931 N N . VAL A 1 359 ? 2.219 -11.322 -14.868 1.00 68.69 359 VAL A N 1
ATOM 2932 C CA . VAL A 1 359 ? 3.219 -11.967 -14.002 1.00 68.69 359 VAL A CA 1
ATOM 2933 C C . VAL A 1 359 ? 2.690 -13.296 -13.494 1.00 68.69 359 VAL A C 1
ATOM 2935 O O . VAL A 1 359 ? 1.485 -13.438 -13.263 1.00 68.69 359 VAL A O 1
ATOM 2938 N N . GLY A 1 360 ? 3.595 -14.254 -13.308 1.00 62.03 360 GLY A N 1
ATOM 2939 C CA . GLY A 1 360 ? 3.293 -15.465 -12.558 1.00 62.03 360 GLY A CA 1
ATOM 2940 C C . GLY A 1 360 ? 2.856 -15.101 -11.140 1.00 62.03 360 GLY A C 1
ATOM 2941 O O . GLY A 1 360 ? 3.430 -14.212 -10.502 1.00 62.03 360 GLY A O 1
ATOM 2942 N N . VAL A 1 361 ? 1.812 -15.765 -10.653 1.00 64.06 361 VAL A N 1
ATOM 2943 C CA . VAL A 1 361 ? 1.353 -15.632 -9.269 1.00 64.06 361 VAL A CA 1
ATOM 2944 C C . VAL A 1 361 ? 1.615 -16.958 -8.576 1.00 64.06 361 VAL A C 1
ATOM 2946 O O . VAL A 1 361 ? 1.343 -17.997 -9.172 1.00 64.06 361 VAL A O 1
ATOM 2949 N N . PRO A 1 362 ? 2.124 -16.964 -7.333 1.00 58.34 362 PRO A N 1
ATOM 2950 C CA . PRO A 1 362 ? 2.486 -18.198 -6.630 1.00 58.34 362 PRO A CA 1
ATOM 2951 C C . PRO A 1 362 ? 1.288 -19.091 -6.244 1.00 58.34 362 PRO A C 1
ATOM 2953 O O . PRO A 1 362 ? 1.448 -20.031 -5.471 1.00 58.34 362 PRO A O 1
ATOM 2956 N N . ILE A 1 363 ? 0.081 -18.784 -6.725 1.00 61.88 363 ILE A N 1
ATOM 2957 C CA . ILE A 1 363 ? -1.183 -19.460 -6.421 1.00 61.88 363 ILE A CA 1
ATOM 2958 C C . ILE A 1 363 ? -1.933 -19.646 -7.746 1.00 61.88 363 ILE A C 1
ATOM 2960 O O . ILE A 1 363 ? -1.804 -18.812 -8.641 1.00 61.88 363 ILE A O 1
ATOM 2964 N N . ASP A 1 364 ? -2.724 -20.715 -7.884 1.00 63.12 364 ASP A N 1
ATOM 2965 C CA . ASP A 1 364 ? -3.617 -20.882 -9.035 1.00 63.12 364 ASP A CA 1
ATOM 2966 C C . ASP A 1 364 ? -4.747 -19.840 -9.008 1.00 63.12 364 ASP A C 1
ATOM 2968 O O . ASP A 1 364 ? -5.795 -20.003 -8.375 1.00 63.12 364 ASP A O 1
ATOM 2972 N N . MET A 1 365 ? -4.507 -18.742 -9.718 1.00 64.25 365 MET A N 1
ATOM 2973 C CA . MET A 1 365 ? -5.411 -17.598 -9.803 1.00 64.25 365 MET A CA 1
ATOM 2974 C C . MET A 1 365 ? -6.640 -17.876 -10.665 1.00 64.25 365 MET A C 1
ATOM 2976 O O . MET A 1 365 ? -7.574 -17.078 -10.645 1.00 64.25 365 MET A O 1
ATOM 2980 N N . ASN A 1 366 ? -6.682 -18.992 -11.404 1.00 62.75 366 ASN A N 1
ATOM 2981 C CA . ASN A 1 366 ? -7.847 -19.326 -12.225 1.00 62.75 366 ASN A CA 1
ATOM 2982 C C . ASN A 1 366 ? -9.087 -19.606 -11.363 1.00 62.75 366 ASN A C 1
ATOM 2984 O O . ASN A 1 366 ? -10.207 -19.372 -11.807 1.00 62.75 366 ASN A O 1
ATOM 2988 N N . SER A 1 367 ? -8.889 -20.057 -10.120 1.00 64.62 367 SER A N 1
ATOM 2989 C CA . SER A 1 367 ? -9.966 -20.314 -9.155 1.00 64.62 367 SER A CA 1
ATOM 2990 C C . SER A 1 367 ? -10.445 -19.078 -8.381 1.00 64.62 367 SER A C 1
ATOM 2992 O O . SER A 1 367 ? -11.422 -19.169 -7.637 1.00 64.62 367 SER A O 1
ATOM 2994 N N . TYR A 1 368 ? -9.776 -17.930 -8.531 1.00 71.19 368 TYR A N 1
ATOM 2995 C CA . TYR A 1 368 ? -10.018 -16.744 -7.714 1.00 71.19 368 TYR A CA 1
ATOM 2996 C C . TYR A 1 368 ? -10.288 -15.524 -8.605 1.00 71.19 368 TYR A C 1
ATOM 2998 O O . TYR A 1 368 ? -9.371 -14.960 -9.205 1.00 71.19 368 TYR A O 1
ATOM 3006 N N . ASP A 1 369 ? -11.556 -15.108 -8.724 1.00 77.81 369 ASP A N 1
ATOM 3007 C CA . ASP A 1 369 ? -11.943 -14.009 -9.621 1.00 77.81 369 ASP A CA 1
ATOM 3008 C C . ASP A 1 369 ? -11.600 -12.638 -9.025 1.00 77.81 369 ASP A C 1
ATOM 3010 O O . ASP A 1 369 ? -12.428 -11.957 -8.419 1.00 77.81 369 ASP A O 1
ATOM 3014 N N . ILE A 1 370 ? -10.335 -12.244 -9.170 1.00 79.31 370 ILE A N 1
ATOM 3015 C CA . ILE A 1 370 ? -9.826 -10.973 -8.651 1.00 79.31 370 ILE A CA 1
ATOM 3016 C C . ILE A 1 370 ? -10.508 -9.794 -9.318 1.00 79.31 370 ILE A C 1
ATOM 3018 O O . ILE A 1 370 ? -10.441 -9.621 -10.534 1.00 79.31 370 ILE A O 1
ATOM 3022 N N . SER A 1 371 ? -11.067 -8.931 -8.477 1.00 78.00 371 SER A N 1
ATOM 3023 C CA . SER A 1 371 ? -11.511 -7.598 -8.858 1.00 78.00 371 SER A CA 1
ATOM 3024 C C . SER A 1 371 ? -10.324 -6.633 -8.845 1.00 78.00 371 SER A C 1
ATOM 3026 O O . SER A 1 371 ? -9.961 -6.050 -9.869 1.00 78.00 371 SER A O 1
ATOM 3028 N N . PHE A 1 372 ? -9.649 -6.535 -7.699 1.00 81.88 372 PHE A N 1
ATOM 3029 C CA . PHE A 1 372 ? -8.479 -5.686 -7.514 1.00 81.88 372 PHE A CA 1
ATOM 3030 C C . PHE A 1 372 ? -7.609 -6.207 -6.368 1.00 81.88 372 PHE A C 1
ATOM 3032 O O . PHE A 1 372 ? -8.003 -7.060 -5.579 1.00 81.88 372 PHE A O 1
ATOM 3039 N N . GLY A 1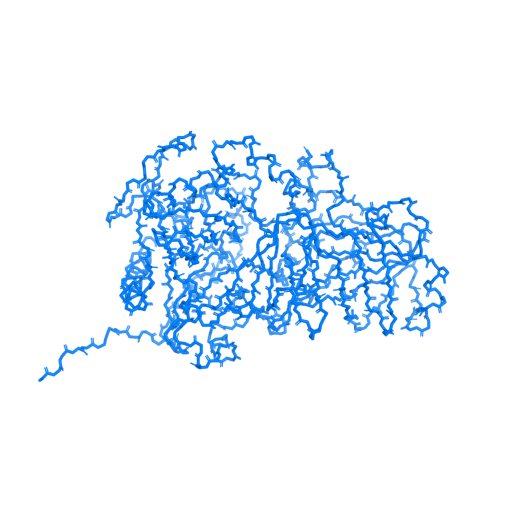 373 ? -6.406 -5.675 -6.262 1.00 82.62 373 GLY A N 1
ATOM 3040 C CA . GLY A 1 373 ? -5.471 -5.974 -5.206 1.00 82.62 373 GLY A CA 1
ATOM 3041 C C . GLY A 1 373 ? -4.455 -4.862 -5.068 1.00 82.62 373 GLY A C 1
ATOM 3042 O O . GLY A 1 373 ? -4.203 -4.089 -5.997 1.00 82.62 373 GLY A O 1
ATOM 3043 N N . TYR A 1 374 ? -3.885 -4.766 -3.882 1.00 81.88 374 TYR A N 1
ATOM 3044 C CA . TYR A 1 374 ? -2.966 -3.701 -3.547 1.00 81.88 374 TYR A CA 1
ATOM 3045 C C . TYR A 1 374 ? -1.904 -4.199 -2.570 1.00 81.88 374 TYR A C 1
ATOM 3047 O O . TYR A 1 374 ? -2.174 -5.026 -1.695 1.00 81.88 374 TYR A O 1
ATOM 3055 N N . GLY A 1 375 ? -0.673 -3.740 -2.767 1.00 81.88 375 GLY A N 1
ATOM 3056 C CA . GLY A 1 375 ? 0.492 -4.203 -2.030 1.00 81.88 375 GLY A CA 1
ATOM 3057 C C . GLY A 1 375 ? 1.422 -3.083 -1.607 1.00 81.88 375 GLY A C 1
ATOM 3058 O O . GLY A 1 375 ? 1.265 -1.929 -1.996 1.00 81.88 375 GLY A O 1
ATOM 3059 N N . GLY A 1 376 ? 2.406 -3.457 -0.792 1.00 79.88 376 GLY A N 1
ATOM 3060 C CA . GLY A 1 376 ? 3.234 -2.509 -0.038 1.00 79.88 376 GLY A CA 1
ATOM 3061 C C . GLY A 1 376 ? 3.008 -2.587 1.473 1.00 79.88 376 GLY A C 1
ATOM 3062 O O . GLY A 1 376 ? 3.486 -1.730 2.212 1.00 79.88 376 GLY A O 1
ATOM 3063 N N . PHE A 1 377 ? 2.294 -3.613 1.940 1.00 86.25 377 PHE A N 1
ATOM 3064 C CA . PHE A 1 377 ? 1.846 -3.721 3.321 1.00 86.25 377 PHE A CA 1
ATOM 3065 C C . PHE A 1 377 ? 2.725 -4.599 4.203 1.00 86.25 377 PHE A C 1
ATOM 3067 O O . PHE A 1 377 ? 3.450 -5.468 3.715 1.00 86.25 377 PHE A O 1
ATOM 3074 N N . LEU A 1 378 ? 2.602 -4.385 5.515 1.00 90.38 378 LEU A N 1
ATOM 3075 C CA . LEU A 1 378 ? 3.251 -5.180 6.554 1.00 90.38 378 LEU A CA 1
ATOM 3076 C C . LEU A 1 378 ? 2.184 -5.993 7.318 1.00 90.38 378 LEU A C 1
ATOM 3078 O O . LEU A 1 378 ? 1.370 -5.401 8.025 1.00 90.38 378 LEU A O 1
ATOM 3082 N N . PRO A 1 379 ? 2.142 -7.329 7.191 1.00 93.44 379 PRO A N 1
ATOM 3083 C CA . PRO A 1 379 ? 1.249 -8.160 7.984 1.00 93.44 379 PRO A CA 1
ATOM 3084 C C . PRO A 1 379 ? 1.755 -8.215 9.426 1.00 93.44 379 PRO A C 1
ATOM 3086 O O . PRO A 1 379 ? 2.865 -8.667 9.669 1.00 93.44 379 PRO A O 1
ATOM 3089 N N . LEU A 1 380 ? 0.940 -7.774 10.376 1.00 95.94 380 LEU A N 1
ATOM 3090 C CA . LEU A 1 380 ? 1.204 -7.926 11.807 1.00 95.94 380 LEU A CA 1
ATOM 3091 C C . LEU A 1 380 ? 0.704 -9.283 12.308 1.00 95.94 380 LEU A C 1
ATOM 3093 O O . LEU A 1 380 ? 1.369 -9.919 13.114 1.00 95.94 380 LEU A O 1
ATOM 3097 N N . VAL A 1 381 ? -0.417 -9.765 11.759 1.00 96.50 381 VAL A N 1
ATOM 3098 C CA . VAL A 1 381 ? -0.919 -11.129 11.971 1.00 96.50 381 VAL A CA 1
ATOM 3099 C C . VAL A 1 381 ? -1.169 -11.787 10.619 1.00 96.50 381 VAL A C 1
ATOM 3101 O O . VAL A 1 381 ? -1.810 -11.185 9.752 1.00 96.50 381 VAL A O 1
ATOM 3104 N N . LEU A 1 382 ? -0.693 -13.020 10.433 1.00 94.06 382 LEU A N 1
ATOM 3105 C CA . LEU A 1 382 ? -0.947 -13.820 9.231 1.00 94.06 382 LEU A CA 1
ATOM 3106 C C . LEU A 1 382 ? -1.394 -15.233 9.612 1.00 94.06 382 LEU A C 1
ATOM 3108 O O . LEU A 1 382 ? -0.626 -15.971 10.221 1.00 94.06 382 LEU A O 1
ATOM 3112 N N . ASN A 1 383 ? -2.613 -15.620 9.227 1.00 92.50 383 ASN A N 1
ATOM 3113 C CA . ASN A 1 383 ? -3.219 -16.908 9.593 1.00 92.50 383 ASN A CA 1
ATOM 3114 C C . ASN A 1 383 ? -3.192 -17.178 11.111 1.00 92.50 383 ASN A C 1
ATOM 3116 O O . ASN A 1 383 ? -2.936 -18.296 11.550 1.00 92.50 383 ASN A O 1
ATOM 3120 N N . GLY A 1 384 ? -3.427 -16.141 11.916 1.00 93.50 384 GLY A N 1
ATOM 3121 C CA . GLY A 1 384 ? -3.385 -16.203 13.379 1.00 93.50 384 GLY A CA 1
ATOM 3122 C C . GLY A 1 384 ? -1.986 -16.131 14.000 1.00 93.50 384 GLY A C 1
ATOM 3123 O O . GLY A 1 384 ? -1.899 -15.996 15.215 1.00 93.50 384 GLY A O 1
ATOM 3124 N N . ASN A 1 385 ? -0.906 -16.168 13.210 1.00 95.06 385 ASN A N 1
ATOM 3125 C CA . ASN A 1 385 ? 0.451 -15.963 13.719 1.00 95.06 385 ASN A CA 1
ATOM 3126 C C . ASN A 1 385 ? 0.736 -14.468 13.908 1.00 95.06 385 ASN A C 1
ATOM 3128 O O . ASN A 1 385 ? 0.786 -13.738 12.914 1.00 95.06 385 ASN A O 1
ATOM 3132 N N . ASP A 1 386 ? 0.920 -14.034 15.154 1.00 95.12 386 ASP A N 1
ATOM 3133 C CA . ASP A 1 386 ? 1.151 -12.641 15.545 1.00 95.12 386 ASP A CA 1
ATOM 3134 C C . ASP A 1 386 ? 2.650 -12.320 15.596 1.00 95.12 386 ASP A C 1
ATOM 3136 O O . ASP A 1 386 ? 3.355 -12.710 16.517 1.00 95.12 386 ASP A O 1
ATOM 3140 N N . PHE A 1 387 ? 3.140 -11.575 14.604 1.00 94.31 387 PHE A N 1
ATOM 3141 C CA . PHE A 1 387 ? 4.547 -11.174 14.524 1.00 94.31 387 PHE A CA 1
ATOM 3142 C C . PHE A 1 387 ? 4.910 -10.055 15.505 1.00 94.31 387 PHE A C 1
ATOM 3144 O O . PHE A 1 387 ? 6.074 -9.677 15.573 1.00 94.31 387 PHE A O 1
ATOM 3151 N N . THR A 1 388 ? 3.940 -9.479 16.221 1.00 92.44 388 THR A N 1
ATOM 3152 C CA . THR A 1 388 ? 4.174 -8.391 17.181 1.00 92.44 388 THR A CA 1
ATOM 3153 C C . THR A 1 388 ? 4.422 -8.889 18.603 1.00 92.44 388 THR A C 1
ATOM 3155 O O . THR A 1 388 ? 4.762 -8.089 19.468 1.00 92.44 388 THR A O 1
ATOM 3158 N N . GLU A 1 389 ? 4.329 -10.198 18.852 1.00 89.56 389 GLU A N 1
ATOM 3159 C CA . GLU A 1 389 ? 4.643 -10.789 20.162 1.00 89.56 389 GLU A CA 1
ATOM 3160 C C . GLU A 1 389 ? 6.149 -10.740 20.477 1.00 89.56 389 GLU A C 1
ATOM 3162 O O . GLU A 1 389 ? 6.545 -10.731 21.642 1.00 89.56 389 GLU A O 1
ATOM 3167 N N . SER A 1 390 ? 6.997 -10.644 19.447 1.00 89.19 390 SER A N 1
ATOM 3168 C CA . SER A 1 390 ? 8.450 -10.561 19.582 1.00 89.19 390 SER A CA 1
ATOM 3169 C C . SER A 1 390 ? 9.046 -9.475 18.680 1.00 89.19 390 SER A C 1
ATOM 3171 O O . SER A 1 390 ? 8.807 -9.480 17.467 1.00 89.19 390 SER A O 1
ATOM 3173 N N . PRO A 1 391 ? 9.884 -8.568 19.223 1.00 88.69 391 PRO A N 1
ATOM 3174 C CA . PRO A 1 391 ? 10.649 -7.625 18.417 1.00 88.69 391 PRO A CA 1
ATOM 3175 C C . PRO A 1 391 ? 11.473 -8.271 17.306 1.00 88.69 391 PRO A C 1
ATOM 3177 O O . PRO A 1 391 ? 11.456 -7.777 16.179 1.00 88.69 391 PRO A O 1
ATOM 3180 N N . ASP A 1 392 ? 12.127 -9.394 17.602 1.00 90.81 392 ASP A N 1
ATOM 3181 C CA . ASP A 1 392 ? 12.994 -10.090 16.651 1.00 90.81 392 ASP A CA 1
ATOM 3182 C C . ASP A 1 392 ? 12.190 -10.669 15.479 1.00 90.81 392 ASP A C 1
ATOM 3184 O O . ASP A 1 392 ? 12.646 -10.659 14.334 1.00 90.81 392 ASP A O 1
ATOM 3188 N N . GLU A 1 393 ? 10.970 -11.152 15.735 1.00 93.06 393 GLU A N 1
ATOM 3189 C CA . GLU A 1 393 ? 10.097 -11.690 14.689 1.00 93.06 393 GLU A CA 1
ATOM 3190 C C . GLU A 1 393 ? 9.559 -10.593 13.772 1.00 93.06 393 GLU A C 1
ATOM 3192 O O . GLU A 1 393 ? 9.586 -10.757 12.544 1.00 93.06 393 GLU A O 1
ATOM 3197 N N . LEU A 1 394 ? 9.117 -9.466 14.342 1.00 91.81 394 LEU A N 1
ATOM 3198 C CA . LEU A 1 394 ? 8.671 -8.313 13.564 1.00 91.81 394 LEU A CA 1
ATOM 3199 C C . LEU A 1 394 ? 9.821 -7.735 12.738 1.00 91.81 394 LEU A C 1
ATOM 3201 O O . LEU A 1 394 ? 9.657 -7.478 11.544 1.00 91.81 394 LEU A O 1
ATOM 3205 N N . GLU A 1 395 ? 10.995 -7.562 13.343 1.00 90.25 395 GLU A N 1
ATOM 3206 C CA . GLU A 1 395 ? 12.178 -7.046 12.660 1.00 90.25 395 GLU A CA 1
ATOM 3207 C C . GLU A 1 395 ? 12.608 -7.982 11.527 1.00 90.25 395 GLU A C 1
ATOM 3209 O O . GLU A 1 395 ? 12.784 -7.541 10.387 1.00 90.25 395 GLU A O 1
ATOM 3214 N N . LYS A 1 396 ? 12.671 -9.293 11.783 1.00 90.62 396 LYS A N 1
ATOM 3215 C CA . LYS A 1 396 ? 12.954 -10.285 10.742 1.00 90.62 396 LYS A CA 1
ATOM 3216 C C . LYS A 1 396 ? 11.924 -10.226 9.615 1.00 90.62 396 LYS A C 1
ATOM 3218 O O . LYS A 1 396 ? 12.301 -10.257 8.445 1.00 90.62 396 LYS A O 1
ATOM 3223 N N . LEU A 1 397 ? 10.634 -10.105 9.931 1.00 91.06 397 LEU A N 1
ATOM 3224 C CA . LEU A 1 397 ? 9.581 -9.963 8.926 1.00 91.06 397 LEU A CA 1
ATOM 3225 C C . LEU A 1 397 ? 9.775 -8.704 8.073 1.00 91.06 397 LEU A C 1
ATOM 3227 O O . LEU A 1 397 ? 9.628 -8.755 6.849 1.00 91.06 397 LEU A O 1
ATOM 3231 N N . MET A 1 398 ? 10.089 -7.577 8.709 1.00 89.75 398 MET A N 1
ATOM 3232 C CA . MET A 1 398 ? 10.327 -6.303 8.039 1.00 89.75 398 MET A CA 1
ATOM 3233 C C . MET A 1 398 ? 11.562 -6.366 7.137 1.00 89.75 398 MET A C 1
ATOM 3235 O O . MET A 1 398 ? 11.530 -5.845 6.018 1.00 89.75 398 MET A O 1
ATOM 3239 N N . PHE A 1 399 ? 12.616 -7.051 7.582 1.00 88.25 399 PHE A N 1
ATOM 3240 C CA . PHE A 1 399 ? 13.807 -7.331 6.787 1.00 88.25 399 PHE A CA 1
ATOM 3241 C C . PHE A 1 399 ? 13.492 -8.216 5.582 1.00 88.25 399 PHE A C 1
ATOM 3243 O O . PHE A 1 399 ? 13.790 -7.831 4.451 1.00 88.25 399 PHE A O 1
ATOM 3250 N N . ASP A 1 400 ? 12.813 -9.343 5.800 1.00 87.38 400 ASP A N 1
ATOM 3251 C CA . ASP A 1 400 ? 12.432 -10.292 4.749 1.00 87.38 400 ASP A CA 1
ATOM 3252 C C . ASP A 1 400 ? 11.519 -9.633 3.695 1.00 87.38 400 ASP A C 1
ATOM 3254 O O . ASP A 1 400 ? 11.612 -9.944 2.506 1.00 87.38 400 ASP A O 1
ATOM 3258 N N . GLN A 1 401 ? 10.679 -8.675 4.107 1.00 86.19 401 GLN A N 1
ATOM 3259 C CA . GLN A 1 401 ? 9.837 -7.869 3.215 1.00 86.19 401 GLN A CA 1
ATOM 3260 C C . GLN A 1 401 ? 10.512 -6.576 2.723 1.00 86.19 401 GLN A C 1
ATOM 3262 O O . GLN A 1 401 ? 9.864 -5.674 2.193 1.00 86.19 401 GLN A O 1
ATOM 3267 N N . GLY A 1 402 ? 11.823 -6.419 2.907 1.00 85.12 402 GLY A N 1
ATOM 3268 C CA . GLY A 1 402 ? 12.599 -5.310 2.350 1.00 85.12 402 GLY A CA 1
ATOM 3269 C C . GLY A 1 402 ? 12.207 -3.921 2.864 1.00 85.12 402 GLY A C 1
ATOM 3270 O O . GLY A 1 402 ? 12.434 -2.938 2.165 1.00 85.12 402 GLY A O 1
ATOM 3271 N N . PHE A 1 403 ? 11.591 -3.794 4.046 1.00 85.25 403 PHE A N 1
ATOM 3272 C CA . PHE A 1 403 ? 11.297 -2.486 4.663 1.00 85.25 403 PHE A CA 1
ATOM 3273 C C . PHE A 1 403 ? 12.566 -1.736 5.070 1.00 85.25 403 PHE A C 1
ATOM 3275 O O . PHE A 1 403 ? 12.592 -0.511 5.016 1.00 85.25 403 PHE A O 1
ATOM 3282 N N . PHE A 1 404 ? 13.639 -2.462 5.381 1.00 85.94 404 PHE A N 1
ATOM 3283 C CA . PHE A 1 404 ? 14.949 -1.872 5.647 1.00 85.94 404 PHE A CA 1
ATOM 3284 C C . PHE A 1 404 ? 15.771 -1.595 4.379 1.00 85.94 404 PHE A C 1
ATOM 3286 O O . PHE A 1 404 ? 16.804 -0.929 4.456 1.00 85.94 404 PHE A O 1
ATOM 3293 N N . HIS A 1 405 ? 15.320 -2.053 3.204 1.00 85.56 405 HIS A N 1
ATOM 3294 C CA . HIS A 1 405 ? 16.046 -1.822 1.959 1.00 85.56 405 HIS A CA 1
ATOM 3295 C C . HIS A 1 405 ? 16.129 -0.312 1.663 1.00 85.56 405 HIS A C 1
ATOM 3297 O O . HIS A 1 405 ? 15.104 0.377 1.747 1.00 85.56 405 HIS A O 1
ATOM 3303 N N . PRO A 1 406 ? 17.293 0.237 1.259 1.00 83.81 406 PRO A N 1
ATOM 3304 C CA . PRO A 1 406 ? 17.431 1.672 1.029 1.00 83.81 406 PRO A CA 1
ATOM 3305 C C . PRO A 1 406 ? 16.432 2.252 0.028 1.00 83.81 406 PRO A C 1
ATOM 3307 O O . PRO A 1 406 ? 15.931 3.349 0.254 1.00 83.81 406 PRO A O 1
ATOM 3310 N N . PHE A 1 407 ? 16.086 1.517 -1.036 1.00 82.12 407 PHE A N 1
ATOM 3311 C CA . PHE A 1 407 ? 15.055 1.969 -1.978 1.00 82.12 407 PHE A CA 1
ATOM 3312 C C . PHE A 1 407 ? 13.661 2.062 -1.335 1.00 82.12 407 PHE A C 1
ATOM 3314 O O . PHE A 1 407 ? 12.943 3.007 -1.641 1.00 82.12 407 PHE A O 1
ATOM 3321 N N . SER A 1 408 ? 13.310 1.161 -0.405 1.00 81.38 408 SER A N 1
ATOM 3322 C CA . SER A 1 408 ? 12.052 1.244 0.359 1.00 81.38 408 SER A CA 1
ATOM 3323 C C . SER A 1 408 ? 12.052 2.456 1.291 1.00 81.38 408 SER A C 1
ATOM 3325 O O . SER A 1 408 ? 11.048 3.148 1.400 1.00 81.38 408 SER A O 1
ATOM 3327 N N . ARG A 1 409 ? 13.179 2.751 1.949 1.00 79.62 409 ARG A N 1
ATOM 3328 C CA . ARG A 1 409 ? 13.305 3.927 2.829 1.00 79.62 409 ARG A CA 1
ATOM 3329 C C . ARG A 1 409 ? 13.295 5.247 2.052 1.00 79.62 409 ARG A C 1
ATOM 3331 O O . ARG A 1 409 ? 12.784 6.244 2.539 1.00 79.62 409 ARG A O 1
ATOM 3338 N N . GLN A 1 410 ? 13.829 5.265 0.828 1.00 77.56 410 GLN A N 1
ATOM 3339 C CA . GLN A 1 410 ? 13.794 6.441 -0.051 1.00 77.56 410 GLN A CA 1
ATOM 3340 C C . GLN A 1 410 ? 12.383 6.810 -0.530 1.00 77.56 410 GLN A C 1
ATOM 3342 O O . GLN A 1 410 ? 12.175 7.956 -0.925 1.00 77.56 410 GLN A O 1
ATOM 3347 N N . SER A 1 411 ? 11.441 5.864 -0.532 1.00 72.19 411 SER A N 1
ATOM 3348 C CA . SER A 1 411 ? 10.044 6.112 -0.899 1.00 72.19 411 SER A CA 1
ATOM 3349 C C . SER A 1 411 ? 9.137 6.361 0.311 1.00 72.19 411 SER A C 1
ATOM 3351 O O . SER A 1 411 ? 7.968 6.670 0.141 1.00 72.19 411 SER A O 1
ATOM 3353 N N . GLN A 1 412 ? 9.619 6.209 1.545 1.00 70.12 412 GLN A N 1
ATOM 3354 C CA . GLN A 1 412 ? 8.778 6.356 2.734 1.00 70.12 412 GLN A CA 1
ATOM 3355 C C . GLN A 1 412 ? 8.827 7.776 3.294 1.00 70.12 412 GLN A C 1
ATOM 3357 O O . GLN A 1 412 ? 9.896 8.341 3.513 1.00 70.12 412 GLN A O 1
ATOM 3362 N N . GLU A 1 413 ? 7.651 8.334 3.578 1.00 62.34 413 GLU A N 1
ATOM 3363 C CA . GLU A 1 413 ? 7.524 9.604 4.301 1.00 62.34 413 GLU A CA 1
ATOM 3364 C C . GLU A 1 413 ? 7.494 9.396 5.815 1.00 62.34 413 GLU A C 1
ATOM 3366 O O . GLU A 1 413 ? 8.111 10.146 6.569 1.00 62.34 413 GLU A O 1
ATOM 3371 N N . THR A 1 414 ? 6.762 8.367 6.252 1.00 63.53 414 THR A N 1
ATOM 3372 C CA . THR A 1 414 ? 6.674 7.958 7.655 1.00 63.53 414 THR A CA 1
ATOM 3373 C C . THR A 1 414 ? 7.514 6.693 7.832 1.00 63.53 414 THR A C 1
ATOM 3375 O O . THR A 1 414 ? 7.215 5.693 7.174 1.00 63.53 414 THR A O 1
ATOM 3378 N N . PRO A 1 415 ? 8.548 6.711 8.691 1.00 66.31 415 PRO A N 1
ATOM 3379 C CA . PRO A 1 415 ? 9.435 5.570 8.867 1.00 66.31 415 PRO A CA 1
ATOM 3380 C C . PRO A 1 415 ? 8.683 4.419 9.541 1.00 66.31 415 PRO A C 1
ATOM 3382 O O . PRO A 1 415 ? 8.344 4.475 10.725 1.00 66.31 415 PRO A O 1
ATOM 3385 N N . ILE A 1 416 ? 8.388 3.364 8.782 1.00 74.88 416 ILE A N 1
ATOM 3386 C CA . ILE A 1 416 ? 7.777 2.145 9.330 1.00 74.88 416 ILE A CA 1
ATOM 3387 C C . ILE A 1 416 ? 8.819 1.282 10.044 1.00 74.88 416 ILE A C 1
ATOM 3389 O O . ILE A 1 416 ? 8.466 0.544 10.955 1.00 74.88 416 ILE A O 1
ATOM 3393 N N . GLU A 1 417 ? 10.102 1.441 9.700 1.00 72.75 417 GLU A N 1
ATOM 3394 C CA . GLU A 1 417 ? 11.270 0.786 10.300 1.00 72.75 417 GLU A CA 1
ATOM 3395 C C . GLU A 1 417 ? 11.492 1.112 11.782 1.00 72.75 417 GLU A C 1
ATOM 3397 O O . GLU A 1 417 ? 12.398 0.563 12.405 1.00 72.75 417 GLU A O 1
ATOM 3402 N N . LYS A 1 418 ? 10.666 1.992 12.350 1.00 82.50 418 LYS A N 1
ATOM 3403 C CA . LYS A 1 418 ? 10.657 2.350 13.764 1.00 82.50 418 LYS A CA 1
ATOM 3404 C C . LYS A 1 418 ? 9.384 1.825 14.438 1.00 82.50 418 LYS A C 1
ATOM 3406 O O . LYS A 1 418 ? 8.473 2.602 14.738 1.00 82.50 418 LYS A O 1
ATOM 3411 N N . PRO A 1 419 ? 9.297 0.511 14.703 1.00 86.50 419 PRO A N 1
ATOM 3412 C CA . PRO A 1 419 ? 8.058 -0.133 15.139 1.00 86.50 419 PRO A CA 1
ATOM 3413 C C . PRO A 1 419 ? 7.543 0.357 16.504 1.00 86.50 419 PRO A C 1
ATOM 3415 O O . PRO A 1 419 ? 6.354 0.227 16.770 1.00 86.50 419 PRO A O 1
ATOM 3418 N N . TYR A 1 420 ? 8.399 0.965 17.336 1.00 86.50 420 TYR A N 1
ATOM 3419 C CA . TYR A 1 420 ? 8.062 1.524 18.657 1.00 86.50 420 TYR A CA 1
ATOM 3420 C C . TYR A 1 420 ? 7.551 2.975 18.634 1.00 86.50 420 TYR A C 1
ATOM 3422 O O . TYR A 1 420 ? 7.153 3.513 19.676 1.00 86.50 420 TYR A O 1
ATOM 3430 N N . GLU A 1 421 ? 7.625 3.664 17.493 1.00 86.00 421 GLU A N 1
ATOM 3431 C CA . GLU A 1 421 ? 7.113 5.029 17.380 1.00 86.00 421 GLU A CA 1
ATOM 3432 C C . GLU A 1 421 ? 5.584 5.007 17.283 1.00 86.00 421 GLU A C 1
ATOM 3434 O O . GLU A 1 421 ? 5.001 4.361 16.407 1.00 86.00 421 GLU A O 1
ATOM 3439 N N . ARG A 1 422 ? 4.941 5.731 18.208 1.00 89.06 422 ARG A N 1
ATOM 3440 C CA . ARG A 1 422 ? 3.499 5.962 18.181 1.00 89.06 422 ARG A CA 1
ATOM 3441 C C . ARG A 1 422 ? 3.185 7.003 17.122 1.00 89.06 422 ARG A C 1
ATOM 3443 O O . ARG A 1 422 ? 3.639 8.139 17.206 1.00 89.06 422 ARG A O 1
ATOM 3450 N N . GLU A 1 423 ? 2.396 6.594 16.145 1.00 88.12 423 GLU A N 1
ATOM 3451 C CA . GLU A 1 423 ? 1.974 7.416 15.016 1.00 88.12 423 GLU A CA 1
ATOM 3452 C C . GLU A 1 423 ? 0.486 7.159 14.744 1.00 88.12 423 GLU A C 1
ATOM 3454 O O . GLU A 1 423 ? -0.081 6.199 15.272 1.00 88.12 423 GLU A O 1
ATOM 3459 N N . PRO A 1 424 ? -0.192 7.990 13.941 1.00 89.25 424 PRO A N 1
ATOM 3460 C CA . PRO A 1 424 ? -1.475 7.599 13.390 1.00 89.25 424 PRO A CA 1
ATOM 3461 C C . PRO A 1 424 ? -1.274 6.345 12.533 1.00 89.25 424 PRO A C 1
ATOM 3463 O O . PRO A 1 424 ? -0.400 6.335 11.661 1.00 89.25 424 PRO A O 1
ATOM 3466 N N . ARG A 1 425 ? -2.064 5.298 12.773 1.00 92.12 425 ARG A N 1
ATOM 3467 C CA . ARG A 1 425 ? -1.955 4.013 12.063 1.00 92.12 425 ARG A CA 1
ATOM 3468 C C . ARG A 1 425 ? -3.309 3.578 11.524 1.00 92.12 425 ARG A C 1
ATOM 3470 O O . ARG A 1 425 ? -4.350 3.921 12.081 1.00 92.12 425 ARG A O 1
ATOM 3477 N N . ALA A 1 426 ? -3.274 2.790 10.462 1.00 92.06 426 ALA A N 1
ATOM 3478 C CA . ALA A 1 426 ? -4.432 2.145 9.870 1.00 92.06 426 ALA A CA 1
ATOM 3479 C C . ALA A 1 426 ? -4.133 0.661 9.681 1.00 92.06 426 ALA A C 1
ATOM 3481 O O . ALA A 1 426 ? -3.035 0.302 9.247 1.00 92.06 426 ALA A O 1
ATOM 3482 N N . VAL A 1 427 ? -5.105 -0.195 9.980 1.00 94.38 427 VAL A N 1
ATOM 3483 C CA . VAL A 1 427 ? -4.989 -1.633 9.741 1.00 94.38 427 VAL A CA 1
ATOM 3484 C C . VAL A 1 427 ? -6.252 -2.200 9.121 1.00 94.38 427 VAL A C 1
ATOM 3486 O O . VAL A 1 427 ? -7.368 -1.843 9.498 1.00 94.38 427 VAL A O 1
ATOM 3489 N N . PHE A 1 428 ? -6.052 -3.125 8.193 1.00 92.94 428 PHE A N 1
ATOM 3490 C CA . PHE A 1 428 ? -7.091 -4.021 7.717 1.00 92.94 428 PHE A CA 1
ATOM 3491 C C . PHE A 1 428 ? -7.121 -5.271 8.600 1.00 92.94 428 PHE A C 1
ATOM 3493 O O . PHE A 1 428 ? -6.064 -5.823 8.915 1.00 92.94 428 PHE A O 1
ATOM 3500 N N . VAL A 1 429 ? -8.309 -5.712 9.005 1.00 94.81 429 VAL A N 1
ATOM 3501 C CA . VAL A 1 429 ? -8.494 -6.829 9.938 1.00 94.81 429 VAL A CA 1
ATOM 3502 C C . VAL A 1 429 ? -9.448 -7.851 9.341 1.00 94.81 429 VAL A C 1
ATOM 3504 O O . VAL A 1 429 ? -10.488 -7.501 8.786 1.00 94.81 429 VAL A O 1
ATOM 3507 N N . VAL A 1 430 ? -9.097 -9.122 9.507 1.00 94.75 430 VAL A N 1
ATOM 3508 C CA . VAL A 1 430 ? -9.991 -10.253 9.266 1.00 94.75 430 VAL A CA 1
ATOM 3509 C C . VAL A 1 430 ? -10.082 -11.065 10.543 1.00 94.75 430 VAL A C 1
ATOM 3511 O O . VAL A 1 430 ? -9.058 -11.495 11.093 1.00 94.75 430 VAL A O 1
ATOM 3514 N N . THR A 1 431 ? -11.304 -11.301 10.994 1.00 96.44 431 THR A N 1
ATOM 3515 C CA . THR A 1 431 ? -11.599 -12.146 12.144 1.00 96.44 431 THR A CA 1
ATOM 3516 C C . THR A 1 431 ? -12.494 -13.316 11.781 1.00 96.44 431 THR A C 1
ATOM 3518 O O . THR A 1 431 ? -13.087 -13.361 10.712 1.00 96.44 431 THR A O 1
ATOM 3521 N N . GLU A 1 432 ? -12.581 -14.267 12.699 1.00 95.38 432 GLU A N 1
ATOM 3522 C CA . GLU A 1 432 ? -13.515 -15.383 12.697 1.00 95.38 432 GLU A CA 1
ATOM 3523 C C . GLU A 1 432 ? -14.345 -15.299 13.981 1.00 95.38 432 GLU A C 1
ATOM 3525 O O . GLU A 1 432 ? -13.791 -15.147 15.080 1.00 95.38 432 GLU A O 1
ATOM 3530 N N . ASN A 1 433 ? -15.670 -15.329 13.837 1.00 92.19 433 ASN A N 1
ATOM 3531 C CA . ASN A 1 433 ? -16.594 -15.313 14.969 1.00 92.19 433 ASN A CA 1
ATOM 3532 C C . ASN A 1 433 ? -16.835 -16.733 15.526 1.00 92.19 433 ASN A C 1
ATOM 3534 O O . ASN A 1 433 ? -16.276 -17.713 15.033 1.00 92.19 433 ASN A O 1
ATOM 3538 N N . SER A 1 434 ? -17.676 -16.858 16.558 1.00 89.38 434 SER A N 1
ATOM 3539 C CA . SER A 1 434 ? -17.993 -18.150 17.194 1.00 89.38 434 SER A CA 1
ATOM 3540 C C . SER A 1 434 ? -18.639 -19.175 16.257 1.00 89.38 434 SER A C 1
ATOM 3542 O O . SER A 1 434 ? -18.557 -20.371 16.521 1.00 89.38 434 SER A O 1
ATOM 3544 N N . ASP A 1 435 ? -19.244 -18.715 15.162 1.00 90.69 435 ASP A N 1
ATOM 3545 C CA . ASP A 1 435 ? -19.916 -19.550 14.165 1.00 90.69 435 ASP A CA 1
ATOM 3546 C C . ASP A 1 435 ? -18.989 -19.901 12.986 1.00 90.69 435 ASP A C 1
ATOM 3548 O O . ASP A 1 435 ? -19.446 -20.390 11.954 1.00 90.69 435 ASP A O 1
ATOM 3552 N N . ASN A 1 436 ? -17.680 -19.645 13.120 1.00 90.31 436 ASN A N 1
ATOM 3553 C CA . ASN A 1 436 ? -16.665 -19.794 12.072 1.00 90.31 436 ASN A CA 1
ATOM 3554 C C . ASN A 1 436 ? -16.942 -18.965 10.806 1.00 90.31 436 ASN A C 1
ATOM 3556 O O . ASN A 1 436 ? -16.464 -19.302 9.721 1.00 90.31 436 ASN A O 1
ATOM 3560 N N . LYS A 1 437 ? -17.712 -17.877 10.923 1.00 91.38 437 LYS A N 1
ATOM 3561 C CA . LYS A 1 437 ? -17.891 -16.919 9.832 1.00 91.38 437 LYS A CA 1
ATOM 3562 C C . LYS A 1 437 ? -16.785 -15.880 9.871 1.00 91.38 437 LYS A C 1
ATOM 3564 O O . LYS A 1 437 ? -16.444 -15.366 10.939 1.00 91.38 437 LYS A O 1
ATOM 3569 N N . GLU A 1 438 ? -16.255 -15.558 8.697 1.00 92.94 438 GLU A N 1
ATOM 3570 C CA . GLU A 1 438 ? -15.284 -14.483 8.570 1.00 92.94 438 GLU A CA 1
ATOM 3571 C C . GLU A 1 438 ? -15.969 -13.117 8.641 1.00 92.94 438 GLU A C 1
ATOM 3573 O O . GLU A 1 438 ? -17.027 -12.894 8.048 1.00 92.94 438 GLU A O 1
ATOM 3578 N N . GLU A 1 439 ? -15.341 -12.198 9.364 1.00 93.38 439 GLU A N 1
ATOM 3579 C CA . GLU A 1 439 ? -15.718 -10.792 9.408 1.00 93.38 439 GLU A CA 1
ATOM 3580 C C . GLU A 1 439 ? -14.524 -9.949 8.971 1.00 93.38 439 GLU A C 1
ATOM 3582 O O . GLU A 1 439 ? -13.386 -10.175 9.396 1.00 93.38 439 GLU A O 1
ATOM 3587 N N . TYR A 1 440 ? -14.781 -8.963 8.123 1.00 91.94 440 TYR A N 1
ATOM 3588 C CA . TYR A 1 440 ? -13.772 -8.078 7.563 1.00 91.94 440 TYR A CA 1
ATOM 3589 C C . TYR A 1 440 ? -13.968 -6.669 8.081 1.00 91.94 440 TYR A C 1
ATOM 3591 O O . TYR A 1 440 ? -15.092 -6.212 8.291 1.00 91.94 440 TYR A O 1
ATOM 3599 N N . GLY A 1 441 ? -12.872 -5.941 8.240 1.00 91.50 441 GLY A N 1
ATOM 3600 C CA . GLY A 1 441 ? -12.989 -4.541 8.570 1.00 91.50 441 GLY A CA 1
ATOM 3601 C C . GLY A 1 441 ? -11.683 -3.791 8.647 1.00 91.50 441 GLY A C 1
ATOM 3602 O O . GLY A 1 441 ? -10.623 -4.251 8.225 1.00 91.50 441 GLY A O 1
ATOM 3603 N N . PHE A 1 442 ? -11.796 -2.580 9.166 1.00 93.12 442 PHE A N 1
ATOM 3604 C CA . PHE A 1 442 ? -10.724 -1.606 9.185 1.00 93.12 442 PHE A CA 1
ATOM 3605 C C . PHE A 1 442 ? -10.715 -0.881 10.521 1.00 93.12 442 PHE A C 1
ATOM 3607 O O . PHE A 1 442 ? -11.769 -0.504 11.036 1.00 93.12 442 PHE A O 1
ATOM 3614 N N . PHE A 1 443 ? -9.518 -0.658 11.056 1.00 95.88 443 PHE A N 1
ATOM 3615 C CA . PHE A 1 443 ? -9.305 0.089 12.287 1.00 95.88 443 PHE A CA 1
ATOM 3616 C C . PHE A 1 443 ? -8.314 1.219 12.044 1.00 95.88 443 PHE A C 1
ATOM 3618 O O . PHE A 1 443 ? -7.217 1.020 11.520 1.00 95.88 443 PHE A O 1
ATOM 3625 N N . SER A 1 444 ? -8.712 2.412 12.466 1.00 94.69 444 SER A N 1
ATOM 3626 C CA . SER A 1 444 ? -7.882 3.602 12.505 1.00 94.69 444 SER A CA 1
ATOM 3627 C C . SER A 1 444 ? -7.510 3.941 13.942 1.00 94.69 444 SER A C 1
ATOM 3629 O O . SER A 1 444 ? -8.328 3.877 14.862 1.00 94.69 444 SER A O 1
ATOM 3631 N N . PHE A 1 445 ? -6.260 4.341 14.114 1.00 95.12 445 PHE A N 1
ATOM 3632 C CA . PHE A 1 445 ? -5.697 4.806 15.368 1.00 95.12 445 PHE A CA 1
ATOM 3633 C C . PHE A 1 445 ? -5.270 6.248 15.149 1.00 95.12 445 PHE A C 1
ATOM 3635 O O . PHE A 1 445 ? -4.334 6.527 14.398 1.00 95.12 445 PHE A O 1
ATOM 3642 N N . SER A 1 446 ? -5.992 7.180 15.760 1.00 91.56 446 SER A N 1
ATOM 3643 C CA . SER A 1 446 ? -5.723 8.609 15.602 1.00 91.56 446 SER A CA 1
ATOM 3644 C C . SER A 1 446 ? -4.425 8.996 16.316 1.00 91.56 446 SER A C 1
ATOM 3646 O O . SER A 1 446 ? -4.131 8.486 17.397 1.00 91.56 446 SER A O 1
ATOM 3648 N N . GLY A 1 447 ? -3.649 9.929 15.764 1.00 88.12 447 GLY A N 1
ATOM 3649 C CA . GLY A 1 447 ? -2.335 10.288 16.309 1.00 88.12 447 GLY A CA 1
ATOM 3650 C C . GLY A 1 447 ? -1.924 11.731 16.039 1.00 88.12 447 GLY A C 1
ATOM 3651 O O . GLY A 1 447 ? -2.561 12.411 15.239 1.00 88.12 447 GLY A O 1
ATOM 3652 N N . ARG A 1 448 ? -0.824 12.176 16.665 1.00 83.06 448 ARG A N 1
ATOM 3653 C CA . ARG A 1 448 ? -0.289 13.558 16.593 1.00 83.06 448 ARG A CA 1
ATOM 3654 C C . ARG A 1 448 ? -1.206 14.630 17.191 1.00 83.06 448 ARG A C 1
ATOM 3656 O O . ARG A 1 448 ? -1.109 15.803 16.837 1.00 83.06 448 ARG A O 1
ATOM 3663 N N . TYR A 1 449 ? -2.053 14.234 18.134 1.00 81.25 449 TYR A N 1
ATOM 3664 C CA . TYR A 1 449 ? -2.848 15.142 18.950 1.00 81.25 449 TYR A CA 1
ATOM 3665 C C . TYR A 1 449 ? -2.494 14.961 20.417 1.00 81.25 449 TYR A C 1
ATOM 3667 O O . TYR A 1 449 ? -2.152 13.865 20.854 1.00 81.25 449 TYR A O 1
ATOM 3675 N N . GLU A 1 450 ? -2.648 16.027 21.195 1.00 81.38 450 GLU A N 1
ATOM 3676 C CA . GLU A 1 450 ? -2.515 15.960 22.651 1.00 81.38 450 GLU A CA 1
ATOM 3677 C C . GLU A 1 450 ? -3.420 14.868 23.249 1.00 81.38 450 GLU A C 1
ATOM 3679 O O . GLU A 1 450 ? -2.987 14.070 24.072 1.00 81.38 450 GLU A O 1
ATOM 3684 N N . ASN A 1 451 ? -4.646 14.765 22.738 1.00 84.25 451 ASN A N 1
ATOM 3685 C CA . ASN A 1 451 ? -5.674 13.831 23.202 1.00 84.25 451 ASN A CA 1
ATOM 3686 C C . ASN A 1 451 ? -5.701 12.498 22.431 1.00 84.25 451 ASN A C 1
ATOM 3688 O O . ASN A 1 451 ? -6.595 11.683 22.637 1.00 84.25 451 ASN A O 1
ATOM 3692 N N . SER A 1 452 ? -4.774 12.296 21.492 1.00 88.75 452 SER A N 1
ATOM 3693 C CA . SER A 1 452 ? -4.620 11.038 20.763 1.00 88.75 452 SER A CA 1
ATOM 3694 C C . SER A 1 452 ? -3.209 10.955 20.197 1.00 88.75 452 SER A C 1
ATOM 3696 O O . SER A 1 452 ? -2.905 11.554 19.163 1.00 88.75 452 SER A O 1
ATOM 3698 N N . ILE A 1 453 ? -2.336 10.224 20.882 1.00 88.62 453 ILE A N 1
ATOM 3699 C CA . ILE A 1 453 ? -0.894 10.220 20.591 1.00 88.62 453 ILE A CA 1
ATOM 3700 C C . ILE A 1 453 ? -0.481 9.255 19.479 1.00 88.62 453 ILE A C 1
ATOM 3702 O O . ILE A 1 453 ? 0.677 9.260 19.074 1.00 88.62 453 ILE A O 1
ATOM 3706 N N . GLY A 1 454 ? -1.414 8.458 18.963 1.00 91.75 454 GLY A N 1
ATOM 3707 C CA . GLY A 1 454 ? -1.128 7.397 18.006 1.00 91.75 454 GLY A CA 1
ATOM 3708 C C . GLY A 1 454 ? -0.799 6.083 18.697 1.00 91.75 454 GLY A C 1
ATOM 3709 O O . GLY A 1 454 ? -0.908 5.959 19.916 1.00 91.75 454 GLY A O 1
ATOM 3710 N N . ILE A 1 455 ? -0.395 5.102 17.900 1.00 93.56 455 ILE A N 1
ATOM 3711 C CA . ILE A 1 455 ? -0.094 3.745 18.347 1.00 93.56 455 ILE A CA 1
ATOM 3712 C C . ILE A 1 455 ? 1.171 3.229 17.656 1.00 93.56 455 ILE A C 1
ATOM 3714 O O . ILE A 1 455 ? 1.462 3.592 16.509 1.00 93.56 455 ILE A O 1
ATOM 3718 N N . SER A 1 456 ? 1.955 2.429 18.370 1.00 92.25 456 SER A N 1
ATOM 3719 C CA . SER A 1 456 ? 3.115 1.723 17.820 1.00 92.25 456 SER A CA 1
ATOM 3720 C C . SER A 1 456 ? 2.695 0.382 17.210 1.00 92.25 456 SER A C 1
ATOM 3722 O O . SER A 1 456 ? 1.604 -0.112 17.486 1.00 92.25 456 SER A O 1
ATOM 3724 N N . LEU A 1 457 ? 3.547 -0.233 16.386 1.00 92.75 457 LEU A N 1
ATOM 3725 C CA . LEU A 1 457 ? 3.211 -1.514 15.750 1.00 92.75 457 LEU A CA 1
ATOM 3726 C C . LEU A 1 457 ? 2.998 -2.637 16.775 1.00 92.75 457 LEU A C 1
ATOM 3728 O O . LEU A 1 457 ? 2.119 -3.469 16.576 1.00 92.75 457 LEU A O 1
ATOM 3732 N N . PHE A 1 458 ? 3.737 -2.605 17.885 1.00 91.69 458 PHE A N 1
ATOM 3733 C CA . PHE A 1 458 ? 3.626 -3.582 18.972 1.00 91.69 458 PHE A CA 1
ATOM 3734 C C . PHE A 1 458 ? 2.357 -3.441 19.816 1.00 91.69 458 PHE A C 1
ATOM 3736 O O . PHE A 1 458 ? 1.950 -4.382 20.480 1.00 91.69 458 PHE A O 1
ATOM 3743 N N . GLU A 1 459 ? 1.720 -2.273 19.807 1.00 93.38 459 GLU A N 1
ATOM 3744 C CA . GLU A 1 459 ? 0.513 -2.023 20.605 1.00 93.38 459 GLU A CA 1
ATOM 3745 C C . GLU A 1 459 ? -0.770 -2.361 19.835 1.00 93.38 459 GLU A C 1
ATOM 3747 O O . GLU A 1 459 ? -1.813 -2.586 20.447 1.00 93.38 459 GLU A O 1
ATOM 3752 N N . ILE A 1 460 ? -0.712 -2.417 18.498 1.00 95.69 460 ILE A N 1
ATOM 3753 C CA . ILE A 1 460 ? -1.890 -2.622 17.644 1.00 95.69 460 ILE A CA 1
ATOM 3754 C C . ILE A 1 460 ? -2.573 -3.955 17.942 1.00 95.69 460 ILE A C 1
ATOM 3756 O O . ILE A 1 460 ? -3.772 -3.971 18.219 1.00 95.69 460 ILE A O 1
ATOM 3760 N N . VAL A 1 461 ? -1.849 -5.075 17.851 1.00 95.94 461 VAL A N 1
ATOM 3761 C CA . VAL A 1 461 ? -2.477 -6.399 17.968 1.00 95.94 461 VAL A CA 1
ATOM 3762 C C . VAL A 1 461 ? -2.959 -6.675 19.396 1.00 95.94 461 VAL A C 1
ATOM 3764 O O . VAL A 1 461 ? -4.111 -7.097 19.531 1.00 95.94 461 VAL A O 1
ATOM 3767 N N . PRO A 1 462 ? -2.193 -6.369 20.464 1.00 93.81 462 PRO A N 1
ATOM 3768 C CA . PRO A 1 462 ? -2.693 -6.465 21.836 1.00 93.81 462 PRO A CA 1
ATOM 3769 C C . PRO A 1 462 ? -3.967 -5.644 22.074 1.00 93.81 462 PRO A C 1
ATOM 3771 O O . PRO A 1 462 ? -4.946 -6.152 22.631 1.00 93.81 462 PRO A O 1
ATOM 3774 N N . LEU A 1 463 ? -4.012 -4.402 21.580 1.00 95.19 463 LEU A N 1
ATOM 3775 C CA . LEU A 1 463 ? -5.199 -3.561 21.706 1.00 95.19 463 LEU A CA 1
ATOM 3776 C C . LEU A 1 463 ? -6.388 -4.127 20.913 1.00 95.19 463 LEU A C 1
ATOM 3778 O O . LEU A 1 463 ? -7.504 -4.173 21.430 1.00 95.19 463 LEU A O 1
ATOM 3782 N N . LEU A 1 464 ? -6.172 -4.620 19.690 1.00 96.88 464 LEU A N 1
ATOM 3783 C CA . LEU A 1 464 ? -7.224 -5.272 18.905 1.00 96.88 464 LEU A CA 1
ATOM 3784 C C . LEU A 1 464 ? -7.747 -6.543 19.579 1.00 96.88 464 LEU A C 1
ATOM 3786 O O . LEU A 1 464 ? -8.961 -6.722 19.634 1.00 96.88 464 LEU A O 1
ATOM 3790 N N . LYS A 1 465 ? -6.877 -7.390 20.148 1.00 94.81 465 LYS A N 1
ATOM 3791 C CA . LYS A 1 465 ? -7.275 -8.567 20.947 1.00 94.81 465 LYS A CA 1
ATOM 3792 C C . LYS A 1 465 ? -8.209 -8.142 22.096 1.00 94.81 465 LYS A C 1
ATOM 3794 O O . LYS A 1 465 ? -9.231 -8.787 22.334 1.00 94.81 465 LYS A O 1
ATOM 3799 N N . GLN A 1 466 ? -7.935 -7.008 22.751 1.00 93.62 466 GLN A N 1
ATOM 3800 C CA . GLN A 1 466 ? -8.804 -6.459 23.798 1.00 93.62 466 GLN A CA 1
ATOM 3801 C C . GLN A 1 466 ? -10.117 -5.859 23.268 1.00 93.62 466 GLN A C 1
ATOM 3803 O O . GLN A 1 466 ? -11.140 -5.970 23.944 1.00 93.62 466 GLN A O 1
ATOM 3808 N N . ILE A 1 467 ? -10.115 -5.201 22.109 1.00 95.25 467 ILE A N 1
ATOM 3809 C CA . ILE A 1 467 ? -11.329 -4.622 21.508 1.00 95.25 467 ILE A CA 1
ATOM 3810 C C . ILE A 1 467 ? -12.253 -5.733 20.990 1.00 95.25 467 ILE A C 1
ATOM 3812 O O . ILE A 1 467 ? -13.472 -5.660 21.146 1.00 95.25 467 ILE A O 1
ATOM 3816 N N . LEU A 1 468 ? -11.671 -6.781 20.406 1.00 95.19 468 LEU A N 1
ATOM 3817 C CA . LEU A 1 468 ? -12.379 -7.803 19.642 1.00 95.19 468 LEU A CA 1
ATOM 3818 C C . LEU A 1 468 ? -12.704 -9.076 20.431 1.00 95.19 468 LEU A C 1
ATOM 3820 O O . LEU A 1 468 ? -13.371 -9.923 19.855 1.00 95.19 468 LEU A O 1
ATOM 3824 N N . LYS A 1 469 ? -12.277 -9.186 21.703 1.00 89.00 469 LYS A N 1
ATOM 3825 C CA . LYS A 1 469 ? -12.394 -10.283 22.709 1.00 89.00 469 LYS A CA 1
ATOM 3826 C C . LYS A 1 469 ? -13.047 -11.612 22.308 1.00 89.00 469 LYS A C 1
ATOM 3828 O O . LYS A 1 469 ? -12.513 -12.666 22.619 1.00 89.00 469 LYS A O 1
ATOM 3833 N N . THR A 1 470 ? -14.232 -11.577 21.712 1.00 89.25 470 THR A N 1
ATOM 3834 C CA . THR A 1 470 ? -15.022 -12.740 21.289 1.00 89.25 470 THR A CA 1
ATOM 3835 C C . THR A 1 470 ? -14.647 -13.274 19.905 1.00 89.25 470 THR A C 1
ATOM 3837 O O . THR A 1 470 ? -15.304 -14.185 19.409 1.00 89.25 470 THR A O 1
ATOM 3840 N N . ARG A 1 471 ? -13.650 -12.682 19.245 1.00 94.06 471 ARG A N 1
ATOM 3841 C CA . ARG A 1 471 ? -13.273 -12.970 17.862 1.00 94.06 471 ARG A CA 1
ATOM 3842 C C . ARG A 1 471 ? -11.842 -13.453 17.774 1.00 94.06 471 ARG A C 1
ATOM 3844 O O . ARG A 1 471 ? -10.935 -12.873 18.372 1.00 94.06 471 ARG A O 1
ATOM 3851 N N . LYS A 1 472 ? -11.632 -14.468 16.945 1.00 96.38 472 LYS A N 1
ATOM 3852 C CA . LYS A 1 472 ? -10.299 -14.944 16.598 1.00 96.38 472 LYS A CA 1
ATOM 3853 C C . LYS A 1 472 ? -9.758 -14.105 15.448 1.00 96.38 472 LYS A C 1
ATOM 3855 O O . LYS A 1 472 ? -10.328 -14.084 14.364 1.00 96.38 472 LYS A O 1
ATOM 3860 N N . ILE A 1 473 ? -8.648 -13.415 15.674 1.00 97.19 473 ILE A N 1
ATOM 3861 C CA . ILE A 1 473 ? -7.984 -12.619 14.639 1.00 97.19 473 ILE A CA 1
ATOM 3862 C C . ILE A 1 473 ? -7.226 -13.562 13.696 1.00 97.19 473 ILE A C 1
ATOM 3864 O O . ILE A 1 473 ? -6.319 -14.271 14.127 1.00 97.19 473 ILE A O 1
ATOM 3868 N N . LYS A 1 474 ? -7.583 -13.568 12.406 1.00 95.69 474 LYS A N 1
ATOM 3869 C CA . LYS A 1 474 ? -6.866 -14.329 11.366 1.00 95.69 474 LYS A CA 1
ATOM 3870 C C . LYS A 1 474 ? -5.785 -13.482 10.713 1.00 95.69 474 LYS A C 1
ATOM 3872 O O . LYS A 1 474 ? -4.679 -13.969 10.485 1.00 95.69 474 LYS A O 1
ATOM 3877 N N . PHE A 1 475 ? -6.101 -12.221 10.430 1.00 95.81 475 PHE A N 1
ATOM 3878 C CA . PHE A 1 475 ? -5.196 -11.307 9.751 1.00 95.81 475 PHE A CA 1
ATOM 3879 C C . PHE A 1 475 ? -5.284 -9.902 10.337 1.00 95.81 475 PHE A C 1
ATOM 3881 O O . PHE A 1 475 ? -6.373 -9.403 10.616 1.00 95.81 475 PHE A O 1
ATOM 3888 N N . VAL A 1 476 ? -4.127 -9.256 10.461 1.00 96.69 476 VAL A N 1
ATOM 3889 C CA . VAL A 1 476 ? -3.994 -7.820 10.726 1.00 96.69 476 VAL A CA 1
ATOM 3890 C C . VAL A 1 476 ? -2.921 -7.316 9.787 1.00 96.69 476 VAL A C 1
ATOM 3892 O O . VAL A 1 476 ? -1.768 -7.733 9.889 1.00 96.69 476 VAL A O 1
ATOM 3895 N N . ILE A 1 477 ? -3.290 -6.437 8.866 1.00 93.62 477 ILE A N 1
ATOM 3896 C CA . ILE A 1 477 ? -2.383 -5.892 7.862 1.00 93.62 477 ILE A CA 1
ATOM 3897 C C . ILE A 1 477 ? -2.250 -4.395 8.081 1.00 93.62 477 ILE A C 1
ATOM 3899 O O . ILE A 1 477 ? -3.229 -3.661 7.977 1.00 93.62 477 ILE A O 1
ATOM 3903 N N . HIS A 1 478 ? -1.036 -3.939 8.369 1.00 92.19 478 HIS A N 1
ATOM 3904 C CA . HIS A 1 478 ? -0.730 -2.524 8.498 1.00 92.19 478 HIS A CA 1
ATOM 3905 C C . HIS A 1 478 ? -0.739 -1.838 7.131 1.00 92.19 478 HIS A C 1
ATOM 3907 O O . HIS A 1 478 ? 0.000 -2.233 6.220 1.00 92.19 478 HIS A O 1
ATOM 3913 N N . LEU A 1 479 ? -1.563 -0.794 7.022 1.00 87.44 479 LEU A N 1
ATOM 3914 C CA . LEU A 1 479 ? -1.737 0.023 5.825 1.00 87.44 479 LEU A CA 1
ATOM 3915 C C . LEU A 1 479 ? -0.960 1.343 5.935 1.00 87.44 479 LEU A C 1
ATOM 3917 O O . LEU A 1 479 ? -0.206 1.581 6.882 1.00 87.44 479 LEU A O 1
ATOM 3921 N N . ASP A 1 480 ? -1.132 2.216 4.947 1.00 81.69 480 ASP A N 1
ATOM 3922 C CA . ASP A 1 480 ? -0.510 3.536 4.963 1.00 81.69 480 ASP A CA 1
ATOM 3923 C C . ASP A 1 480 ? -0.943 4.371 6.184 1.00 81.69 480 ASP A C 1
ATOM 3925 O O . ASP A 1 480 ? -2.100 4.347 6.612 1.00 81.69 480 ASP A O 1
ATOM 3929 N N . SER A 1 481 ? 0.021 5.082 6.763 1.00 81.06 481 SER A N 1
ATOM 3930 C CA . SER A 1 481 ? -0.032 5.659 8.111 1.00 81.06 481 SER A CA 1
ATOM 3931 C C . SER A 1 481 ? 0.173 7.177 8.103 1.00 81.06 481 SER A C 1
ATOM 3933 O O . SER A 1 481 ? 0.221 7.825 7.060 1.00 81.06 481 SER A O 1
ATOM 3935 N N . GLY A 1 482 ? 0.263 7.792 9.283 1.00 80.31 482 GLY A N 1
ATOM 3936 C CA . GLY A 1 482 ? 0.450 9.234 9.399 1.00 80.31 482 GLY A CA 1
ATOM 3937 C C . GLY A 1 482 ? -0.803 10.005 8.982 1.00 80.31 482 GLY A C 1
ATOM 3938 O O . GLY A 1 482 ? -1.924 9.644 9.334 1.00 80.31 482 GLY A O 1
ATOM 3939 N N . SER A 1 483 ? -0.637 11.091 8.229 1.00 74.31 483 SER A N 1
ATOM 3940 C CA . SER A 1 483 ? -1.771 11.933 7.822 1.00 74.31 483 SER A CA 1
ATOM 3941 C C . SER A 1 483 ? -2.682 11.297 6.765 1.00 74.31 483 SER A C 1
ATOM 3943 O O . SER A 1 483 ? -3.762 11.821 6.491 1.00 74.31 483 SER A O 1
ATOM 3945 N N . ALA A 1 484 ? -2.281 10.159 6.189 1.00 75.31 484 ALA A N 1
ATOM 3946 C CA . ALA A 1 484 ? -3.101 9.411 5.243 1.00 75.31 484 ALA A CA 1
ATOM 3947 C C . ALA A 1 484 ? -4.298 8.710 5.913 1.00 75.31 484 ALA A C 1
ATOM 3949 O O . ALA A 1 484 ? -5.301 8.471 5.241 1.00 75.31 484 ALA A O 1
ATOM 3950 N N . VAL A 1 485 ? -4.219 8.427 7.223 1.00 82.00 485 VAL A N 1
ATOM 3951 C CA . VAL A 1 485 ? -5.205 7.625 7.966 1.00 82.00 485 VAL A CA 1
ATOM 3952 C C . VAL A 1 485 ? -6.580 8.290 7.990 1.00 82.00 485 VAL A C 1
ATOM 3954 O O . VAL A 1 485 ? -6.785 9.328 8.636 1.00 82.00 485 VAL A O 1
ATOM 3957 N N . LYS A 1 486 ? -7.545 7.667 7.308 1.00 81.81 486 LYS A N 1
ATOM 3958 C CA . LYS A 1 486 ? -8.917 8.167 7.166 1.00 81.81 486 LYS A CA 1
ATOM 3959 C C . LYS A 1 486 ? -9.920 7.035 7.208 1.00 81.81 486 LYS A C 1
ATOM 3961 O O . LYS A 1 486 ? -9.738 6.019 6.547 1.00 81.81 486 LYS A O 1
ATOM 3966 N N . LEU A 1 487 ? -11.005 7.281 7.925 1.00 87.25 487 LEU A N 1
ATOM 3967 C CA . LEU A 1 487 ? -12.187 6.446 7.979 1.00 87.25 487 LEU A CA 1
ATOM 3968 C C . LEU A 1 487 ? -13.419 7.344 7.874 1.00 87.25 487 LEU A C 1
ATOM 3970 O O . LEU A 1 487 ? -13.586 8.297 8.642 1.00 87.25 487 LEU A O 1
ATOM 3974 N N . MET A 1 488 ? -14.277 7.054 6.903 1.00 87.06 488 MET A N 1
ATOM 3975 C CA . MET A 1 488 ? -15.497 7.804 6.640 1.00 87.06 488 MET A CA 1
ATOM 3976 C C . MET A 1 488 ? -16.668 6.856 6.397 1.00 87.06 488 MET A C 1
ATOM 3978 O O . MET A 1 488 ? -16.495 5.756 5.881 1.00 87.06 488 MET A O 1
ATOM 3982 N N . TYR A 1 489 ? -17.869 7.313 6.731 1.00 87.56 489 TYR A N 1
ATOM 3983 C CA . TYR A 1 489 ? -19.127 6.668 6.375 1.00 87.56 489 TYR A CA 1
ATOM 3984 C C . TYR A 1 489 ? -19.948 7.601 5.506 1.00 87.56 489 TYR A C 1
ATOM 3986 O O . TYR A 1 489 ? -20.156 8.770 5.848 1.00 87.56 489 TYR A O 1
ATOM 3994 N N . LEU A 1 490 ? -20.399 7.087 4.374 1.00 87.00 490 LEU A N 1
ATOM 3995 C CA . LEU A 1 490 ? -21.193 7.822 3.416 1.00 87.00 490 LEU A CA 1
ATOM 3996 C C . LEU A 1 490 ? -22.567 7.188 3.381 1.00 87.00 490 LEU A C 1
ATOM 3998 O O . LEU A 1 490 ? -22.743 6.075 2.893 1.00 87.00 490 LEU A O 1
ATOM 4002 N N . GLN A 1 491 ? -23.547 7.924 3.884 1.00 85.38 491 GLN A N 1
ATOM 4003 C CA . GLN A 1 491 ? -24.935 7.483 3.840 1.00 85.38 491 GLN A CA 1
ATOM 4004 C C . GLN A 1 491 ? -25.529 7.687 2.441 1.00 85.38 491 GLN A C 1
ATOM 4006 O O . GLN A 1 491 ? -26.359 6.906 1.993 1.00 85.38 491 GLN A O 1
ATOM 4011 N N . ASN A 1 492 ? -25.117 8.763 1.773 1.00 83.31 492 ASN A N 1
ATOM 4012 C CA . ASN A 1 492 ? -25.420 9.094 0.385 1.00 83.31 492 ASN A CA 1
ATOM 4013 C C . ASN A 1 492 ? -24.392 10.130 -0.112 1.00 83.31 492 ASN A C 1
ATOM 4015 O O . ASN A 1 492 ? -23.466 10.488 0.622 1.00 83.31 492 ASN A O 1
ATOM 4019 N N . LYS A 1 493 ? -24.570 10.642 -1.336 1.00 78.88 493 LYS A N 1
ATOM 4020 C CA . LYS A 1 493 ? -23.652 11.607 -1.966 1.00 78.88 493 LYS A CA 1
ATOM 4021 C C . LYS A 1 493 ? -23.420 12.884 -1.146 1.00 78.88 493 LYS A C 1
ATOM 4023 O O . LYS A 1 493 ? -22.322 13.431 -1.193 1.00 78.88 493 LYS A O 1
ATOM 4028 N N . GLN A 1 494 ? -24.425 13.343 -0.396 1.00 79.38 494 GLN A N 1
ATOM 4029 C CA . GLN A 1 494 ? -24.395 14.600 0.363 1.00 79.38 494 GLN A CA 1
ATOM 4030 C C . GLN A 1 494 ? -24.079 14.409 1.854 1.00 79.38 494 GLN A C 1
ATOM 4032 O O . GLN A 1 494 ? -23.663 15.352 2.524 1.00 79.38 494 GLN A O 1
ATOM 4037 N N . ASN A 1 495 ? -24.278 13.202 2.386 1.00 81.38 495 ASN A N 1
ATOM 4038 C CA . ASN A 1 495 ? -24.145 12.899 3.806 1.00 81.38 495 ASN A CA 1
ATOM 4039 C C . ASN A 1 495 ? -22.883 12.077 4.066 1.00 81.38 495 ASN A C 1
ATOM 4041 O O . ASN A 1 495 ? -22.922 10.843 4.100 1.00 81.38 495 ASN A O 1
ATOM 4045 N N . VAL A 1 496 ? -21.777 12.787 4.297 1.00 82.75 496 VAL A N 1
ATOM 4046 C CA . VAL A 1 496 ? -20.481 12.193 4.637 1.00 82.75 496 VAL A CA 1
ATOM 4047 C C . VAL A 1 496 ? -20.138 12.432 6.103 1.00 82.75 496 VAL A C 1
ATOM 4049 O O . VAL A 1 496 ? -20.252 13.546 6.616 1.00 82.75 496 VAL A O 1
ATOM 4052 N N . ARG A 1 497 ? -19.689 11.380 6.787 1.00 87.06 497 ARG A N 1
ATOM 4053 C CA . ARG A 1 497 ? -19.282 11.409 8.193 1.00 87.06 497 ARG A CA 1
ATOM 4054 C C . ARG A 1 497 ? -17.838 10.966 8.328 1.00 87.06 497 ARG A C 1
ATOM 4056 O O . ARG A 1 497 ? -17.504 9.853 7.949 1.00 87.06 497 ARG A O 1
ATOM 4063 N N . ILE A 1 498 ? -16.999 11.821 8.902 1.00 85.94 498 ILE A N 1
ATOM 4064 C CA . ILE A 1 498 ? -15.630 11.468 9.293 1.00 85.94 498 ILE A CA 1
ATOM 4065 C C . ILE A 1 498 ? -15.692 10.761 10.648 1.00 85.94 498 ILE A C 1
ATOM 4067 O O . ILE A 1 498 ? -16.431 11.202 11.534 1.00 85.94 498 ILE A O 1
ATOM 4071 N N . LEU A 1 499 ? -14.931 9.676 10.786 1.00 89.81 499 LEU A N 1
ATOM 4072 C CA . LEU A 1 499 ? -14.997 8.757 11.925 1.00 89.81 499 LEU A CA 1
ATOM 4073 C C . LEU A 1 499 ? -13.694 8.672 12.723 1.00 89.81 499 LEU A C 1
ATOM 4075 O O . LEU A 1 499 ? -13.628 7.950 13.712 1.00 89.81 499 LEU A O 1
ATOM 4079 N N . ASN A 1 500 ? -12.651 9.394 12.324 1.00 88.50 500 ASN A N 1
ATOM 4080 C CA . ASN A 1 500 ? -11.376 9.451 13.032 1.00 88.50 500 ASN A CA 1
ATOM 4081 C C . ASN A 1 500 ? -10.785 10.862 12.983 1.00 88.50 500 ASN A C 1
ATOM 4083 O O . ASN A 1 500 ? -11.204 11.692 12.177 1.00 88.50 500 ASN A O 1
ATOM 4087 N N . LEU A 1 501 ? -9.769 11.129 13.807 1.00 83.44 501 LEU A N 1
ATOM 4088 C CA . LEU A 1 501 ? -8.963 12.327 13.612 1.00 83.44 501 LEU A CA 1
ATOM 4089 C C . LEU A 1 501 ? -7.885 12.075 12.565 1.00 83.44 501 LEU A C 1
ATOM 4091 O O . LEU A 1 501 ? -6.928 11.331 12.793 1.00 83.44 501 LEU A O 1
ATOM 4095 N N . THR A 1 502 ? -8.019 12.746 11.428 1.00 75.75 502 THR A N 1
ATOM 4096 C CA . THR A 1 502 ? -6.980 12.776 10.401 1.00 75.75 502 THR A CA 1
ATOM 4097 C C . THR A 1 502 ? -5.829 13.651 10.862 1.00 75.75 502 THR A C 1
ATOM 4099 O O . THR A 1 502 ? -5.979 14.864 10.904 1.00 75.75 502 THR A O 1
ATOM 4102 N N . ALA A 1 503 ? -4.675 13.055 11.158 1.00 74.44 503 ALA A N 1
ATOM 4103 C CA . ALA A 1 503 ? -3.513 13.806 11.613 1.00 74.44 503 ALA A CA 1
ATOM 4104 C C . ALA A 1 503 ? -3.153 14.957 10.665 1.00 74.44 503 ALA A C 1
ATOM 4106 O O . ALA A 1 503 ? -3.089 14.780 9.447 1.00 74.44 503 ALA A O 1
ATOM 4107 N N . LEU A 1 504 ? -2.873 16.123 11.249 1.00 64.12 504 LEU A N 1
ATOM 4108 C CA . LEU A 1 504 ? -2.457 17.294 10.492 1.00 64.12 504 LEU A CA 1
ATOM 4109 C C . LEU A 1 504 ? -1.083 17.061 9.857 1.00 64.12 504 LEU A C 1
ATOM 4111 O O . LEU A 1 504 ? -0.146 16.565 10.490 1.00 64.12 504 LEU A O 1
ATOM 4115 N N . SER A 1 505 ? -0.949 17.475 8.606 1.00 58.41 505 SER A N 1
ATOM 4116 C CA . SER A 1 505 ? 0.336 17.652 7.935 1.00 58.41 505 SER A CA 1
ATOM 4117 C C . SER A 1 505 ? 0.244 18.848 6.992 1.00 58.41 505 SER A C 1
ATOM 4119 O O . SER A 1 505 ? -0.844 19.360 6.747 1.00 58.41 505 SER A O 1
ATOM 4121 N N . MET A 1 506 ? 1.365 19.270 6.396 1.00 50.22 506 MET A N 1
ATOM 4122 C CA . MET A 1 506 ? 1.341 20.263 5.305 1.00 50.22 506 MET A CA 1
ATOM 4123 C C . MET A 1 506 ? 0.498 19.816 4.087 1.00 50.22 506 MET A C 1
ATOM 4125 O O . MET A 1 506 ? 0.406 20.565 3.125 1.00 50.22 506 MET A O 1
ATOM 4129 N N . ARG A 1 507 ? -0.037 18.585 4.107 1.00 49.88 507 ARG A N 1
ATOM 4130 C CA . ARG A 1 507 ? -0.594 17.828 2.976 1.00 49.88 507 ARG A CA 1
ATOM 4131 C C . ARG A 1 507 ? -1.988 17.265 3.276 1.00 49.88 507 ARG A C 1
ATOM 4133 O O . ARG A 1 507 ? -2.617 16.656 2.416 1.00 49.88 507 ARG A O 1
ATOM 4140 N N . SER A 1 508 ? -2.449 17.359 4.521 1.00 46.00 508 SER A N 1
ATOM 4141 C CA . SER A 1 508 ? -3.755 16.863 4.945 1.00 46.00 508 SER A CA 1
ATOM 4142 C C . SER A 1 508 ? -4.212 17.674 6.146 1.00 46.00 508 SER A C 1
ATOM 4144 O O . SER A 1 508 ? -3.610 17.612 7.219 1.00 46.00 508 SER A O 1
ATOM 4146 N N . PHE A 1 509 ? -5.290 18.427 5.965 1.00 42.31 509 PHE A N 1
ATOM 4147 C CA . PHE A 1 509 ? -5.963 19.118 7.054 1.00 42.31 509 PHE A CA 1
ATOM 4148 C C . PHE A 1 509 ? -7.278 18.408 7.359 1.00 42.31 509 PHE A C 1
ATOM 4150 O O . PHE A 1 509 ? -7.953 17.895 6.462 1.00 42.31 509 PHE A O 1
ATOM 4157 N N . THR A 1 510 ? -7.659 18.382 8.633 1.00 36.62 510 THR A N 1
ATOM 4158 C CA . THR A 1 510 ? -8.994 17.959 9.067 1.00 36.62 510 THR A CA 1
ATOM 4159 C C . THR A 1 510 ? -10.042 18.849 8.408 1.00 36.62 510 THR A C 1
ATOM 4161 O O . THR A 1 510 ? -10.241 19.980 8.841 1.00 36.62 510 THR A O 1
ATOM 4164 N N . GLY A 1 511 ? -10.702 18.334 7.368 1.00 37.31 511 GLY A N 1
ATOM 4165 C CA . GLY A 1 511 ? -11.716 19.068 6.612 1.00 37.31 511 GLY A CA 1
ATOM 4166 C C . GLY A 1 511 ? -11.271 19.653 5.271 1.00 37.31 511 GLY A C 1
ATOM 4167 O O . GLY A 1 511 ? -12.136 20.085 4.519 1.00 37.31 511 GLY A O 1
ATOM 4168 N N . GLU A 1 512 ? -9.981 19.606 4.908 1.00 39.09 512 GLU A N 1
ATOM 4169 C CA . GLU A 1 512 ? -9.584 19.959 3.540 1.00 39.09 512 GLU A CA 1
ATOM 4170 C C . GLU A 1 512 ? -9.769 18.764 2.602 1.00 39.09 512 GLU A C 1
ATOM 4172 O O . GLU A 1 512 ? -9.087 17.736 2.668 1.00 39.09 512 GLU A O 1
ATOM 4177 N N . TYR A 1 513 ? -10.734 18.938 1.705 1.00 44.47 513 TYR A N 1
ATOM 4178 C CA . TYR A 1 513 ? -11.178 17.960 0.722 1.00 44.47 513 TYR A CA 1
ATOM 4179 C C . TYR A 1 513 ? -10.311 17.923 -0.547 1.00 44.47 513 TYR A C 1
ATOM 4181 O O . TYR A 1 513 ? -10.578 17.103 -1.411 1.00 44.47 513 TYR A O 1
ATOM 4189 N N . THR A 1 514 ? -9.314 18.803 -0.701 1.00 34.44 514 THR A N 1
ATOM 4190 C CA . THR A 1 514 ? -8.788 19.184 -2.029 1.00 34.44 514 THR A CA 1
ATOM 4191 C C . THR A 1 514 ? -7.393 18.674 -2.396 1.00 34.44 514 THR A C 1
ATOM 4193 O O . THR A 1 514 ? -6.949 18.932 -3.509 1.00 34.44 514 THR A O 1
ATOM 4196 N N . GLU A 1 515 ? -6.686 17.954 -1.518 1.00 37.72 515 GLU A N 1
ATOM 4197 C CA . GLU A 1 515 ? -5.302 17.510 -1.811 1.00 37.72 515 GLU A CA 1
ATOM 4198 C C . GLU A 1 515 ? -5.040 16.022 -1.541 1.00 37.72 515 GLU A C 1
ATOM 4200 O O . GLU A 1 515 ? -3.929 15.518 -1.703 1.00 37.72 515 GLU A O 1
ATOM 4205 N N . ASN A 1 516 ? -6.078 15.263 -1.206 1.00 44.31 516 ASN A N 1
ATOM 4206 C CA . ASN A 1 516 ? -5.919 13.894 -0.742 1.00 44.31 516 ASN A CA 1
ATOM 4207 C C . ASN A 1 516 ? -6.067 12.881 -1.870 1.00 44.31 516 ASN A C 1
ATOM 4209 O O . ASN A 1 516 ? -7.106 12.814 -2.511 1.00 44.31 516 ASN A O 1
ATOM 4213 N N . VAL A 1 517 ? -5.056 12.039 -2.059 1.00 43.84 517 VAL A N 1
ATOM 4214 C CA . VAL A 1 517 ? -5.204 10.833 -2.873 1.00 43.84 517 VAL A CA 1
ATOM 4215 C C . VAL A 1 517 ? -6.209 9.918 -2.181 1.00 43.84 517 VAL A C 1
ATOM 4217 O O . VAL A 1 517 ? -5.984 9.464 -1.057 1.00 43.84 517 VAL A O 1
ATOM 4220 N N . TYR A 1 518 ? -7.324 9.663 -2.851 1.00 51.91 518 TYR A N 1
ATOM 4221 C CA . TYR A 1 518 ? -8.334 8.729 -2.388 1.00 51.91 518 TYR A CA 1
ATOM 4222 C C . TYR A 1 518 ? -8.033 7.368 -2.996 1.00 51.91 518 TYR A C 1
ATOM 4224 O O . TYR A 1 518 ? -8.449 7.088 -4.114 1.00 51.91 518 TYR A O 1
ATOM 4232 N N . ASN A 1 519 ? -7.297 6.548 -2.247 1.00 54.22 519 ASN A N 1
ATOM 4233 C CA . ASN A 1 519 ? -7.203 5.119 -2.507 1.00 54.22 519 ASN A CA 1
ATOM 4234 C C . ASN A 1 519 ? -8.120 4.438 -1.525 1.00 54.22 519 ASN A C 1
ATOM 4236 O O . ASN A 1 519 ? -7.781 4.365 -0.349 1.00 54.22 519 ASN A O 1
ATOM 4240 N N . LEU A 1 520 ? -9.309 4.066 -1.972 1.00 60.91 520 LEU A N 1
ATOM 4241 C CA . LEU A 1 520 ? -10.389 3.713 -1.064 1.00 60.91 520 LEU A CA 1
ATOM 4242 C C . LEU A 1 520 ? -10.835 2.292 -1.280 1.00 60.91 520 LEU A C 1
ATOM 4244 O O . LEU A 1 520 ? -10.887 1.865 -2.424 1.00 60.91 520 LEU A O 1
ATOM 4248 N N . ILE A 1 521 ? -11.178 1.610 -0.192 1.00 59.16 521 ILE A N 1
ATOM 4249 C CA . ILE A 1 521 ? -12.061 0.457 -0.274 1.00 59.16 521 ILE A CA 1
ATOM 4250 C C . ILE A 1 521 ? -13.475 0.909 0.065 1.00 59.16 521 ILE A C 1
ATOM 4252 O O . ILE A 1 521 ? -13.702 1.436 1.155 1.00 59.16 521 ILE A O 1
ATOM 4256 N N . ASN A 1 522 ? -14.401 0.680 -0.860 1.00 61.97 522 ASN A N 1
ATOM 4257 C CA . ASN A 1 522 ? -15.832 0.824 -0.617 1.00 61.97 522 ASN A CA 1
ATOM 4258 C C . ASN A 1 522 ? -16.360 -0.472 -0.001 1.00 61.97 522 ASN A C 1
ATOM 4260 O O . ASN A 1 522 ? -16.184 -1.518 -0.611 1.00 61.97 522 ASN A O 1
ATOM 4264 N N . PHE A 1 523 ? -16.992 -0.415 1.170 1.00 59.75 523 PHE A N 1
ATOM 4265 C CA . PHE A 1 523 ? -17.787 -1.527 1.706 1.00 59.75 523 PHE A CA 1
ATOM 4266 C C . PHE A 1 523 ? -19.259 -1.161 1.594 1.00 59.75 523 PHE A C 1
ATOM 4268 O O . PHE A 1 523 ? -19.753 -0.391 2.422 1.00 59.75 523 PHE A O 1
ATOM 4275 N N . SER A 1 524 ? -19.932 -1.698 0.579 1.00 61.34 524 SER A N 1
ATOM 4276 C CA . SER A 1 524 ? -21.387 -1.588 0.450 1.00 61.34 524 SER A CA 1
ATOM 4277 C C . SER A 1 524 ? -22.059 -2.676 1.285 1.00 61.34 524 SER A C 1
ATOM 4279 O O . SER A 1 524 ? -21.724 -3.856 1.141 1.00 61.34 524 SER A O 1
ATOM 4281 N N . VAL A 1 525 ? -22.974 -2.253 2.160 1.00 60.81 525 VAL A N 1
ATOM 4282 C CA . VAL A 1 525 ? -23.658 -3.065 3.187 1.00 60.81 525 VAL A CA 1
ATOM 4283 C C . VAL A 1 525 ? -25.152 -2.773 3.241 1.00 60.81 525 VAL A C 1
ATOM 4285 O O . VAL A 1 525 ? -25.605 -1.764 2.651 1.00 60.81 525 VAL A O 1
#

Foldseek 3Di:
DDPDDDDDQCFLVNLVVVVVVVVVVPVPPVPPVVVVPPDPDDDDPDPPVVVVVVVQLVVLQVVVQVVQVVLVKHKDWFKWFADPDLPPLLDDTDTDPAFDFPGIWIKIKMKFFLQSFQFKAWFWADDQLWHDFLLCCQPPPQDQLLPFWKKWFFAAWQHLCQLPPDPQRLLVLEDDPPSVQQRFDRRQRFGLWKKWADDPPFIFTFDPFALWKKWFAFRSGDIDIDGGHHFAWWWKAFPNDIDTDGRCLELPQPDPDQKHKYHLPRPDLVQLPDPPLSHDWDKGQAQWKKFWWGFGRHIGHTWIWRRKIFGGIHIAALRTMIITGHPVSCVVPPPVPFDDQDPRRITHDPDTTTMTIRGDGPDPCVPGRTHMMITPWQWCAAQLRGQLVDPVSSLVSCVSSCLSRSSVVSSDPDRLNCQSQFFWWKKWWWWAAPVRTIMTMMMTIADPDSSRHHDGNSNVVSVCCVSVVRIRTRTIMTGDTHLSTWMWTHNHSRRIRTNYDRHDDPQHDDSDRIRHGRRIIIRRD

Sequence (525 aa):
MNFFSNPPVISIKDYVLKDIIWKNHVTGESKKIKRFFNGYDKGLLKANLSDKYWALIIKNCDFVKKELEGRGGFFYSNFHILPENRSQFDSVYPISDNPISFKTVFVSGFLFPQDQIINIEGGFYIKGEKSPSLEELTEQHIPQEHYPTLLFNLGYYYTKQLLNEIDYGYNKVRRSKHLDKEILESDCLPFLGGSVWKKSDILVVNPPLFNKSVILFSKEGKILIIKNWKLEEGSVEILGKFLSWKKEDVNNFNSDSDIQIFTPFIDNKNASLSEKYKNYNVFVGSGRVNFLIISKGTGKNPESYIVKIKKGKILMPSMGMVISLDENFFTQNFKGNFSDFDESGFIKSETPLKVYFKVGVPIDMNSYDISFGYGGFLPLVLNGNDFTESPDELEKLMFDQGFFHPFSRQSQETPIEKPYEREPRAVFVVTENSDNKEEYGFFSFSGRYENSIGISLFEIVPLLKQILKTRKIKFVIHLDSGSAVKLMYLQNKQNVRILNLTALSMRSFTGEYTENVYNLINFSV

Radius of gyration: 23.65 Å; chains: 1; bounding box: 73×57×66 Å